Protein AF-A0A2E9KRE7-F1 (afdb_monomer_lite)

Radius of gyration: 33.85 Å; chains: 1; bounding box: 66×47×96 Å

Sequence (405 aa):
MRLHDLFENDLDTQKGRLEYYLKQSIDDGMILHLAGLGKFHDGKDTLAEIVPERNGKYALHPDKWESTFYSLTNKDFKKIGYYKPTLEKAPANAIVADMAFANLFYRTNDVNEQLLIAEEYKNSIVPYGSDISHMKMPEVIITNVTEDKEFVTLKKGDMIVKVPKDRVEFYLGQHYEIVKEINEKEAGEPIVYIDMDGVLANFFEEWAKLAGIKTGNYKDIPPADIDPTLDKMIGTDFFAQLPKFPTADKLIQMVINFFGSYKILSSPLRNDHANSKMHKIDWIGRKLKIKPTDIIIVGDKTSYAKQADGTPNILIDDLGKNIQRWQSSGGLGIKYQADEDSLSKVQQGLENFKRGELAQEDINEADDKERETLFYKLFGMSKKEYDDEIRRQAKEQRRRDETKH

Foldseek 3Di:
DPLVPPDPQPPVFQLSVLCVLVVHHDDPQKWKDQQQQDDPDPDDLVLCVLVVQQAAHKTADSRQRPQQVCVRPVDDPSCSVVSVIDMDGHDQQKKKWACVLVVVLVVDPDPVVNNVSSVVRNVRIDGPPDDCVVHDHIMIGNHPPPPPQDWDWDDDPPDTDTHGVVVVCVVVVCLVVVVVVCVVPPPAAAAEEEEPDLGFFPNQLVLCVLLVNPVSHNVPRPPVSLLVSLVVPAPHLSLLPTDTFPCNQVLQVLCCVLRVFHEYEYEAWAPRRVPSLVSNVNNQVPPHPDHHPYYHYHHQPQVRQADPSRHGHEYEEQAPVSQVSSVVSVHQYQHDRRVPDDCVSVNVSSVCVSVVNRDDDPDDPPVNVVVVSSVCSRRVHDPVRVVVVVVVVVVVVVVVVVVVD

Secondary structure (DSSP, 8-state):
--GGGS----TTSHHHHHHHHHTS---TTEEEEETTSPPS-SS--HHHHH-GGG-EEEEE-GGGHHHHHHHHH---GGGGGGG-EEEEEPPTTEEEEEHHHHHHHTT---HHHHHHHHHHHHHT-EETTS--TT-SSEEEEEES--S---EEEEEETTEEEEEEHHHHHHHHHHHHHHHHHTTS--TTPPPEEE-SBTTTB-HHHHHHHHTT-TT--GGGS-TTTHHHHHHTTTTSSHHHHPPBPTTHHHHHHHHHHHHS--EEEEPPPTT-HHHHHHHHHHHHHHH-SSPPS-EEE-S--GGGSB-TTSPBPEEEES-HHHHHHHHHTT-EEEE--TTTS-HHHHHHHHHHHHTT--------HHHHHHHHHHHHHHTT--HHHHHHHHHHHHHHHHHHHHTT-

pLDDT: mean 79.68, std 19.36, range [32.25, 98.69]

Structure (mmCIF, N/CA/C/O backbone):
data_AF-A0A2E9KRE7-F1
#
_entry.id   AF-A0A2E9KRE7-F1
#
loop_
_atom_site.group_PDB
_atom_site.id
_atom_site.type_symbol
_atom_site.label_atom_id
_atom_site.label_alt_id
_atom_site.label_comp_id
_atom_site.label_asym_id
_atom_site.label_entity_id
_atom_site.label_seq_id
_atom_site.pdbx_PDB_ins_code
_atom_site.Cartn_x
_atom_site.Cartn_y
_atom_site.Cartn_z
_atom_site.occupancy
_atom_site.B_iso_or_equiv
_atom_site.auth_seq_id
_atom_site.auth_comp_id
_atom_site.auth_asym_id
_atom_site.auth_atom_id
_atom_site.pdbx_PDB_model_num
ATOM 1 N N . MET A 1 1 ? -37.589 7.936 58.261 1.00 45.00 1 MET A N 1
ATOM 2 C CA . MET A 1 1 ? -37.056 6.898 57.361 1.00 45.00 1 MET A CA 1
ATOM 3 C C . MET A 1 1 ? -35.564 6.824 57.608 1.00 45.00 1 MET A C 1
ATOM 5 O O . MET A 1 1 ? -34.898 7.843 57.445 1.00 45.00 1 MET A O 1
ATOM 9 N N . ARG A 1 2 ? -35.053 5.719 58.159 1.00 40.50 2 ARG A N 1
ATOM 10 C CA . ARG A 1 2 ? -33.595 5.581 58.306 1.00 40.50 2 ARG A CA 1
ATOM 11 C C . ARG A 1 2 ? -33.057 5.280 56.907 1.00 40.50 2 ARG A C 1
ATOM 13 O O . ARG A 1 2 ? -33.727 4.616 56.132 1.00 40.50 2 ARG A O 1
ATOM 20 N N . LEU A 1 3 ? -31.847 5.730 56.579 1.00 43.50 3 LEU A N 1
ATOM 21 C CA . LEU A 1 3 ? -31.176 5.416 55.301 1.00 43.50 3 LEU A CA 1
ATOM 22 C C . LEU A 1 3 ? -31.061 3.900 55.007 1.00 43.50 3 LEU A C 1
ATOM 24 O O . LEU A 1 3 ? -30.719 3.526 53.895 1.00 43.50 3 LEU A O 1
ATOM 28 N N . HIS A 1 4 ? -31.355 3.051 55.996 1.00 47.41 4 HIS A N 1
ATOM 29 C CA . HIS A 1 4 ? -31.500 1.602 55.869 1.00 47.41 4 HIS A CA 1
ATOM 30 C C . HIS A 1 4 ? -32.719 1.144 55.052 1.00 47.41 4 HIS A C 1
ATOM 32 O O . HIS A 1 4 ? -32.718 0.007 54.604 1.00 47.41 4 HIS A O 1
ATOM 38 N N . ASP A 1 5 ? -33.727 1.997 54.853 1.00 48.28 5 ASP A N 1
ATOM 39 C CA . ASP A 1 5 ? -35.022 1.604 54.275 1.00 48.28 5 ASP A CA 1
ATOM 40 C C . ASP A 1 5 ? -35.103 1.833 52.746 1.00 48.28 5 ASP A C 1
ATOM 42 O O . ASP A 1 5 ? -36.187 1.763 52.176 1.00 48.28 5 ASP A O 1
ATOM 46 N N . LEU A 1 6 ? -33.995 2.189 52.078 1.00 49.78 6 LEU A N 1
ATOM 47 C CA . LEU A 1 6 ? -33.998 2.604 50.662 1.00 49.78 6 LEU A CA 1
ATOM 48 C C . LEU A 1 6 ? -33.554 1.524 49.667 1.00 49.78 6 LEU A C 1
ATOM 50 O O . LEU A 1 6 ? -33.693 1.738 48.467 1.00 49.78 6 LEU A O 1
ATOM 54 N N . PHE A 1 7 ? -33.057 0.380 50.138 1.00 53.88 7 PHE A N 1
ATOM 55 C CA . PHE A 1 7 ? -32.632 -0.712 49.269 1.00 53.88 7 PHE A CA 1
ATOM 56 C C . PHE A 1 7 ? -32.989 -2.051 49.925 1.00 53.88 7 PHE A C 1
ATOM 58 O O . PHE A 1 7 ? -32.466 -2.374 50.994 1.00 53.88 7 PHE A O 1
ATOM 65 N N . GLU A 1 8 ? -33.892 -2.821 49.313 1.00 59.81 8 GLU A N 1
ATOM 66 C CA . GLU A 1 8 ? -34.119 -4.234 49.648 1.00 59.81 8 GLU A CA 1
ATOM 67 C C . GLU A 1 8 ? -32.911 -5.051 49.166 1.00 59.81 8 GLU A C 1
ATOM 69 O O . GLU A 1 8 ? -32.967 -5.758 48.166 1.00 59.81 8 GLU A O 1
ATOM 74 N N . ASN A 1 9 ? -31.772 -4.897 49.842 1.00 70.38 9 ASN A N 1
ATOM 75 C CA . ASN A 1 9 ? -30.572 -5.654 49.512 1.00 70.38 9 ASN A CA 1
ATOM 76 C C . ASN A 1 9 ? -30.706 -7.075 50.062 1.00 70.38 9 ASN A C 1
ATOM 78 O O . ASN A 1 9 ? -30.886 -7.260 51.269 1.00 70.38 9 ASN A O 1
ATOM 82 N N . ASP A 1 10 ? -30.548 -8.075 49.198 1.00 84.12 10 ASP A N 1
ATOM 83 C CA . ASP A 1 10 ? -30.464 -9.475 49.607 1.00 84.12 10 ASP A CA 1
ATOM 84 C C . ASP A 1 10 ? -29.102 -9.756 50.267 1.00 84.12 10 ASP A C 1
ATOM 86 O O . ASP A 1 10 ? -28.107 -10.085 49.611 1.00 84.12 10 ASP A O 1
ATOM 90 N N . LEU A 1 11 ? -29.054 -9.605 51.593 1.00 88.38 11 LEU A N 1
ATOM 91 C CA . LEU A 1 11 ? -27.847 -9.812 52.394 1.00 88.38 11 LEU A CA 1
ATOM 92 C C . LEU A 1 11 ? -27.369 -11.272 52.425 1.00 88.38 11 LEU A C 1
ATOM 94 O O . LEU A 1 11 ? -26.261 -11.515 52.916 1.00 88.38 11 LEU A O 1
ATOM 98 N N . ASP A 1 12 ? -28.134 -12.228 51.891 1.00 89.94 12 ASP A N 1
ATOM 99 C CA . ASP A 1 12 ? -27.697 -13.620 51.774 1.00 89.94 12 ASP A CA 1
ATOM 100 C C . ASP A 1 12 ? -26.724 -13.806 50.592 1.00 89.94 12 ASP A C 1
ATOM 102 O O . ASP A 1 12 ? -25.855 -14.686 50.625 1.00 89.94 12 ASP A O 1
ATOM 106 N N . THR A 1 13 ? -26.729 -12.891 49.617 1.00 93.12 13 THR A N 1
ATOM 107 C CA . THR A 1 13 ? -25.787 -12.879 48.483 1.00 93.12 13 THR A CA 1
ATOM 108 C C . THR A 1 13 ? -24.587 -11.953 48.716 1.00 93.12 13 THR A C 1
ATOM 110 O O . THR A 1 13 ? -24.664 -10.959 49.440 1.00 93.12 13 THR A O 1
ATOM 113 N N . GLN A 1 14 ? -23.443 -12.240 48.078 1.00 95.00 14 GLN A N 1
ATOM 114 C CA . GLN A 1 14 ? -22.287 -11.332 48.154 1.00 95.00 14 GLN A CA 1
ATOM 115 C C . GLN A 1 14 ? -22.572 -9.983 47.482 1.00 95.00 14 GLN A C 1
ATOM 117 O O . GLN A 1 14 ? -22.128 -8.956 47.998 1.00 95.00 14 GLN A O 1
ATOM 122 N N . LYS A 1 15 ? -23.335 -9.973 46.378 1.00 94.56 15 LYS A N 1
ATOM 123 C CA . LYS A 1 15 ? -23.743 -8.751 45.672 1.00 94.56 15 LYS A CA 1
ATOM 124 C C . LYS A 1 15 ? -24.618 -7.862 46.553 1.00 94.56 15 LYS A C 1
ATOM 126 O O . LYS A 1 15 ? -24.266 -6.704 46.747 1.00 94.56 15 LYS A O 1
ATOM 131 N N . GLY A 1 16 ? -25.655 -8.401 47.197 1.00 94.12 16 GLY A N 1
ATOM 132 C CA . GLY A 1 16 ? -26.492 -7.609 48.106 1.00 94.12 16 GLY A CA 1
ATOM 133 C C . GLY A 1 16 ? -25.728 -7.097 49.333 1.00 94.12 16 GLY A C 1
ATOM 134 O O . GLY A 1 16 ? -25.920 -5.956 49.764 1.00 94.12 16 GLY A O 1
ATOM 135 N N . ARG A 1 17 ? -24.764 -7.867 49.863 1.00 94.31 17 ARG A N 1
ATOM 136 C CA . ARG A 1 17 ? -23.838 -7.353 50.894 1.00 94.31 17 ARG A CA 1
ATOM 137 C C . ARG A 1 17 ? -22.928 -6.242 50.366 1.00 94.31 17 ARG A C 1
ATOM 139 O O . ARG A 1 17 ? -22.647 -5.295 51.102 1.00 94.31 17 ARG A O 1
ATOM 146 N N . LEU A 1 18 ? -22.484 -6.316 49.113 1.00 94.50 18 LEU A N 1
ATOM 147 C CA . LEU A 1 18 ? -21.703 -5.253 48.483 1.00 94.50 18 LEU A CA 1
ATOM 148 C C . LEU A 1 18 ? -22.530 -3.976 48.315 1.00 94.50 18 LEU A C 1
ATOM 150 O O . LEU A 1 18 ? -22.093 -2.913 48.747 1.00 94.50 18 LEU A O 1
ATOM 154 N N . GLU A 1 19 ? -23.736 -4.087 47.757 1.00 94.19 19 GLU A N 1
ATOM 155 C CA . GLU A 1 19 ? -24.705 -2.993 47.609 1.00 94.19 19 GLU A CA 1
ATOM 156 C C . GLU A 1 19 ? -24.999 -2.327 48.952 1.00 94.19 19 GLU A C 1
ATOM 158 O O . GLU A 1 19 ? -25.004 -1.100 49.068 1.00 94.19 19 GLU A O 1
ATOM 163 N N . TYR A 1 20 ? -25.145 -3.133 50.008 1.00 92.31 20 TYR A N 1
ATOM 164 C CA . TYR A 1 20 ? -25.310 -2.647 51.371 1.00 92.31 20 TYR A CA 1
ATOM 165 C C . TYR A 1 20 ? -24.124 -1.799 51.847 1.00 92.31 20 TYR A C 1
ATOM 167 O O . TYR A 1 20 ? -24.322 -0.705 52.385 1.00 92.31 20 TYR A O 1
ATOM 175 N N . TYR A 1 21 ? -22.887 -2.258 51.635 1.00 91.75 21 TYR A N 1
ATOM 176 C CA . TYR A 1 21 ? -21.703 -1.495 52.037 1.00 91.75 21 TYR A CA 1
ATOM 177 C C . TYR A 1 21 ? -21.461 -0.254 51.172 1.00 91.75 21 TYR A C 1
ATOM 179 O O . TYR A 1 21 ? -21.000 0.764 51.694 1.00 91.75 21 TYR A O 1
ATOM 187 N N . LEU A 1 22 ? -21.781 -0.318 49.878 1.00 91.50 22 LEU A N 1
ATOM 188 C CA . LEU A 1 22 ? -21.631 0.798 48.943 1.00 91.50 22 LEU A CA 1
ATOM 189 C C . LEU A 1 22 ? -22.802 1.789 48.990 1.00 91.50 22 LEU A C 1
ATOM 191 O O . LEU A 1 22 ? -22.650 2.917 48.527 1.00 91.50 22 LEU A O 1
ATOM 195 N N . LYS A 1 23 ? -23.935 1.398 49.587 1.00 90.88 23 LYS A N 1
ATOM 196 C CA . LYS A 1 23 ? -25.188 2.168 49.659 1.00 90.88 23 LYS A CA 1
ATOM 197 C C . LYS A 1 23 ? -25.731 2.563 48.279 1.00 90.88 23 LYS A C 1
ATOM 199 O O . LYS A 1 23 ? -26.222 3.676 48.103 1.00 90.88 23 LYS A O 1
ATOM 204 N N . GLN A 1 24 ? -25.612 1.659 47.313 1.00 89.50 24 GLN A N 1
ATOM 205 C CA . GLN A 1 24 ? -26.113 1.809 45.945 1.00 89.50 24 GLN A CA 1
ATOM 206 C C . GLN A 1 24 ? -26.410 0.427 45.356 1.00 89.50 24 GLN A C 1
ATOM 208 O O . GLN A 1 24 ? -25.735 -0.534 45.725 1.00 89.50 24 GLN A O 1
ATOM 213 N N . SER A 1 25 ? -27.378 0.339 44.444 1.00 89.56 25 SER A N 1
ATOM 214 C CA . SER A 1 25 ? -27.632 -0.870 43.655 1.00 89.56 25 SER A CA 1
ATOM 215 C C . SER A 1 25 ? -26.527 -1.095 42.622 1.00 89.56 25 SER A C 1
ATOM 217 O O . SER A 1 25 ? -25.897 -0.141 42.156 1.00 89.56 25 SER A O 1
ATOM 219 N N . ILE A 1 26 ? -26.296 -2.351 42.253 1.00 93.00 26 ILE A N 1
ATOM 220 C CA . ILE A 1 26 ? -25.297 -2.746 41.264 1.00 93.00 26 ILE A CA 1
ATOM 221 C C . ILE A 1 26 ? -26.011 -3.453 40.114 1.00 93.00 26 ILE A C 1
ATOM 223 O O . ILE A 1 26 ? -26.557 -4.541 40.274 1.00 93.00 26 ILE A O 1
ATOM 227 N N . ASP A 1 27 ? -25.972 -2.855 38.929 1.00 91.88 27 ASP A N 1
ATOM 228 C CA . ASP A 1 27 ? -26.498 -3.500 37.728 1.00 91.88 27 ASP A CA 1
ATOM 229 C C . ASP A 1 27 ? -25.635 -4.705 37.323 1.00 91.88 27 ASP A C 1
ATOM 231 O O . ASP A 1 27 ? -24.446 -4.797 37.651 1.00 91.88 27 ASP A O 1
ATOM 235 N N . ASP A 1 28 ? -26.229 -5.642 36.589 1.00 89.31 28 ASP A N 1
ATOM 236 C CA . ASP A 1 28 ? -25.485 -6.759 36.011 1.00 89.31 28 ASP A CA 1
ATOM 237 C C . ASP A 1 28 ? -24.434 -6.256 35.013 1.00 89.31 28 ASP A C 1
ATOM 239 O O . ASP A 1 28 ? -24.627 -5.267 34.300 1.00 89.31 28 ASP A O 1
ATOM 243 N N . GLY A 1 29 ? -23.295 -6.945 34.963 1.00 91.88 29 GLY A N 1
ATOM 244 C CA . GLY A 1 29 ? -22.186 -6.564 34.089 1.00 91.88 29 GLY A CA 1
ATOM 245 C C . GLY A 1 29 ? -21.263 -5.479 34.653 1.00 91.88 29 GLY A C 1
ATOM 246 O O . GLY A 1 29 ? -20.403 -4.976 33.930 1.00 91.88 29 GLY A O 1
ATOM 247 N N . MET A 1 30 ? -21.440 -5.082 35.914 1.00 95.88 30 MET A N 1
ATOM 248 C CA . MET A 1 30 ? -20.598 -4.081 36.569 1.00 95.88 30 MET A CA 1
ATOM 249 C C . MET A 1 30 ? -19.363 -4.712 37.220 1.00 95.88 30 MET A C 1
ATOM 251 O O . MET A 1 30 ? -19.368 -5.857 37.662 1.00 95.88 30 MET A O 1
ATOM 255 N N . ILE A 1 31 ? -18.293 -3.938 37.334 1.00 96.81 31 ILE A N 1
ATOM 256 C CA . ILE A 1 31 ? -17.061 -4.300 38.039 1.00 96.81 31 ILE A CA 1
ATOM 257 C C . ILE A 1 31 ? -16.743 -3.241 39.085 1.00 96.81 31 ILE A C 1
ATOM 259 O O . ILE A 1 31 ? -17.160 -2.088 38.965 1.00 96.81 31 ILE A O 1
ATOM 263 N N . LEU A 1 32 ? -16.009 -3.631 40.128 1.00 96.06 32 LEU A N 1
ATOM 264 C CA . LEU A 1 32 ? -15.684 -2.738 41.234 1.00 96.06 32 LEU A CA 1
ATOM 265 C C . LEU A 1 32 ? -14.180 -2.475 41.333 1.00 96.06 32 LEU A C 1
ATOM 267 O O . LEU A 1 32 ? -13.405 -3.340 41.745 1.00 96.06 32 LEU A O 1
ATOM 271 N N . HIS A 1 33 ? -13.776 -1.242 41.049 1.00 93.88 33 HIS A N 1
ATOM 272 C CA . HIS A 1 33 ? -12.421 -0.767 41.296 1.00 93.88 33 HIS A CA 1
ATOM 273 C C . HIS A 1 33 ? -12.247 -0.246 42.714 1.00 93.88 33 HIS A C 1
ATOM 275 O O . HIS A 1 33 ? -13.115 0.428 43.259 1.00 93.88 33 HIS A O 1
ATOM 281 N N . LEU A 1 34 ? -11.067 -0.491 43.280 1.00 92.44 34 LEU A N 1
ATOM 282 C CA . LEU A 1 34 ? -10.664 0.000 44.592 1.00 92.44 34 LEU A CA 1
ATOM 283 C C . LEU A 1 34 ? -9.485 0.968 44.444 1.00 92.44 34 LEU A C 1
ATOM 285 O O . LEU A 1 34 ? -8.336 0.606 44.683 1.00 92.44 34 LEU A O 1
ATOM 289 N N . ALA A 1 35 ? -9.751 2.209 44.030 1.00 85.81 35 ALA A N 1
ATOM 290 C CA . ALA A 1 35 ? -8.705 3.184 43.691 1.00 85.81 35 ALA A CA 1
ATOM 291 C C . ALA A 1 35 ? -7.805 3.588 44.879 1.00 85.81 35 ALA A C 1
ATOM 293 O O . ALA A 1 35 ? -6.723 4.140 44.688 1.00 85.81 35 ALA A O 1
ATOM 294 N N . GLY A 1 36 ? -8.254 3.350 46.113 1.00 84.56 36 GLY A N 1
ATOM 295 C CA . GLY A 1 36 ? -7.465 3.553 47.329 1.00 84.56 36 GLY A CA 1
ATOM 296 C C . GLY A 1 36 ? -6.543 2.383 47.684 1.00 84.56 36 GLY A C 1
ATOM 297 O O . GLY A 1 36 ? -5.813 2.482 48.670 1.00 84.56 36 GLY A O 1
ATOM 298 N N . LEU A 1 37 ? -6.589 1.272 46.942 1.00 84.00 37 LEU A N 1
ATOM 299 C CA . LEU A 1 37 ? -5.702 0.131 47.150 1.00 84.00 37 LEU A CA 1
ATOM 300 C C . LEU A 1 37 ? -4.325 0.433 46.536 1.00 84.00 37 LEU A C 1
ATOM 302 O O . LEU A 1 37 ? -4.221 0.807 45.369 1.00 84.00 37 LEU A O 1
ATOM 306 N N . GLY A 1 38 ? -3.265 0.306 47.338 1.00 71.56 38 GLY A N 1
ATOM 307 C CA . GLY A 1 38 ? -1.888 0.463 46.863 1.00 71.56 38 GLY A CA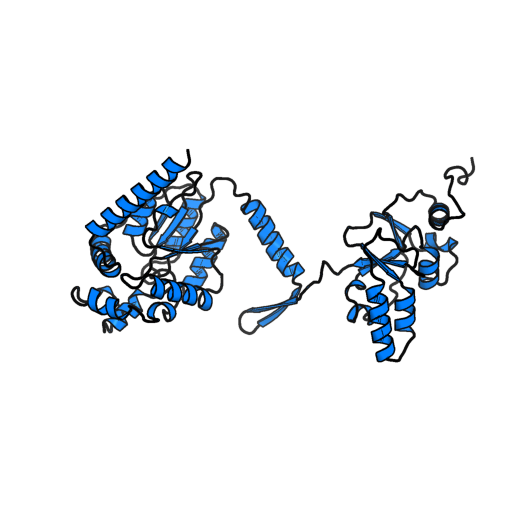 1
ATOM 308 C C . GLY A 1 38 ? -1.498 -0.623 45.857 1.00 71.56 38 GLY A C 1
ATOM 309 O O . GLY A 1 38 ? -2.165 -1.653 45.746 1.00 71.56 38 GLY A O 1
ATOM 310 N N . LYS A 1 39 ? -0.398 -0.409 45.127 1.00 65.56 39 LYS A N 1
ATOM 311 C CA . LYS A 1 39 ? 0.155 -1.452 44.256 1.00 65.56 39 LYS A CA 1
ATOM 312 C C . LYS A 1 39 ? 0.634 -2.623 45.111 1.00 65.56 39 LYS A C 1
ATOM 314 O O . LYS A 1 39 ? 1.298 -2.422 46.121 1.00 65.56 39 LYS A O 1
ATOM 319 N N . PHE A 1 40 ? 0.285 -3.835 44.695 1.00 59.19 40 PHE A N 1
ATOM 320 C CA . PHE A 1 40 ? 0.647 -5.061 45.407 1.00 59.19 40 PHE A CA 1
ATOM 321 C C . PHE A 1 40 ? 2.106 -5.477 45.194 1.00 59.19 40 PHE A C 1
ATOM 323 O O . PHE A 1 40 ? 2.700 -6.134 46.045 1.00 59.19 40 PHE A O 1
ATOM 330 N N . HIS A 1 41 ? 2.686 -5.053 44.073 1.00 57.06 41 HIS A N 1
ATOM 331 C CA . HIS A 1 41 ? 4.076 -5.286 43.727 1.00 57.06 41 HIS A CA 1
ATOM 332 C C . HIS A 1 41 ? 4.716 -3.962 43.309 1.00 57.06 41 HIS A C 1
ATOM 334 O O . HIS A 1 41 ? 4.244 -3.297 42.385 1.00 57.06 41 HIS A O 1
ATOM 340 N N . ASP A 1 42 ? 5.812 -3.605 43.979 1.00 50.50 42 ASP A N 1
ATOM 341 C CA . ASP A 1 42 ? 6.696 -2.506 43.568 1.00 50.50 42 ASP A CA 1
ATOM 342 C C . ASP A 1 42 ? 7.696 -2.956 42.478 1.00 50.50 42 ASP A C 1
ATOM 344 O O . ASP A 1 42 ? 8.465 -2.149 41.956 1.00 50.50 42 ASP A O 1
ATOM 348 N N . GLY A 1 43 ? 7.672 -4.248 42.120 1.00 61.09 43 GLY A N 1
ATOM 349 C CA . GLY A 1 43 ? 8.512 -4.890 41.107 1.00 61.09 43 GLY A CA 1
ATOM 350 C C . GLY A 1 43 ? 7.718 -5.520 39.956 1.00 61.09 43 GLY A C 1
ATOM 351 O O . GLY A 1 43 ? 6.516 -5.308 39.806 1.00 61.09 43 GLY A O 1
ATOM 352 N N . LYS A 1 44 ? 8.414 -6.297 39.123 1.00 69.56 44 LYS A N 1
ATOM 353 C CA . LYS A 1 44 ? 7.842 -7.000 37.967 1.00 69.56 44 LYS A CA 1
ATOM 354 C C . LYS A 1 44 ? 7.000 -8.191 38.450 1.00 69.56 44 LYS A C 1
ATOM 356 O O . LYS A 1 44 ? 7.481 -8.989 39.250 1.00 69.56 44 LYS A O 1
ATOM 361 N N . ASP A 1 45 ? 5.752 -8.284 37.997 1.00 83.75 45 ASP A N 1
ATOM 362 C CA . ASP A 1 45 ? 4.876 -9.426 38.274 1.00 83.75 45 ASP A CA 1
ATOM 363 C C . ASP A 1 45 ? 5.364 -10.634 37.460 1.00 83.75 45 ASP A C 1
ATOM 365 O O . ASP A 1 45 ? 5.156 -10.696 36.250 1.00 83.75 45 ASP A O 1
ATOM 369 N N . THR A 1 46 ? 6.037 -11.575 38.124 1.00 84.38 46 THR A N 1
ATOM 370 C CA . THR A 1 46 ? 6.632 -12.759 37.490 1.00 84.38 46 THR A CA 1
ATOM 371 C C . THR A 1 46 ? 5.595 -13.744 36.960 1.00 84.38 46 THR A C 1
ATOM 373 O O . THR A 1 46 ? 5.875 -14.434 35.984 1.00 84.38 46 THR A O 1
ATOM 376 N N . LEU A 1 47 ? 4.389 -13.789 37.535 1.00 88.19 47 LEU A N 1
ATOM 377 C CA . LEU A 1 47 ? 3.300 -14.592 36.979 1.00 88.19 47 LEU A CA 1
ATOM 378 C C . LEU A 1 47 ? 2.796 -13.962 35.685 1.00 88.19 47 LEU A C 1
ATOM 380 O O . LEU A 1 47 ? 2.588 -14.671 34.708 1.00 88.19 47 LEU A O 1
ATOM 384 N N . ALA A 1 48 ? 2.678 -12.633 35.642 1.00 86.75 48 ALA A N 1
ATOM 385 C CA . ALA A 1 48 ? 2.315 -11.915 34.423 1.00 86.75 48 ALA A CA 1
ATOM 386 C C . ALA A 1 48 ? 3.387 -12.000 33.314 1.00 86.75 48 ALA A C 1
ATOM 388 O O . ALA A 1 48 ? 3.096 -11.688 32.162 1.00 86.75 48 ALA A O 1
ATOM 389 N N . GLU A 1 49 ? 4.621 -12.425 33.618 1.00 82.62 49 GLU A N 1
ATOM 390 C CA . GLU A 1 49 ? 5.617 -12.771 32.589 1.00 82.62 49 GLU A CA 1
ATOM 391 C C . GLU A 1 49 ? 5.313 -14.104 31.898 1.00 82.62 49 GLU A C 1
ATOM 393 O O . GLU A 1 49 ? 5.653 -14.272 30.728 1.00 82.62 49 GLU A O 1
ATOM 398 N N . ILE A 1 50 ? 4.696 -15.041 32.624 1.00 81.81 50 ILE A N 1
ATOM 399 C CA . ILE A 1 50 ? 4.346 -16.382 32.139 1.00 81.81 50 ILE A CA 1
ATOM 400 C C . ILE A 1 50 ? 2.932 -16.387 31.543 1.00 81.81 50 ILE A C 1
ATOM 402 O O . ILE A 1 50 ? 2.692 -17.042 30.532 1.00 81.81 50 ILE A O 1
ATOM 406 N N . VAL A 1 51 ? 2.018 -15.624 32.147 1.00 85.44 51 VAL A N 1
ATOM 407 C CA . VAL A 1 51 ? 0.612 -15.471 31.754 1.00 85.44 51 VAL A CA 1
ATOM 408 C C . VAL A 1 51 ? 0.336 -13.988 31.474 1.00 85.44 51 VAL A C 1
ATOM 410 O O . VAL A 1 51 ? -0.133 -13.265 32.361 1.00 85.44 51 VAL A O 1
ATOM 413 N N . PRO A 1 52 ? 0.678 -13.489 30.270 1.00 85.69 52 PRO A N 1
ATOM 414 C CA . PRO A 1 52 ? 0.577 -12.072 29.923 1.00 85.69 52 PRO A CA 1
ATOM 415 C C . PRO A 1 52 ? -0.808 -11.467 30.143 1.00 85.69 52 PRO A C 1
ATOM 417 O O . PRO A 1 52 ? -0.902 -10.289 30.473 1.00 85.69 52 PRO A O 1
ATOM 420 N N . GLU A 1 53 ? -1.875 -12.253 30.013 1.00 86.06 53 GLU A N 1
ATOM 421 C CA . GLU A 1 53 ? -3.274 -11.864 30.209 1.00 86.06 53 GLU A CA 1
ATOM 422 C C . GLU A 1 53 ? -3.528 -11.294 31.615 1.00 86.06 53 GLU A C 1
ATOM 424 O O . GLU A 1 53 ? -4.371 -10.415 31.791 1.00 86.06 53 GLU A O 1
ATOM 429 N N . ARG A 1 54 ? -2.738 -11.714 32.616 1.00 89.56 54 ARG A N 1
ATOM 430 C CA . ARG A 1 54 ? -2.768 -11.163 33.980 1.00 89.56 54 ARG A CA 1
ATOM 431 C C . ARG A 1 54 ? -2.302 -9.704 34.043 1.00 89.56 54 ARG A C 1
ATOM 433 O O . ARG A 1 54 ? -2.649 -8.973 34.971 1.00 89.56 54 ARG A O 1
ATOM 440 N N . ASN A 1 55 ? -1.519 -9.251 33.067 1.00 86.12 55 ASN A N 1
ATOM 441 C CA . ASN A 1 55 ? -1.021 -7.885 33.019 1.00 86.12 55 ASN A CA 1
ATOM 442 C C . ASN A 1 55 ? -2.156 -6.907 32.681 1.00 86.12 55 ASN A C 1
ATOM 444 O O . ASN A 1 55 ? -2.427 -6.601 31.518 1.00 86.12 55 ASN A O 1
ATOM 448 N N . GLY A 1 56 ? -2.813 -6.386 33.711 1.00 86.38 56 GLY A N 1
ATOM 449 C CA . GLY A 1 56 ? -3.982 -5.533 33.566 1.00 86.38 56 GLY A CA 1
ATOM 450 C C . GLY A 1 56 ? -4.245 -4.646 34.773 1.00 86.38 56 GLY A C 1
ATOM 451 O O . GLY A 1 56 ? -3.460 -4.572 35.722 1.00 86.38 56 GLY A O 1
ATOM 452 N N . LYS A 1 57 ? -5.372 -3.938 34.721 1.00 89.00 57 LYS A N 1
ATOM 453 C CA . LYS A 1 57 ? -5.960 -3.309 35.903 1.00 89.00 57 LYS A CA 1
ATOM 454 C C . LYS A 1 57 ? -6.862 -4.324 36.589 1.00 89.00 57 LYS A C 1
ATOM 456 O O . LYS A 1 57 ? -7.664 -4.974 35.931 1.00 89.00 57 LYS A O 1
ATOM 461 N N . TYR A 1 58 ? -6.756 -4.413 37.905 1.00 91.00 58 TYR A N 1
ATOM 462 C CA . TYR A 1 58 ? -7.553 -5.344 38.693 1.00 91.00 58 TYR A CA 1
ATOM 463 C C . TYR A 1 58 ? -8.828 -4.681 39.218 1.00 91.00 58 TYR A C 1
ATOM 465 O O . TYR A 1 58 ? -8.842 -3.494 39.574 1.00 91.00 58 TYR A O 1
ATOM 473 N N . ALA A 1 59 ? -9.890 -5.472 39.291 1.00 94.81 59 ALA A N 1
ATOM 474 C CA . ALA A 1 59 ? -11.169 -5.126 39.887 1.00 94.81 59 ALA A CA 1
ATOM 475 C C . ALA A 1 59 ? -11.753 -6.339 40.629 1.00 94.81 59 ALA A C 1
ATOM 477 O O . ALA A 1 59 ? -11.311 -7.479 40.470 1.00 94.81 59 ALA A O 1
ATOM 478 N N . LEU A 1 60 ? -12.757 -6.085 41.461 1.00 96.12 60 LEU A N 1
ATOM 479 C CA . LEU A 1 60 ? -13.538 -7.126 42.114 1.00 96.12 60 LEU A CA 1
ATOM 480 C C . LEU A 1 60 ? -14.775 -7.464 41.280 1.00 96.12 60 LEU A C 1
ATOM 482 O O . LEU A 1 60 ? -15.415 -6.575 40.714 1.00 96.12 60 LEU A O 1
ATOM 486 N N . HIS A 1 61 ? -15.130 -8.748 41.263 1.00 97.00 61 HIS A N 1
ATOM 487 C CA . HIS A 1 61 ? -16.385 -9.229 40.696 1.00 97.00 61 HIS A CA 1
ATOM 488 C C . HIS A 1 61 ? -17.527 -9.013 41.704 1.00 97.00 61 HIS A C 1
ATOM 490 O O . HIS A 1 61 ? -17.458 -9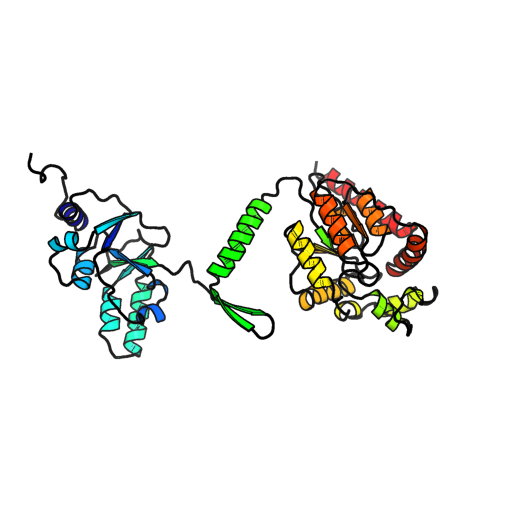.608 42.781 1.00 97.00 61 HIS A O 1
ATOM 496 N N . PRO A 1 62 ? -18.588 -8.235 41.411 1.00 95.69 62 PRO A N 1
ATOM 497 C CA . PRO A 1 62 ? -19.618 -7.913 42.407 1.00 95.69 62 PRO A CA 1
ATOM 498 C C . PRO A 1 62 ? -20.315 -9.125 43.032 1.00 95.69 62 PRO A C 1
ATOM 500 O O . PRO A 1 62 ? -20.597 -9.115 44.226 1.00 95.69 62 PRO A O 1
ATOM 503 N N . ASP A 1 63 ? -20.526 -10.194 42.262 1.00 93.88 63 ASP A N 1
ATOM 504 C CA . ASP A 1 63 ? -21.182 -11.413 42.765 1.00 93.88 63 ASP A CA 1
ATOM 505 C C . ASP A 1 63 ? -20.286 -12.324 43.614 1.00 93.88 63 ASP A C 1
ATOM 507 O O . ASP A 1 63 ? -20.784 -13.217 44.300 1.00 93.88 63 ASP A O 1
ATOM 511 N N . LYS A 1 64 ? -18.963 -12.123 43.578 1.00 94.94 64 LYS A N 1
ATOM 512 C CA . LYS A 1 64 ? -17.980 -12.971 44.271 1.00 94.94 64 LYS A CA 1
ATOM 513 C C . LYS A 1 64 ? -16.754 -12.181 44.758 1.00 94.94 64 LYS A C 1
ATOM 515 O O . LYS A 1 64 ? -15.610 -12.591 44.578 1.00 94.94 64 LYS A O 1
ATOM 520 N N . TRP A 1 65 ? -16.978 -11.020 45.362 1.00 95.06 65 TRP A N 1
ATOM 521 C CA . TRP A 1 65 ? -15.913 -10.087 45.740 1.00 95.06 65 TRP A CA 1
ATOM 522 C C . TRP A 1 65 ? -15.227 -10.414 47.073 1.00 95.06 65 TRP A C 1
ATOM 524 O O . TRP A 1 65 ? -14.091 -9.991 47.287 1.00 95.06 65 TRP A O 1
ATOM 534 N N . GLU A 1 66 ? -15.902 -11.113 47.991 1.00 95.38 66 GLU A N 1
ATOM 535 C CA . GLU A 1 66 ? -15.493 -11.200 49.399 1.00 95.38 66 GLU A CA 1
ATOM 536 C C . GLU A 1 66 ? -14.146 -11.908 49.567 1.00 95.38 66 GLU A C 1
ATOM 538 O O . GLU A 1 66 ? -13.237 -11.376 50.205 1.00 95.38 66 GLU A O 1
ATOM 543 N N . SER A 1 67 ? -13.981 -13.089 48.965 1.00 94.50 67 SER A N 1
ATOM 544 C CA . SER A 1 67 ? -12.748 -13.876 49.091 1.00 94.50 67 SER A CA 1
ATOM 545 C C . SER A 1 67 ? -11.545 -13.154 48.478 1.00 94.50 67 SER A C 1
ATOM 547 O O . SER A 1 67 ? -10.482 -13.091 49.102 1.00 94.50 67 SER A O 1
ATOM 549 N N . THR A 1 68 ? -11.731 -12.538 47.311 1.00 94.25 68 THR A N 1
ATOM 550 C CA . THR A 1 68 ? -10.708 -11.750 46.613 1.00 94.25 68 THR A CA 1
ATOM 551 C C . THR A 1 68 ? -10.344 -10.494 47.409 1.00 94.25 68 THR A C 1
ATOM 553 O O . THR A 1 68 ? -9.169 -10.253 47.683 1.00 94.25 68 THR A O 1
ATOM 556 N N . PHE A 1 69 ? -11.327 -9.728 47.895 1.00 94.25 69 PHE A N 1
ATOM 557 C CA . PHE A 1 69 ? -11.082 -8.548 48.733 1.00 94.25 69 PHE A CA 1
ATOM 558 C C . PHE A 1 69 ? -10.355 -8.896 50.032 1.00 94.25 69 PHE A C 1
ATOM 560 O O . PHE A 1 69 ? -9.417 -8.197 50.430 1.00 94.25 69 PHE A O 1
ATOM 567 N N . TYR A 1 70 ? -10.766 -9.982 50.691 1.00 91.75 70 TYR A N 1
ATOM 568 C CA . TYR A 1 70 ? -10.117 -10.432 51.914 1.00 91.75 70 TYR A CA 1
ATOM 569 C C . TYR A 1 70 ? -8.668 -10.838 51.640 1.00 91.75 70 TYR A C 1
ATOM 571 O O . TYR A 1 70 ? -7.775 -10.438 52.383 1.00 91.75 70 TYR A O 1
ATOM 579 N N . SER A 1 71 ? -8.412 -11.556 50.541 1.00 89.69 71 SER A N 1
ATOM 580 C CA . SER A 1 71 ? -7.053 -11.912 50.124 1.00 89.69 71 SER A CA 1
ATOM 581 C C . SER A 1 71 ? -6.185 -10.683 49.835 1.00 89.69 71 SER A C 1
ATOM 583 O O . SER A 1 71 ? -5.010 -10.671 50.195 1.00 89.69 71 SER A O 1
ATOM 585 N N . LEU A 1 72 ? -6.749 -9.647 49.209 1.00 86.94 72 LEU A N 1
ATOM 586 C CA . LEU A 1 72 ? -6.032 -8.424 48.831 1.00 86.94 72 LEU A CA 1
ATOM 587 C C . LEU A 1 72 ? -5.807 -7.455 49.998 1.00 86.94 72 LEU A C 1
ATOM 589 O O . LEU A 1 72 ? -4.968 -6.567 49.925 1.00 86.94 72 LEU A O 1
ATOM 593 N N . THR A 1 73 ? -6.581 -7.527 51.073 1.00 87.00 73 THR A N 1
ATOM 594 C CA . THR A 1 73 ? -6.525 -6.467 52.096 1.00 87.00 73 THR A CA 1
ATOM 595 C C . THR A 1 73 ? -6.309 -6.998 53.503 1.00 87.00 73 THR A C 1
ATOM 597 O O . THR A 1 73 ? -5.866 -6.248 54.381 1.00 87.00 73 THR A O 1
ATOM 600 N N . ASN A 1 74 ? -6.592 -8.284 53.727 1.00 86.75 74 ASN A N 1
ATOM 601 C CA . ASN A 1 74 ? -6.696 -8.895 55.047 1.00 86.75 74 ASN A CA 1
ATOM 602 C C . ASN A 1 74 ? -7.536 -8.013 55.999 1.00 86.75 74 ASN A C 1
ATOM 604 O O . ASN A 1 74 ? -7.134 -7.713 57.129 1.00 86.75 74 ASN A O 1
ATOM 608 N N . LYS A 1 75 ? -8.662 -7.482 55.494 1.00 84.19 75 LYS A N 1
ATOM 609 C CA . LYS A 1 75 ? -9.566 -6.563 56.204 1.00 84.19 75 LYS A CA 1
ATOM 610 C C . LYS A 1 75 ? -10.984 -7.120 56.294 1.00 84.19 75 LYS A C 1
ATOM 612 O O . LYS A 1 75 ? -11.431 -7.891 55.458 1.00 84.19 75 LYS A O 1
ATOM 617 N N . ASP A 1 76 ? -11.712 -6.608 57.284 1.00 87.75 76 ASP A N 1
ATOM 618 C CA . ASP A 1 76 ? -13.172 -6.695 57.379 1.00 87.75 76 ASP A CA 1
ATOM 619 C C . ASP A 1 76 ? -13.841 -6.101 56.122 1.00 87.75 76 ASP A C 1
ATOM 621 O O . ASP A 1 76 ? -13.475 -5.007 55.687 1.00 87.75 76 ASP A O 1
ATOM 625 N N . PHE A 1 77 ? -14.846 -6.792 55.581 1.00 87.81 77 PHE A N 1
ATOM 626 C CA . PHE A 1 77 ? -15.669 -6.387 54.436 1.00 87.81 77 PHE A CA 1
ATOM 627 C C . PHE A 1 77 ? -16.252 -4.976 54.561 1.00 87.81 77 PHE A C 1
ATOM 629 O O . PHE A 1 77 ? -16.317 -4.245 53.574 1.00 87.81 77 PHE A O 1
ATOM 636 N N . LYS A 1 78 ? -16.553 -4.520 55.784 1.00 87.19 78 LYS A N 1
ATOM 637 C CA . LYS A 1 78 ? -17.004 -3.140 56.055 1.00 87.19 78 LYS A CA 1
ATOM 638 C C . LYS A 1 78 ? -16.004 -2.077 55.604 1.00 87.19 78 LYS A C 1
ATOM 640 O O . LYS A 1 78 ? -16.364 -0.914 55.433 1.00 87.19 78 LYS A O 1
ATOM 645 N N . LYS A 1 79 ? -14.734 -2.454 55.435 1.00 90.25 79 LYS A N 1
ATOM 646 C CA . LYS A 1 79 ? -13.655 -1.548 55.044 1.00 90.25 79 LYS A CA 1
ATOM 647 C C . LYS A 1 79 ? -13.602 -1.258 53.552 1.00 90.25 79 LYS A C 1
ATOM 649 O O . LYS A 1 79 ? -12.797 -0.420 53.157 1.00 90.25 79 LYS A O 1
ATOM 654 N N . ILE A 1 80 ? -14.452 -1.882 52.740 1.00 90.50 80 ILE A N 1
ATOM 655 C CA . ILE A 1 80 ? -14.463 -1.662 51.292 1.00 90.50 80 ILE A CA 1
ATOM 656 C C . ILE A 1 80 ? -14.631 -0.182 50.921 1.00 90.50 80 ILE A C 1
ATOM 658 O O . ILE A 1 80 ? -13.915 0.322 50.059 1.00 90.50 80 ILE A O 1
ATOM 662 N N . GLY A 1 81 ? -15.459 0.558 51.667 1.00 89.38 81 GLY A N 1
ATOM 663 C CA . GLY A 1 81 ? -15.645 2.000 51.485 1.00 89.38 81 GLY A CA 1
ATOM 664 C C . GLY A 1 81 ? -14.376 2.843 51.687 1.00 89.38 81 GLY A C 1
ATOM 665 O O . GLY A 1 81 ? -14.251 3.906 51.083 1.00 89.38 81 GLY A O 1
ATOM 666 N N . TYR A 1 82 ? -13.397 2.377 52.477 1.00 90.81 82 TYR A N 1
ATOM 667 C CA . TYR A 1 82 ? -12.130 3.099 52.671 1.00 90.81 82 TYR A CA 1
ATOM 668 C C . TYR A 1 82 ? -11.237 3.074 51.429 1.00 90.81 82 TYR A C 1
ATOM 670 O O . TYR A 1 82 ? -10.378 3.942 51.277 1.00 90.81 82 TYR A O 1
ATOM 678 N N . TYR A 1 83 ? -11.444 2.113 50.527 1.00 92.62 83 TYR A N 1
ATOM 679 C CA . TYR A 1 83 ? -10.613 1.926 49.342 1.00 92.62 83 TYR A CA 1
ATOM 680 C C . TYR A 1 83 ? -11.144 2.654 48.106 1.00 92.62 83 TYR A C 1
ATOM 682 O O . TYR A 1 83 ? -10.768 2.304 46.991 1.00 92.62 83 TYR A O 1
ATOM 690 N N . LYS A 1 84 ? -11.965 3.695 48.300 1.00 92.75 84 LYS A N 1
ATOM 691 C CA . LYS A 1 84 ? -12.530 4.531 47.226 1.00 92.75 84 LYS A CA 1
ATOM 692 C C . LYS A 1 84 ? -13.156 3.667 46.114 1.00 92.75 84 LYS A C 1
ATOM 694 O O . LYS A 1 84 ? -12.626 3.644 45.001 1.00 92.75 84 LYS A O 1
ATOM 699 N N . PRO A 1 85 ? -14.218 2.910 46.446 1.00 94.00 85 PRO A N 1
ATOM 700 C CA . PRO A 1 85 ? -14.880 2.027 45.500 1.00 94.00 85 PRO A CA 1
ATOM 701 C C . PRO A 1 85 ? -15.498 2.817 44.343 1.00 94.00 85 PRO A C 1
ATOM 703 O O . PRO A 1 85 ? -16.238 3.772 44.582 1.00 94.00 85 PRO A O 1
ATOM 706 N N . THR A 1 86 ? -15.245 2.378 43.113 1.00 94.12 86 THR A N 1
ATOM 707 C CA . THR A 1 86 ? -15.864 2.919 41.897 1.00 94.12 86 THR A CA 1
ATOM 708 C C . THR A 1 86 ? -16.448 1.776 41.083 1.00 94.12 86 THR A C 1
ATOM 710 O O . THR A 1 86 ? -15.751 0.799 40.814 1.00 94.12 86 THR A O 1
ATOM 713 N N . LEU A 1 87 ? -17.717 1.905 40.702 1.00 94.25 87 LEU A N 1
ATOM 714 C CA . LEU A 1 87 ? -18.386 0.961 39.816 1.00 94.25 87 LEU A CA 1
ATOM 715 C C . LEU A 1 87 ? -18.312 1.446 38.371 1.00 94.25 87 LEU A C 1
ATOM 717 O O . LEU A 1 87 ? -18.556 2.622 38.096 1.00 94.25 87 LEU A O 1
ATOM 721 N N . GLU A 1 88 ? -18.039 0.528 37.456 1.00 93.38 88 GLU A N 1
ATOM 722 C CA . GLU A 1 88 ? -18.093 0.769 36.015 1.00 93.38 88 GLU A CA 1
ATOM 723 C C . GLU A 1 88 ? -18.582 -0.478 35.279 1.00 93.38 88 GLU A C 1
ATOM 725 O O . GLU A 1 88 ? -18.513 -1.585 35.814 1.00 93.38 88 GLU A O 1
ATOM 730 N N . LYS A 1 89 ? -19.088 -0.308 34.054 1.00 94.81 89 LYS A N 1
ATOM 731 C CA . LYS A 1 89 ? -19.434 -1.451 33.205 1.00 94.81 89 LYS A CA 1
ATOM 732 C C . LYS A 1 89 ? -18.159 -2.178 32.804 1.00 94.81 89 LYS A C 1
ATOM 734 O O . LYS A 1 89 ? -17.206 -1.530 32.375 1.00 94.81 89 LYS A O 1
ATOM 739 N N . ALA A 1 90 ? -18.172 -3.505 32.900 1.00 92.12 90 ALA A N 1
ATOM 740 C CA . ALA A 1 90 ? -17.071 -4.327 32.432 1.00 92.12 90 ALA A CA 1
ATOM 741 C C . ALA A 1 90 ? -16.797 -4.023 30.945 1.00 92.12 90 ALA A C 1
ATOM 743 O O . ALA A 1 90 ? -17.717 -4.118 30.125 1.00 92.12 90 ALA A O 1
ATOM 744 N N . PRO A 1 91 ? -15.567 -3.632 30.573 1.00 90.06 91 PRO A N 1
ATOM 745 C CA . PRO A 1 91 ? -15.214 -3.470 29.170 1.00 90.06 91 PRO A CA 1
ATOM 746 C C . PRO A 1 91 ? -15.160 -4.836 28.468 1.00 90.06 91 PRO A C 1
ATOM 748 O O . PRO A 1 91 ? -14.995 -5.872 29.109 1.00 90.06 91 PRO A O 1
ATOM 751 N N . ALA A 1 92 ? -15.258 -4.841 27.135 1.00 85.69 92 ALA A N 1
ATOM 752 C CA . ALA A 1 92 ? -15.298 -6.075 26.339 1.00 85.69 92 ALA A CA 1
ATOM 753 C C . ALA A 1 92 ? -14.054 -6.972 26.511 1.00 85.69 92 ALA A C 1
ATOM 755 O O . ALA A 1 92 ? -14.136 -8.178 26.310 1.00 85.69 92 ALA A O 1
ATOM 756 N N . ASN A 1 93 ? -12.916 -6.393 26.900 1.00 85.75 93 ASN A N 1
ATOM 757 C CA . ASN A 1 93 ? -11.663 -7.103 27.162 1.00 85.75 93 ASN A CA 1
ATOM 758 C C . ASN A 1 93 ? -11.475 -7.510 28.638 1.00 85.75 93 ASN A C 1
ATOM 760 O O . ASN A 1 93 ? -10.367 -7.867 29.036 1.00 85.75 93 ASN A O 1
ATOM 764 N N . ALA A 1 94 ? -12.507 -7.412 29.479 1.00 92.56 94 ALA A N 1
ATOM 765 C CA . ALA A 1 94 ? -12.428 -7.901 30.848 1.00 92.56 94 ALA A CA 1
ATOM 766 C C . ALA A 1 94 ? -12.451 -9.436 30.878 1.00 92.56 94 ALA A C 1
ATOM 768 O O . ALA A 1 94 ? -13.327 -10.080 30.296 1.00 92.56 94 ALA A O 1
ATOM 769 N N . ILE A 1 95 ? -11.510 -10.015 31.616 1.00 96.12 95 ILE A N 1
ATOM 770 C CA . ILE A 1 95 ? -11.459 -11.446 31.922 1.00 96.12 95 ILE A CA 1
ATOM 771 C C . ILE A 1 95 ? -11.600 -11.664 33.427 1.00 96.12 95 ILE A C 1
ATOM 773 O O . ILE A 1 95 ? -11.433 -10.738 34.228 1.00 96.12 95 ILE A O 1
ATOM 777 N N . VAL A 1 96 ? -11.887 -12.902 33.813 1.00 97.19 96 VAL A N 1
ATOM 778 C CA . VAL A 1 96 ? -11.884 -13.362 35.201 1.00 97.19 96 VAL A CA 1
ATOM 779 C C . VAL A 1 96 ? -10.920 -14.534 35.319 1.00 97.19 96 VAL A C 1
ATOM 781 O O . VAL A 1 96 ? -10.927 -15.421 34.470 1.00 97.19 96 VAL A O 1
ATOM 784 N N . ALA A 1 97 ? -10.097 -14.530 36.362 1.00 97.19 97 ALA A N 1
ATOM 785 C CA . ALA A 1 97 ? -9.178 -15.616 36.694 1.00 97.19 97 ALA A CA 1
ATOM 786 C C . ALA A 1 97 ? -9.306 -15.980 38.179 1.00 97.19 97 ALA A C 1
ATOM 788 O O . ALA A 1 97 ? -9.797 -15.174 38.975 1.00 97.19 97 ALA A O 1
ATOM 789 N N . ASP A 1 98 ? -8.857 -17.172 38.578 1.00 97.56 98 ASP A N 1
ATOM 790 C CA . ASP A 1 98 ? -8.852 -17.557 39.991 1.00 97.56 98 ASP A CA 1
ATOM 791 C C . ASP A 1 98 ? -7.538 -17.151 40.682 1.00 97.56 98 ASP A C 1
ATOM 793 O O . ASP A 1 98 ? -6.504 -17.825 40.597 1.00 97.56 98 ASP A O 1
ATOM 797 N N . MET A 1 99 ? -7.603 -16.063 41.454 1.00 95.31 99 MET A N 1
ATOM 798 C CA . MET A 1 99 ? -6.498 -15.515 42.247 1.00 95.31 99 MET A CA 1
ATOM 799 C C . MET A 1 99 ? -5.945 -16.521 43.266 1.00 95.31 99 MET A C 1
ATOM 801 O O . MET A 1 99 ? -4.840 -16.342 43.784 1.00 95.31 99 MET A O 1
ATOM 805 N N . ALA A 1 100 ? -6.665 -17.604 43.579 1.00 96.56 100 ALA A N 1
ATOM 806 C CA . ALA A 1 100 ? -6.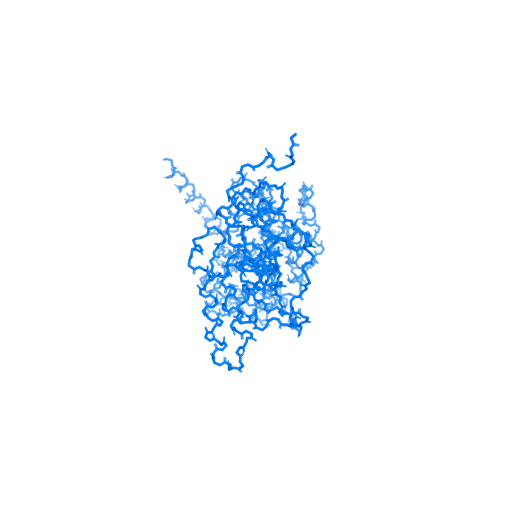140 -18.660 44.435 1.00 96.56 100 ALA A CA 1
ATOM 807 C C . ALA A 1 100 ? -4.860 -19.288 43.854 1.00 96.56 100 ALA A C 1
ATOM 809 O O . ALA A 1 100 ? -3.924 -19.539 44.619 1.00 96.56 100 ALA A O 1
ATOM 810 N N . PHE A 1 101 ? -4.785 -19.474 42.530 1.00 97.12 101 PHE A N 1
ATOM 811 C CA . PHE A 1 101 ? -3.577 -19.972 41.868 1.00 97.12 101 PHE A CA 1
ATOM 812 C C . PHE A 1 101 ? -2.472 -18.919 41.849 1.00 97.12 101 PHE A C 1
ATOM 814 O O . PHE A 1 101 ? -1.329 -19.247 42.152 1.00 97.12 101 PHE A O 1
ATOM 821 N N . ALA A 1 102 ? -2.798 -17.643 41.619 1.00 94.12 102 ALA A N 1
ATOM 822 C CA . ALA A 1 102 ? -1.810 -16.564 41.703 1.00 94.12 102 ALA A CA 1
ATOM 823 C C . ALA A 1 102 ? -1.182 -16.485 43.103 1.00 94.12 102 ALA A C 1
ATOM 825 O O . ALA A 1 102 ? 0.035 -16.461 43.272 1.00 94.12 102 ALA A O 1
ATOM 826 N N . ASN A 1 103 ? -2.018 -16.542 44.135 1.00 93.75 103 ASN A N 1
ATOM 827 C CA . ASN A 1 103 ? -1.574 -16.601 45.521 1.00 93.75 103 ASN A CA 1
ATOM 828 C C . ASN A 1 103 ? -0.684 -17.815 45.819 1.00 93.75 103 ASN A C 1
ATOM 830 O O . ASN A 1 103 ? 0.209 -17.712 46.659 1.00 93.75 103 ASN A O 1
ATOM 834 N N . LEU A 1 104 ? -0.958 -18.968 45.202 1.00 95.06 104 LEU A N 1
ATOM 835 C CA . LEU A 1 104 ? -0.138 -20.167 45.354 1.00 95.06 104 LEU A CA 1
ATOM 836 C C . LEU A 1 104 ? 1.211 -19.992 44.644 1.00 95.06 104 LEU A C 1
ATOM 838 O O . LEU A 1 104 ? 2.249 -20.217 45.260 1.00 95.06 104 LEU A O 1
ATOM 842 N N . PHE A 1 105 ? 1.194 -19.478 43.413 1.00 94.75 105 PHE A N 1
ATOM 843 C CA . PHE A 1 105 ? 2.378 -19.207 42.602 1.00 94.75 105 PHE A CA 1
ATOM 844 C C . PHE A 1 105 ? 3.416 -18.365 43.358 1.00 94.75 105 PHE A C 1
ATOM 846 O O . PHE A 1 105 ? 4.578 -18.754 43.442 1.00 94.75 105 PHE A O 1
ATOM 853 N N . TYR A 1 106 ? 3.003 -17.256 43.985 1.00 90.69 106 TYR A N 1
ATOM 854 C CA . TYR A 1 106 ? 3.935 -16.373 44.707 1.00 90.69 106 TYR A CA 1
ATOM 855 C C . TYR A 1 106 ? 4.401 -16.906 46.071 1.00 90.69 106 TYR A C 1
ATOM 857 O O . TYR A 1 106 ? 5.278 -16.304 46.690 1.00 90.69 106 TYR A O 1
ATOM 865 N N . ARG A 1 107 ? 3.808 -17.991 46.585 1.00 91.00 107 ARG A N 1
ATOM 866 C CA . ARG A 1 107 ? 4.218 -18.620 47.857 1.00 91.00 107 ARG A CA 1
ATOM 867 C C . ARG A 1 107 ? 5.172 -19.790 47.653 1.00 91.00 107 ARG A C 1
ATOM 869 O O . ARG A 1 107 ? 5.863 -20.174 48.597 1.00 91.00 107 ARG A O 1
ATOM 876 N N . THR A 1 108 ? 5.200 -20.345 46.450 1.00 88.81 108 THR A N 1
ATOM 877 C CA . THR A 1 108 ? 6.059 -21.463 46.080 1.00 88.81 108 THR A CA 1
ATOM 878 C C . THR A 1 108 ? 7.411 -20.951 45.587 1.00 88.81 108 THR A C 1
ATOM 880 O O . THR A 1 108 ? 7.474 -20.002 44.812 1.00 88.81 108 THR A O 1
ATOM 883 N N . ASN A 1 109 ? 8.500 -21.590 46.027 1.00 83.25 109 ASN A N 1
ATOM 884 C CA . ASN A 1 109 ? 9.871 -21.279 45.590 1.00 83.25 109 ASN A CA 1
ATOM 885 C C . ASN A 1 109 ? 10.427 -22.297 44.573 1.00 83.25 109 ASN A C 1
ATOM 887 O O . ASN A 1 109 ? 11.536 -22.115 44.075 1.00 83.25 109 ASN A O 1
ATOM 891 N N . ASP A 1 110 ? 9.694 -23.381 44.296 1.00 84.38 110 ASP A N 1
ATOM 892 C CA . ASP A 1 110 ? 10.049 -24.370 43.277 1.00 84.38 110 ASP A CA 1
ATOM 893 C C . ASP A 1 110 ? 9.619 -23.879 41.889 1.00 84.38 110 ASP A C 1
ATOM 895 O O . ASP A 1 110 ? 8.450 -23.577 41.653 1.00 84.38 110 ASP A O 1
ATOM 899 N N . VAL A 1 111 ? 10.576 -23.799 40.966 1.00 70.44 111 VAL A N 1
ATOM 900 C CA . VAL A 1 111 ? 10.355 -23.251 39.620 1.00 70.44 111 VAL A CA 1
ATOM 901 C C . VAL A 1 111 ? 9.456 -24.152 38.764 1.00 70.44 111 VAL A C 1
ATOM 903 O O . VAL A 1 111 ? 8.660 -23.642 37.979 1.00 70.44 111 VAL A O 1
ATOM 906 N N . ASN A 1 112 ? 9.541 -25.478 38.901 1.00 65.12 112 ASN A N 1
ATOM 907 C CA . ASN A 1 112 ? 8.695 -26.395 38.129 1.00 65.12 112 ASN A CA 1
ATOM 908 C C . ASN A 1 112 ? 7.251 -26.342 38.628 1.00 65.12 112 ASN A C 1
ATOM 910 O O . ASN A 1 112 ? 6.316 -26.323 37.830 1.00 65.12 112 ASN A O 1
ATOM 914 N N . GLU A 1 113 ? 7.072 -26.277 39.945 1.00 78.06 113 GLU A N 1
ATOM 915 C CA . GLU A 1 113 ? 5.757 -26.111 40.553 1.00 78.06 113 GLU A CA 1
ATOM 916 C C . GLU A 1 113 ? 5.156 -24.742 40.198 1.00 78.06 113 GLU A C 1
ATOM 918 O O . GLU A 1 113 ? 3.987 -24.672 39.830 1.00 78.06 113 GLU A O 1
ATOM 923 N N . GLN A 1 114 ? 5.956 -23.669 40.185 1.00 82.94 114 GLN A N 1
ATOM 924 C CA . GLN A 1 114 ? 5.533 -22.355 39.687 1.00 82.94 114 GLN A CA 1
ATOM 925 C C . GLN A 1 114 ? 5.022 -22.415 38.240 1.00 82.94 114 GLN A C 1
ATOM 927 O O . GLN A 1 114 ? 3.971 -21.850 37.952 1.00 82.94 114 GLN A O 1
ATOM 932 N N . LEU A 1 115 ? 5.717 -23.111 37.333 1.00 70.56 115 LEU A N 1
ATOM 933 C CA . LEU A 1 115 ? 5.269 -23.255 35.942 1.00 70.56 115 LEU A CA 1
ATOM 934 C C . LEU A 1 115 ? 3.944 -24.021 35.831 1.00 70.56 115 LEU A C 1
ATOM 936 O O . LEU A 1 115 ? 3.070 -23.609 35.073 1.00 70.56 115 LEU A O 1
ATOM 940 N N . LEU A 1 116 ? 3.767 -25.090 36.614 1.00 81.12 116 LEU A N 1
ATOM 941 C CA . LEU A 1 116 ? 2.503 -25.831 36.663 1.00 81.12 116 LEU A CA 1
ATOM 942 C C . LEU A 1 116 ? 1.363 -24.961 37.204 1.00 81.12 116 LEU A C 1
ATOM 944 O O . LEU A 1 116 ? 0.289 -24.918 36.617 1.00 81.12 116 LEU A O 1
ATOM 948 N N . ILE A 1 117 ? 1.600 -24.220 38.288 1.00 87.38 117 ILE A N 1
ATOM 949 C CA . ILE A 1 117 ? 0.592 -23.326 38.870 1.00 87.38 117 ILE A CA 1
ATOM 950 C C . ILE A 1 117 ? 0.256 -22.177 37.912 1.00 87.38 117 ILE A C 1
ATOM 952 O O . ILE A 1 117 ? -0.898 -21.759 37.849 1.00 87.38 117 ILE A O 1
ATOM 956 N N . ALA A 1 118 ? 1.234 -21.657 37.167 1.00 85.94 118 ALA A N 1
ATOM 957 C CA . ALA A 1 118 ? 0.989 -20.635 36.156 1.00 85.94 118 ALA A CA 1
ATOM 958 C C . ALA A 1 118 ? 0.087 -21.159 35.028 1.00 85.94 118 ALA A C 1
ATOM 960 O O . ALA A 1 118 ? -0.811 -20.442 34.593 1.00 85.94 118 ALA A O 1
ATOM 961 N N . GLU A 1 119 ? 0.272 -22.413 34.608 1.00 81.31 119 GLU A N 1
ATOM 962 C CA . GLU A 1 119 ? -0.602 -23.073 33.635 1.00 81.31 119 GLU A CA 1
ATOM 963 C C . GLU A 1 119 ? -2.020 -23.279 34.196 1.00 81.31 119 GLU A C 1
ATOM 965 O O . GLU A 1 119 ? -2.995 -22.968 33.520 1.00 81.31 119 GLU A O 1
ATOM 970 N N . GLU A 1 120 ? -2.163 -23.707 35.454 1.00 94.44 120 GLU A N 1
ATOM 971 C CA . GLU A 1 120 ? -3.472 -23.810 36.127 1.00 94.44 120 GLU A CA 1
ATOM 972 C C . GLU A 1 120 ? -4.166 -22.446 36.249 1.00 94.44 120 GLU A C 1
ATOM 974 O O . GLU A 1 120 ? -5.355 -22.308 35.957 1.00 94.44 120 GLU A O 1
ATOM 979 N N . TYR A 1 121 ? -3.415 -21.403 36.614 1.00 96.56 121 TYR A N 1
ATOM 980 C CA . TYR A 1 121 ? -3.918 -20.034 36.626 1.00 96.56 121 TYR A CA 1
ATOM 981 C C . TYR A 1 121 ? -4.397 -19.618 35.230 1.00 96.56 121 TYR A C 1
ATOM 983 O O . TYR A 1 121 ? -5.506 -19.100 35.099 1.00 96.56 121 TYR A O 1
ATOM 991 N N . LYS A 1 122 ? -3.605 -19.881 34.184 1.00 92.06 122 LYS A N 1
ATOM 992 C CA . LYS A 1 122 ? -3.965 -19.583 32.794 1.00 92.06 122 LYS A CA 1
ATOM 993 C C . LYS A 1 122 ? -5.227 -20.328 32.360 1.00 92.06 122 LYS A C 1
ATOM 995 O O . LYS A 1 122 ? -6.119 -19.721 31.779 1.00 92.06 122 LYS A O 1
ATOM 1000 N N . ASN A 1 123 ? -5.338 -21.607 32.700 1.00 92.69 123 ASN A N 1
ATOM 1001 C CA . ASN A 1 123 ? -6.505 -22.433 32.391 1.00 92.69 123 ASN A CA 1
ATOM 1002 C C . ASN A 1 123 ? -7.765 -22.001 33.154 1.00 92.69 123 ASN A C 1
ATOM 1004 O O . ASN A 1 123 ? -8.873 -22.305 32.719 1.00 92.69 123 ASN A O 1
ATOM 1008 N N . SER A 1 124 ? -7.614 -21.267 34.261 1.00 96.94 124 SER A N 1
ATOM 1009 C CA . SER A 1 124 ? -8.741 -20.656 34.970 1.00 96.94 124 SER A CA 1
ATOM 1010 C C . SER A 1 124 ? -9.288 -19.397 34.290 1.00 96.94 124 SER A C 1
ATOM 1012 O O . SER A 1 124 ? -10.341 -18.913 34.690 1.00 96.94 124 SER A O 1
ATOM 1014 N N . ILE A 1 125 ? -8.599 -18.836 33.290 1.00 96.69 125 ILE A N 1
ATOM 1015 C CA . ILE A 1 125 ? -9.016 -17.585 32.651 1.00 96.69 125 ILE A CA 1
ATOM 1016 C C . ILE A 1 125 ? -10.262 -17.812 31.794 1.00 96.69 125 ILE A C 1
ATOM 1018 O O . ILE A 1 125 ? -10.266 -18.623 30.869 1.00 96.69 125 ILE A O 1
ATOM 1022 N N . VAL A 1 126 ? -11.302 -17.019 32.051 1.00 95.75 126 VAL A N 1
ATOM 1023 C CA . VAL A 1 126 ? -12.530 -16.981 31.248 1.00 95.75 126 VAL A CA 1
ATOM 1024 C C . VAL A 1 126 ? -12.941 -15.536 30.940 1.00 95.75 126 VAL A C 1
ATOM 1026 O O . VAL A 1 126 ? -12.624 -14.630 31.716 1.00 95.75 126 VAL A O 1
ATOM 1029 N N . PRO A 1 127 ? -13.671 -15.274 29.839 1.00 96.00 127 PRO A N 1
ATOM 1030 C CA . PRO A 1 127 ? -14.259 -13.959 29.589 1.00 96.00 127 PRO A CA 1
ATOM 1031 C C . PRO A 1 127 ? -15.199 -13.529 30.719 1.00 96.00 127 PRO A C 1
ATOM 1033 O O . PRO A 1 127 ? -15.924 -14.359 31.281 1.00 96.00 127 PRO A O 1
ATOM 1036 N N . TYR A 1 128 ? -15.238 -12.233 31.029 1.00 95.69 128 TYR A N 1
ATOM 1037 C CA . TYR A 1 128 ? -16.189 -11.702 32.002 1.00 95.69 128 TYR A CA 1
ATOM 1038 C C . TYR A 1 128 ? -17.641 -11.977 31.563 1.00 95.69 128 TYR A C 1
ATOM 1040 O O . TYR A 1 128 ? -18.000 -11.783 30.404 1.00 95.69 128 TYR A O 1
ATOM 1048 N N . GLY A 1 129 ? -18.473 -12.450 32.497 1.00 92.62 129 GLY A N 1
ATOM 1049 C CA . GLY A 1 129 ? -19.837 -12.930 32.230 1.00 92.62 129 GLY A CA 1
ATOM 1050 C C . GLY A 1 129 ? -19.953 -14.445 32.014 1.00 92.62 129 GLY A C 1
ATOM 1051 O O . GLY A 1 129 ? -21.066 -14.958 31.915 1.00 92.62 129 GLY A O 1
ATOM 1052 N N . SER A 1 130 ? -18.832 -15.173 31.974 1.00 94.94 130 SER A N 1
ATOM 1053 C CA . SER A 1 130 ? -18.825 -16.644 31.977 1.00 94.94 130 SER A CA 1
ATOM 1054 C C . SER A 1 130 ? -19.209 -17.219 33.348 1.00 94.94 130 SER A C 1
ATOM 1056 O O . SER A 1 130 ? -19.204 -16.511 34.356 1.00 94.94 130 SER A O 1
ATOM 1058 N N . ASP A 1 131 ? -19.500 -18.524 33.413 1.00 94.50 131 ASP A N 1
ATOM 1059 C CA . ASP A 1 131 ? -19.725 -19.199 34.696 1.00 94.50 131 ASP A CA 1
ATOM 1060 C C . ASP A 1 131 ? -18.432 -19.274 35.522 1.00 94.50 131 ASP A C 1
ATOM 1062 O O . ASP A 1 131 ? -17.469 -19.952 35.163 1.00 94.50 131 ASP A O 1
ATOM 1066 N N . ILE A 1 132 ? -18.447 -18.606 36.673 1.00 95.88 132 ILE A N 1
ATOM 1067 C CA . ILE A 1 132 ? -17.345 -18.564 37.639 1.00 95.88 132 ILE A CA 1
ATOM 1068 C C . ILE A 1 132 ? -17.700 -19.283 38.946 1.00 95.88 132 ILE A C 1
ATOM 1070 O O . ILE A 1 132 ? -17.047 -19.083 39.973 1.00 95.88 132 ILE A O 1
ATOM 1074 N N . SER A 1 133 ? -18.758 -20.101 38.964 1.00 93.38 133 SER A N 1
ATOM 1075 C CA . SER A 1 133 ? -19.232 -20.827 40.150 1.00 93.38 133 SER A CA 1
ATOM 1076 C C . SER A 1 133 ? -18.133 -21.675 40.807 1.00 93.38 133 SER A C 1
ATOM 1078 O O . SER A 1 133 ? -18.034 -21.690 42.037 1.00 93.38 133 SER A O 1
ATOM 1080 N N . HIS A 1 134 ? -17.255 -22.265 39.996 1.00 92.75 134 HIS A N 1
ATOM 1081 C CA . HIS A 1 134 ? -16.125 -23.096 40.406 1.00 92.75 134 HIS A CA 1
ATOM 1082 C C . HIS A 1 134 ? -14.927 -22.309 40.974 1.00 92.75 134 HIS A C 1
ATOM 1084 O O . HIS A 1 134 ? -14.123 -22.886 41.703 1.00 92.75 134 HIS A O 1
ATOM 1090 N N . MET A 1 135 ? -14.809 -21.008 40.685 1.00 97.06 135 MET A N 1
ATOM 1091 C CA . MET A 1 135 ? -13.669 -20.195 41.122 1.00 97.06 135 MET A CA 1
ATOM 1092 C C . MET A 1 135 ? -13.746 -19.850 42.609 1.00 97.06 135 MET A C 1
ATOM 1094 O O . MET A 1 135 ? -14.793 -19.420 43.120 1.00 97.06 135 MET A O 1
ATOM 1098 N N . LYS A 1 136 ? -12.609 -19.990 43.293 1.00 96.19 136 LYS A N 1
ATOM 1099 C CA . LYS A 1 136 ? -12.450 -19.737 44.727 1.00 96.19 136 LYS A CA 1
ATOM 1100 C C . LYS A 1 136 ? -12.244 -18.254 45.033 1.00 96.19 136 LYS A C 1
ATOM 1102 O O . LYS A 1 136 ? -12.836 -17.736 45.985 1.00 96.19 136 LYS A O 1
ATOM 1107 N N . MET A 1 137 ? -11.394 -17.578 44.264 1.00 96.12 137 MET A N 1
ATOM 1108 C CA . MET A 1 137 ? -11.071 -16.156 44.421 1.00 96.12 137 MET A CA 1
ATOM 1109 C C . MET A 1 137 ? -11.099 -15.464 43.055 1.00 96.12 137 MET A C 1
ATOM 1111 O O . MET A 1 137 ? -10.041 -15.130 42.526 1.00 96.12 137 MET A O 1
ATOM 1115 N N . PRO A 1 138 ? -12.284 -15.266 42.452 1.00 96.75 138 PRO A N 1
ATOM 1116 C CA . PRO A 1 138 ? -12.367 -14.630 41.147 1.00 96.75 138 PRO A CA 1
ATOM 1117 C C . PRO A 1 138 ? -11.858 -13.189 41.235 1.00 96.75 138 PRO A C 1
ATOM 1119 O O . PRO A 1 138 ? -12.391 -12.356 41.978 1.00 96.75 138 PRO A O 1
ATOM 1122 N N . GLU A 1 139 ? -10.813 -12.897 40.476 1.00 94.38 139 GLU A N 1
ATOM 1123 C CA . GLU A 1 139 ? -10.320 -11.546 40.247 1.00 94.38 139 GLU A CA 1
ATOM 1124 C C . GLU A 1 139 ? -10.679 -11.122 38.829 1.00 94.38 139 GLU A C 1
ATOM 1126 O O . GLU A 1 139 ? -10.524 -11.890 37.879 1.00 94.38 139 GLU A O 1
ATOM 1131 N N . VAL A 1 140 ? -11.184 -9.899 38.688 1.00 96.19 140 VAL A N 1
ATOM 1132 C CA . VAL A 1 140 ? -11.453 -9.327 37.372 1.00 96.19 140 VAL A CA 1
ATOM 1133 C C . VAL A 1 140 ? -10.202 -8.604 36.914 1.00 96.19 140 VAL A C 1
ATOM 1135 O O . VAL A 1 140 ? -9.636 -7.797 37.657 1.00 96.19 140 VAL A O 1
ATOM 1138 N N . ILE A 1 141 ? -9.794 -8.868 35.680 1.00 93.88 141 ILE A N 1
ATOM 1139 C CA . ILE A 1 141 ? -8.613 -8.271 35.072 1.00 93.88 141 ILE A CA 1
ATOM 1140 C C . ILE A 1 141 ? -9.061 -7.582 33.792 1.00 93.88 141 ILE A C 1
ATOM 1142 O O . ILE A 1 141 ? -9.509 -8.217 32.842 1.00 93.88 141 ILE A O 1
ATOM 1146 N N . ILE A 1 142 ? -8.940 -6.259 33.770 1.00 91.44 142 ILE A N 1
ATOM 1147 C CA . ILE A 1 142 ? -9.043 -5.471 32.549 1.00 91.44 142 ILE A CA 1
ATOM 1148 C C . ILE A 1 142 ? -7.659 -5.524 31.925 1.00 91.44 142 ILE A C 1
ATOM 1150 O O . ILE A 1 142 ? -6.741 -4.819 32.361 1.00 91.44 142 ILE A O 1
ATOM 1154 N N . THR A 1 143 ? -7.489 -6.427 30.969 1.00 78.75 143 THR A N 1
ATOM 1155 C CA . THR A 1 143 ? -6.186 -6.727 30.391 1.00 78.75 143 THR A CA 1
ATOM 1156 C C . THR A 1 143 ? -5.611 -5.478 29.716 1.00 78.75 143 THR A C 1
ATOM 1158 O O . THR A 1 143 ? -6.275 -4.792 28.940 1.00 78.75 143 THR A O 1
ATOM 1161 N N . ASN A 1 144 ? -4.344 -5.162 30.000 1.00 65.81 144 ASN A N 1
ATOM 1162 C CA . ASN A 1 144 ? -3.566 -4.261 29.140 1.00 65.81 144 ASN A CA 1
ATOM 1163 C C . ASN A 1 144 ? -3.061 -5.009 27.895 1.00 65.81 144 ASN A C 1
ATOM 1165 O O . ASN A 1 144 ? -2.543 -4.390 26.960 1.00 65.81 144 ASN A O 1
ATOM 1169 N N . VAL A 1 145 ? -3.209 -6.339 27.894 1.00 50.81 145 VAL A N 1
ATOM 1170 C CA . VAL A 1 145 ? -3.227 -7.158 26.688 1.00 50.81 145 VAL A CA 1
ATOM 1171 C C . VAL A 1 145 ? -4.469 -6.754 25.902 1.00 50.81 145 VAL A C 1
ATOM 1173 O O . VAL A 1 145 ? -5.544 -7.319 26.070 1.00 50.81 145 VAL A O 1
ATOM 1176 N N . THR A 1 146 ? -4.334 -5.741 25.048 1.00 44.66 146 THR A N 1
ATOM 1177 C CA . THR A 1 146 ? -5.061 -5.796 23.776 1.00 44.66 146 THR A CA 1
ATOM 1178 C C . THR A 1 146 ? -4.709 -7.157 23.181 1.00 44.66 146 THR A C 1
ATOM 1180 O O . THR A 1 146 ? -3.515 -7.474 23.215 1.00 44.66 146 THR A O 1
ATOM 1183 N N . GLU A 1 147 ? -5.708 -7.945 22.770 1.00 39.75 147 GLU A N 1
ATOM 1184 C CA . GLU A 1 147 ? -5.577 -9.232 22.059 1.00 39.75 147 GLU A CA 1
ATOM 1185 C C . GLU A 1 147 ? -4.144 -9.473 21.587 1.00 39.75 147 GLU A C 1
ATOM 1187 O O . GLU A 1 147 ? -3.686 -8.694 20.756 1.00 39.75 147 GLU A O 1
ATOM 1192 N N . ASP A 1 148 ? -3.426 -10.418 22.215 1.00 39.41 148 ASP A N 1
ATOM 1193 C CA . ASP A 1 148 ? -2.006 -10.720 21.989 1.00 39.41 148 ASP A CA 1
ATOM 1194 C C . ASP A 1 148 ? -1.256 -9.632 21.215 1.00 39.41 148 ASP A C 1
ATOM 1196 O O . ASP A 1 148 ? -1.221 -9.634 19.981 1.00 39.41 148 ASP A O 1
ATOM 1200 N N . LYS A 1 149 ? -0.600 -8.704 21.923 1.00 47.84 149 LYS A N 1
ATOM 1201 C CA . LYS A 1 149 ? 0.386 -7.837 21.272 1.00 47.84 149 LYS A CA 1
ATOM 1202 C C . LYS A 1 149 ? 1.562 -8.710 20.827 1.00 47.84 149 LYS A C 1
ATOM 1204 O O . LYS A 1 149 ? 2.613 -8.717 21.467 1.00 47.84 149 LYS A O 1
ATOM 1209 N N . GLU A 1 150 ? 1.406 -9.441 19.725 1.00 45.91 150 GLU A N 1
ATOM 1210 C CA . GLU A 1 150 ? 2.501 -9.960 18.916 1.00 45.91 150 GLU A CA 1
ATOM 1211 C C . GLU A 1 150 ? 3.498 -8.812 18.756 1.00 45.91 150 GLU A C 1
ATOM 1213 O O . GLU A 1 150 ? 3.111 -7.660 18.668 1.00 45.91 150 GLU A O 1
ATOM 1218 N N . PHE A 1 151 ? 4.799 -9.052 18.786 1.00 45.31 151 PHE A N 1
ATOM 1219 C CA . PHE A 1 151 ? 5.748 -7.971 18.530 1.00 45.31 151 PHE A CA 1
ATOM 1220 C C . PHE A 1 151 ? 6.328 -8.173 17.150 1.00 45.31 151 PHE A C 1
ATOM 1222 O O . PHE A 1 151 ? 6.884 -9.227 16.849 1.00 45.31 151 PHE A O 1
ATOM 1229 N N . VAL A 1 152 ? 6.258 -7.132 16.334 1.00 51.00 152 VAL A N 1
ATOM 1230 C CA . VAL A 1 152 ? 6.906 -7.107 15.030 1.00 51.00 152 VAL A CA 1
ATOM 1231 C C . VAL A 1 152 ? 8.238 -6.387 15.162 1.00 51.00 152 VAL A C 1
ATOM 1233 O O . VAL A 1 152 ? 8.346 -5.282 15.701 1.00 51.00 152 VAL A O 1
ATOM 1236 N N . THR A 1 153 ? 9.286 -7.050 14.688 1.00 53.06 153 THR A N 1
ATOM 1237 C CA . THR A 1 153 ? 10.627 -6.477 14.624 1.00 53.06 153 THR A CA 1
ATOM 1238 C C . THR A 1 153 ? 10.750 -5.719 13.313 1.00 53.06 153 THR A C 1
ATOM 1240 O O . THR A 1 153 ? 10.783 -6.317 12.240 1.00 53.06 153 THR A O 1
ATOM 1243 N N . LEU A 1 154 ? 10.812 -4.393 13.391 1.00 50.66 154 LEU A N 1
ATOM 1244 C CA . LEU A 1 154 ? 10.951 -3.522 12.232 1.00 50.66 154 LEU A CA 1
ATOM 1245 C C . LEU A 1 154 ? 12.423 -3.148 12.059 1.00 50.66 154 LEU A C 1
ATOM 1247 O O . LEU A 1 154 ? 13.077 -2.702 13.005 1.00 50.66 154 LEU A O 1
ATOM 1251 N N . LYS A 1 155 ? 12.951 -3.318 10.844 1.00 45.38 155 LYS A N 1
ATOM 1252 C CA . LYS A 1 155 ? 14.327 -2.953 10.495 1.00 45.38 155 LYS A CA 1
ATOM 1253 C C . LYS A 1 155 ? 14.327 -1.779 9.520 1.00 45.38 155 LYS A C 1
ATOM 1255 O O . LYS A 1 155 ? 13.715 -1.855 8.457 1.00 45.38 155 LYS A O 1
ATOM 1260 N N . LYS A 1 156 ? 15.052 -0.709 9.852 1.00 43.91 156 LYS A N 1
ATOM 1261 C CA . LYS A 1 156 ? 15.296 0.435 8.961 1.00 43.91 156 LYS A CA 1
ATOM 1262 C C . LYS A 1 156 ? 16.796 0.714 8.911 1.00 43.91 156 LYS A C 1
ATOM 1264 O O . LYS A 1 156 ? 17.344 1.337 9.814 1.00 43.91 156 LYS A O 1
ATOM 1269 N N . GLY A 1 157 ? 17.459 0.243 7.854 1.00 61.06 157 GLY A N 1
ATOM 1270 C CA . GLY A 1 157 ? 18.925 0.239 7.806 1.00 61.06 157 GLY A CA 1
ATOM 1271 C C . GLY A 1 157 ? 19.485 -0.673 8.899 1.00 61.06 157 GLY A C 1
ATOM 1272 O O . GLY A 1 157 ? 19.036 -1.812 9.019 1.00 61.06 157 GLY A O 1
ATOM 1273 N N . ASP A 1 158 ? 20.401 -0.164 9.720 1.00 56.28 158 ASP A N 1
ATOM 1274 C CA . ASP A 1 158 ? 21.000 -0.916 10.835 1.00 56.28 158 ASP A CA 1
ATOM 1275 C C . ASP A 1 158 ? 20.197 -0.822 12.141 1.00 56.28 158 ASP A C 1
ATOM 1277 O O . ASP A 1 158 ? 20.475 -1.537 13.102 1.00 56.28 158 ASP A O 1
ATOM 1281 N N . MET A 1 159 ? 19.164 0.025 12.185 1.00 32.91 159 MET A N 1
ATOM 1282 C CA . MET A 1 159 ? 18.292 0.132 13.349 1.00 32.91 159 MET A CA 1
ATOM 1283 C C . MET A 1 159 ? 17.230 -0.962 13.342 1.00 32.91 159 MET A C 1
ATOM 1285 O O . MET A 1 159 ? 16.476 -1.120 12.378 1.00 32.91 159 MET A O 1
ATOM 1289 N N . ILE A 1 160 ? 17.148 -1.669 14.466 1.00 47.53 160 ILE A N 1
ATOM 1290 C CA . ILE A 1 160 ? 16.144 -2.687 14.753 1.00 47.53 160 ILE A CA 1
ATOM 1291 C C . ILE A 1 160 ? 15.296 -2.181 15.913 1.00 47.53 160 ILE A C 1
ATOM 1293 O O . ILE A 1 160 ? 15.820 -1.877 16.984 1.00 47.53 160 ILE A O 1
ATOM 1297 N N . VAL A 1 161 ? 13.987 -2.087 15.697 1.00 40.53 161 VAL A N 1
ATOM 1298 C CA . VAL A 1 161 ? 13.039 -1.651 16.722 1.00 40.53 161 VAL A CA 1
ATOM 1299 C C . VAL A 1 161 ? 11.947 -2.700 16.857 1.00 40.53 161 VAL A C 1
ATOM 1301 O O . VAL A 1 161 ? 11.303 -3.077 15.880 1.00 40.53 161 VAL A O 1
ATOM 1304 N N . LYS A 1 162 ? 11.744 -3.177 18.084 1.00 48.91 162 LYS A N 1
ATOM 1305 C CA . LYS A 1 162 ? 10.677 -4.114 18.428 1.00 48.91 162 LYS A CA 1
ATOM 1306 C C . LYS A 1 162 ? 9.440 -3.305 18.810 1.00 48.91 162 LYS A C 1
ATOM 1308 O O . LYS A 1 162 ? 9.483 -2.549 19.779 1.00 48.91 162 LYS A O 1
ATOM 1313 N N . VAL A 1 163 ? 8.372 -3.417 18.026 1.00 46.66 163 VAL A N 1
ATOM 1314 C CA . VAL A 1 163 ? 7.148 -2.623 18.202 1.00 46.66 163 VAL A CA 1
ATOM 1315 C C . VAL A 1 163 ? 5.970 -3.564 18.467 1.00 46.66 163 VAL A C 1
ATOM 1317 O O . VAL A 1 163 ? 5.891 -4.607 17.817 1.00 46.66 163 VAL A O 1
ATOM 1320 N N . PRO A 1 164 ? 5.070 -3.231 19.409 1.00 51.41 164 PRO A N 1
ATOM 1321 C CA . PRO A 1 164 ? 3.838 -3.988 19.598 1.00 51.41 164 PRO A CA 1
ATOM 1322 C C . PRO A 1 164 ? 3.008 -4.055 18.306 1.00 51.41 164 PRO A C 1
ATOM 1324 O O . PRO A 1 164 ? 2.860 -3.039 17.625 1.00 51.41 164 PRO A O 1
ATOM 1327 N N . LYS A 1 165 ? 2.483 -5.230 17.958 1.00 54.97 165 LYS A N 1
ATOM 1328 C CA . LYS A 1 165 ? 1.693 -5.484 16.749 1.00 54.97 165 LYS A CA 1
ATOM 1329 C C . LYS A 1 165 ? 0.392 -4.738 16.826 1.00 54.97 165 LYS A C 1
ATOM 1331 O O . LYS A 1 165 ? 0.095 -4.127 15.830 1.00 54.97 165 LYS A O 1
ATOM 1336 N N . ASP A 1 166 ? -0.262 -4.623 17.976 1.00 49.09 166 ASP A N 1
ATOM 1337 C CA . ASP A 1 166 ? -1.425 -3.743 18.143 1.00 49.09 166 ASP A CA 1
ATOM 1338 C C . ASP A 1 166 ? -1.089 -2.270 17.872 1.00 49.09 166 ASP A C 1
ATOM 1340 O O . ASP A 1 166 ? -1.947 -1.519 17.466 1.00 49.09 166 ASP A O 1
ATOM 1344 N N . ARG A 1 167 ? 0.151 -1.813 18.096 1.00 50.06 167 ARG A N 1
ATOM 1345 C CA . ARG A 1 167 ? 0.577 -0.449 17.756 1.00 50.06 167 ARG A CA 1
ATOM 1346 C C . ARG A 1 167 ? 0.817 -0.356 16.260 1.00 50.06 167 ARG A C 1
ATOM 1348 O O . ARG A 1 167 ? 0.485 0.652 15.655 1.00 50.06 167 ARG A O 1
ATOM 1355 N N . VAL A 1 168 ? 1.370 -1.408 15.663 1.00 49.94 168 VAL A N 1
ATOM 1356 C CA . VAL A 1 168 ? 1.473 -1.541 14.210 1.00 49.94 168 VAL A CA 1
ATOM 1357 C C . VAL A 1 168 ? 0.094 -1.707 13.576 1.00 49.94 168 VAL A C 1
ATOM 1359 O O . VAL A 1 168 ? -0.091 -1.123 12.537 1.00 49.94 168 VAL A O 1
ATOM 1362 N N . GLU A 1 169 ? -0.878 -2.370 14.194 1.00 49.56 169 GLU A N 1
ATOM 1363 C CA . GLU A 1 169 ? -2.274 -2.590 13.794 1.00 49.56 169 GLU A CA 1
ATOM 1364 C C . GLU A 1 169 ? -3.170 -1.431 14.199 1.00 49.56 169 GLU A C 1
ATOM 1366 O O . GLU A 1 169 ? -4.197 -1.251 13.589 1.00 49.56 169 GLU A O 1
ATOM 1371 N N . PHE A 1 170 ? -2.796 -0.602 15.165 1.00 44.06 170 PHE A N 1
ATOM 1372 C CA . PHE A 1 170 ? -3.442 0.667 15.480 1.00 44.06 170 PHE A CA 1
ATOM 1373 C C . PHE A 1 170 ? -2.931 1.725 14.519 1.00 44.06 170 PHE A C 1
ATOM 1375 O O . PHE A 1 170 ? -3.715 2.520 14.049 1.00 44.06 170 PHE A O 1
ATOM 1382 N N . TYR A 1 171 ? -1.645 1.736 14.155 1.00 45.09 171 TYR A N 1
ATOM 1383 C CA . TYR A 1 171 ? -1.174 2.596 13.071 1.00 45.09 171 TYR A CA 1
ATOM 1384 C C . TYR A 1 171 ? -1.600 2.065 11.714 1.00 45.09 171 TYR A C 1
ATOM 1386 O O . TYR A 1 171 ? -1.976 2.877 10.897 1.00 45.09 171 TYR A O 1
ATOM 1394 N N . LEU A 1 172 ? -1.595 0.756 11.464 1.00 46.22 172 LEU A N 1
ATOM 1395 C CA . LEU A 1 172 ? -2.110 0.145 10.240 1.00 46.22 172 LEU A CA 1
ATOM 1396 C C . LEU A 1 172 ? -3.621 0.187 10.225 1.00 46.22 172 LEU A C 1
ATOM 1398 O O . LEU A 1 172 ? -4.136 0.304 9.146 1.00 46.22 172 LEU A O 1
ATOM 1402 N N . GLY A 1 173 ? -4.306 0.093 11.360 1.00 37.66 173 GLY A N 1
ATOM 1403 C CA . GLY A 1 173 ? -5.759 0.096 11.543 1.00 37.66 173 GLY A CA 1
ATOM 1404 C C . GLY A 1 173 ? -6.332 1.490 11.640 1.00 37.66 173 GLY A C 1
ATOM 1405 O O . GLY A 1 173 ? -7.395 1.700 11.115 1.00 37.66 173 GLY A O 1
ATOM 1406 N N . GLN A 1 174 ? -5.610 2.483 12.151 1.00 40.59 174 GLN A N 1
ATOM 1407 C CA . GLN A 1 174 ? -5.861 3.883 11.824 1.00 40.59 174 GLN A CA 1
ATOM 1408 C C . GLN A 1 174 ? -5.496 4.111 10.371 1.00 40.59 174 GLN A C 1
ATOM 1410 O O . GLN A 1 174 ? -6.251 4.765 9.700 1.00 40.59 174 GLN A O 1
ATOM 1415 N N . HIS A 1 175 ? -4.430 3.528 9.818 1.00 37.00 175 HIS A N 1
ATOM 1416 C CA . HIS A 1 175 ? -4.152 3.632 8.384 1.00 37.00 175 HIS A CA 1
ATOM 1417 C C . HIS A 1 175 ? -5.155 2.840 7.539 1.00 37.00 175 HIS A C 1
ATOM 1419 O O . HIS A 1 175 ? -5.284 3.224 6.399 1.00 37.00 175 HIS A O 1
ATOM 1425 N N . TYR A 1 176 ? -5.874 1.836 8.069 1.00 35.97 176 TYR A N 1
ATOM 1426 C CA . TYR A 1 176 ? -6.852 0.934 7.433 1.00 35.97 176 TYR A CA 1
ATOM 1427 C C . TYR A 1 176 ? -8.281 1.332 7.740 1.00 35.97 176 TYR A C 1
ATOM 1429 O O . TYR A 1 176 ? -9.102 0.983 6.931 1.00 35.97 176 TYR A O 1
ATOM 1437 N N . GLU A 1 177 ? -8.595 2.038 8.822 1.00 37.75 177 GLU A N 1
ATOM 1438 C CA . GLU A 1 177 ? -9.839 2.775 9.064 1.00 37.75 177 GLU A CA 1
ATOM 1439 C C . GLU A 1 177 ? -9.743 4.122 8.379 1.00 37.75 177 GLU A C 1
ATOM 1441 O O . GLU A 1 177 ? -10.682 4.466 7.708 1.00 37.75 177 GLU A O 1
ATOM 1446 N N . ILE A 1 178 ? -8.592 4.798 8.356 1.00 39.25 178 ILE A N 1
ATOM 1447 C CA . ILE A 1 178 ? -8.323 5.843 7.362 1.00 39.25 178 ILE A CA 1
ATOM 1448 C C . ILE A 1 178 ? -8.383 5.193 5.980 1.00 39.25 178 ILE A C 1
ATOM 1450 O O . ILE A 1 178 ? -9.115 5.688 5.158 1.00 39.25 178 ILE A O 1
ATOM 1454 N N . VAL A 1 179 ? -7.768 4.032 5.702 1.00 33.88 179 VAL A N 1
ATOM 1455 C CA . VAL A 1 179 ? -7.897 3.346 4.392 1.00 33.88 179 VAL A CA 1
ATOM 1456 C C . VAL A 1 179 ? -9.278 2.705 4.163 1.00 33.88 179 VAL A C 1
ATOM 1458 O O . VAL A 1 179 ? -9.550 2.352 3.034 1.00 33.88 179 VAL A O 1
ATOM 1461 N N . LYS A 1 180 ? -10.190 2.591 5.141 1.00 32.25 180 LYS A N 1
ATOM 1462 C CA . LYS A 1 180 ? -11.549 1.992 5.030 1.00 32.25 180 LYS A CA 1
ATOM 1463 C C . LYS A 1 180 ? -12.653 3.040 5.140 1.00 32.25 180 LYS A C 1
ATOM 1465 O O . LYS A 1 180 ? -13.692 2.821 4.553 1.00 32.25 180 LYS A O 1
ATOM 1470 N N . GLU A 1 181 ? -12.388 4.197 5.726 1.00 37.38 181 GLU A N 1
ATOM 1471 C CA . GLU A 1 181 ? -13.048 5.483 5.477 1.00 37.38 181 GLU A CA 1
ATOM 1472 C C . GLU A 1 181 ? -12.541 6.097 4.152 1.00 37.38 181 GLU A C 1
ATOM 1474 O O . GLU A 1 181 ? -13.266 6.853 3.529 1.00 37.38 181 GLU A O 1
ATOM 1479 N N . ILE A 1 182 ? -11.347 5.724 3.651 1.00 42.09 182 ILE A N 1
ATOM 1480 C CA . ILE A 1 182 ? -10.881 5.969 2.263 1.00 42.09 182 ILE A CA 1
ATOM 1481 C C . ILE A 1 182 ? -11.341 4.837 1.306 1.00 42.09 182 ILE A C 1
ATOM 1483 O O . ILE A 1 182 ? -11.432 5.074 0.105 1.00 42.09 182 ILE A O 1
ATOM 1487 N N . ASN A 1 183 ? -11.630 3.608 1.782 1.00 36.12 183 ASN A N 1
ATOM 1488 C CA . ASN A 1 183 ? -12.112 2.468 0.955 1.00 36.12 183 ASN A CA 1
ATOM 1489 C C . ASN A 1 183 ? -13.619 2.193 1.055 1.00 36.12 183 ASN A C 1
ATOM 1491 O O . ASN A 1 183 ? -14.138 1.472 0.203 1.00 36.12 183 ASN A O 1
ATOM 1495 N N . GLU A 1 184 ? -14.367 2.844 1.941 1.00 37.69 184 GLU A N 1
ATOM 1496 C CA . GLU A 1 184 ? -15.587 3.511 1.496 1.00 37.69 184 GLU A CA 1
ATOM 1497 C C . GLU A 1 184 ? -15.112 4.652 0.602 1.00 37.69 184 GLU A C 1
ATOM 1499 O O . GLU A 1 184 ? -15.104 5.815 0.982 1.00 37.69 184 GLU A O 1
ATOM 1504 N N . LYS A 1 185 ? -14.597 4.284 -0.581 1.00 40.38 185 LYS A N 1
ATOM 1505 C CA . LYS A 1 185 ? -14.258 5.237 -1.619 1.00 40.38 185 LYS A CA 1
ATOM 1506 C C . LYS A 1 185 ? -15.520 6.050 -1.810 1.00 40.38 185 LYS A C 1
ATOM 1508 O O . LYS A 1 185 ? -16.509 5.522 -2.327 1.00 40.38 185 LYS A O 1
ATOM 1513 N N . GLU A 1 186 ? -15.475 7.320 -1.424 1.00 40.91 186 GLU A N 1
ATOM 1514 C CA . GLU A 1 186 ? -16.286 8.303 -2.111 1.00 40.91 186 GLU A CA 1
ATOM 1515 C C . GLU A 1 186 ? -16.095 8.011 -3.601 1.00 40.91 186 GLU A C 1
ATOM 1517 O O . GLU A 1 186 ? -14.968 7.979 -4.111 1.00 40.91 186 GLU A O 1
ATOM 1522 N N . ALA A 1 187 ? -17.186 7.655 -4.274 1.00 44.31 187 ALA A N 1
ATOM 1523 C CA . ALA A 1 187 ? -17.186 7.520 -5.716 1.00 44.31 187 ALA A CA 1
ATOM 1524 C C . ALA A 1 187 ? -16.553 8.801 -6.287 1.00 44.31 187 ALA A C 1
ATOM 1526 O O . ALA A 1 187 ? -17.081 9.888 -6.055 1.00 44.31 187 ALA A O 1
ATOM 1527 N N . GLY A 1 188 ? -15.395 8.694 -6.951 1.00 67.06 188 GLY A N 1
ATOM 1528 C CA . GLY A 1 188 ? -14.717 9.864 -7.519 1.00 67.06 188 GLY A CA 1
ATOM 1529 C C . GLY A 1 188 ? -13.192 9.964 -7.391 1.00 67.06 188 GLY A C 1
ATOM 1530 O O . GLY A 1 188 ? -12.611 10.724 -8.163 1.00 67.06 188 GLY A O 1
ATOM 1531 N N . GLU A 1 189 ? -12.500 9.232 -6.501 1.00 82.06 189 GLU A N 1
ATOM 1532 C CA . GLU A 1 189 ? -11.023 9.342 -6.421 1.00 82.06 189 GLU A CA 1
ATOM 1533 C C . GLU A 1 189 ? -10.268 8.424 -7.420 1.00 82.06 189 GLU A C 1
ATOM 1535 O O . GLU A 1 189 ? -10.524 7.209 -7.465 1.00 82.06 189 GLU A O 1
ATOM 1540 N N . PRO A 1 190 ? -9.295 8.956 -8.197 1.00 91.81 190 PRO A N 1
ATOM 1541 C CA . PRO A 1 190 ? -8.477 8.181 -9.135 1.00 91.81 190 PRO A CA 1
ATOM 1542 C C . PRO A 1 190 ? -7.645 7.065 -8.487 1.00 91.81 190 PRO A C 1
ATOM 1544 O O . PRO A 1 190 ? -7.008 7.258 -7.454 1.00 91.81 190 PRO A O 1
ATOM 1547 N N . ILE A 1 191 ? -7.537 5.913 -9.156 1.00 95.62 191 ILE A N 1
ATOM 1548 C CA . ILE A 1 191 ? -6.466 4.937 -8.895 1.00 95.62 191 ILE A CA 1
ATOM 1549 C C . ILE A 1 191 ? -5.203 5.403 -9.619 1.00 95.62 191 ILE A C 1
ATOM 1551 O O . ILE A 1 191 ? -5.268 5.724 -10.805 1.00 95.62 191 ILE A O 1
ATOM 1555 N N . VAL A 1 192 ? -4.052 5.389 -8.941 1.00 97.94 192 VAL A N 1
ATOM 1556 C CA . VAL A 1 192 ? -2.761 5.699 -9.571 1.00 97.94 192 VAL A CA 1
ATOM 1557 C C . VAL A 1 192 ? -2.045 4.422 -9.998 1.00 97.94 192 VAL A C 1
ATOM 1559 O O . VAL A 1 192 ? -1.707 3.571 -9.172 1.00 97.94 192 VAL A O 1
ATOM 1562 N N . TYR A 1 193 ? -1.785 4.316 -11.296 1.00 98.69 193 TYR A N 1
ATOM 1563 C CA . TYR A 1 193 ? -0.974 3.284 -11.920 1.00 98.69 193 TYR A CA 1
ATOM 1564 C C . TYR A 1 193 ? 0.409 3.833 -12.263 1.00 98.69 193 TYR A C 1
ATOM 1566 O O . TYR A 1 193 ? 0.539 4.920 -12.827 1.00 98.69 193 TYR A O 1
ATOM 1574 N N . ILE A 1 194 ? 1.443 3.062 -11.940 1.00 98.69 194 ILE A N 1
ATOM 1575 C CA . ILE A 1 194 ? 2.836 3.386 -12.253 1.00 98.69 194 ILE A CA 1
ATOM 1576 C C . ILE A 1 194 ? 3.382 2.282 -13.160 1.00 98.69 194 ILE A C 1
ATOM 1578 O O . ILE A 1 194 ? 3.261 1.096 -12.827 1.00 98.69 194 ILE A O 1
ATOM 1582 N N . ASP A 1 195 ? 3.963 2.653 -14.302 1.00 98.31 195 ASP A N 1
ATOM 1583 C CA . ASP A 1 195 ? 4.707 1.702 -15.127 1.00 98.31 195 ASP A CA 1
ATOM 1584 C C . ASP A 1 195 ? 6.012 1.255 -14.438 1.00 98.31 195 ASP A C 1
ATOM 1586 O O . ASP A 1 195 ? 6.471 1.843 -13.457 1.00 98.31 195 ASP A O 1
ATOM 1590 N N . MET A 1 196 ? 6.592 0.151 -14.904 1.00 97.62 196 MET A N 1
ATOM 1591 C CA . MET A 1 196 ? 7.844 -0.373 -14.374 1.00 97.62 196 MET A CA 1
ATOM 1592 C C . MET A 1 196 ? 9.057 0.055 -15.202 1.00 97.62 196 MET A C 1
ATOM 1594 O O . MET A 1 196 ? 10.031 0.534 -14.619 1.00 97.62 196 MET A O 1
ATOM 1598 N N . ASP A 1 197 ? 9.042 -0.156 -16.515 1.00 96.25 197 ASP A N 1
ATOM 1599 C CA . ASP A 1 197 ? 10.235 -0.030 -17.352 1.00 96.25 197 ASP A CA 1
ATOM 1600 C C . ASP A 1 197 ? 10.436 1.448 -17.707 1.00 96.25 197 ASP A C 1
ATOM 1602 O O . ASP A 1 197 ? 9.501 2.140 -18.069 1.00 96.25 197 ASP A O 1
ATOM 1606 N N . GLY A 1 198 ? 11.635 2.000 -17.522 1.00 95.25 198 GLY A N 1
ATOM 1607 C CA . GLY A 1 198 ? 11.869 3.433 -17.761 1.00 95.25 198 GLY A CA 1
ATOM 1608 C C . GLY A 1 198 ? 11.308 4.364 -16.673 1.00 95.25 198 GLY A C 1
ATOM 1609 O O . GLY A 1 198 ? 11.761 5.501 -16.564 1.00 95.25 198 GLY A O 1
ATOM 1610 N N . VAL A 1 199 ? 10.413 3.879 -15.804 1.00 98.25 199 VAL A N 1
ATOM 1611 C CA . VAL A 1 199 ? 9.859 4.631 -14.661 1.00 98.25 199 VAL A CA 1
ATOM 1612 C C . VAL A 1 199 ? 10.498 4.220 -13.330 1.00 98.25 199 VAL A C 1
ATOM 1614 O O . VAL A 1 199 ? 11.000 5.057 -12.579 1.00 98.25 199 VAL A O 1
ATOM 1617 N N . LEU A 1 200 ? 10.495 2.921 -13.016 1.00 98.44 200 LEU A N 1
ATOM 1618 C CA . LEU A 1 200 ? 11.029 2.373 -11.759 1.00 98.44 200 LEU A CA 1
ATOM 1619 C C . LEU A 1 200 ? 12.318 1.578 -11.981 1.00 98.44 200 LEU A C 1
ATOM 1621 O O . LEU A 1 200 ? 13.229 1.616 -11.147 1.00 98.44 200 LEU A O 1
ATOM 1625 N N . ALA A 1 201 ? 12.387 0.857 -13.096 1.00 98.12 201 ALA A N 1
ATOM 1626 C CA . ALA A 1 201 ? 13.483 -0.008 -13.494 1.00 98.12 201 ALA A CA 1
ATOM 1627 C C . ALA A 1 201 ? 14.216 0.585 -14.704 1.00 98.12 201 ALA A C 1
ATOM 1629 O O . ALA A 1 201 ? 13.591 1.032 -15.665 1.00 98.12 201 ALA A O 1
ATOM 1630 N N . ASN A 1 202 ? 15.546 0.563 -14.667 1.00 96.88 202 ASN A N 1
ATOM 1631 C CA . ASN A 1 202 ? 16.409 1.135 -15.696 1.00 96.88 202 ASN A CA 1
ATOM 1632 C C . ASN A 1 202 ? 16.529 0.207 -16.912 1.00 96.88 202 ASN A C 1
ATOM 1634 O O . ASN A 1 202 ? 17.564 -0.406 -17.158 1.00 96.88 202 ASN A O 1
ATOM 1638 N N . PHE A 1 203 ? 15.420 0.055 -17.632 1.00 96.00 203 PHE A N 1
ATOM 1639 C CA . PHE A 1 203 ? 15.318 -0.814 -18.799 1.00 96.00 203 PHE A CA 1
ATOM 1640 C C . PHE A 1 203 ? 16.199 -0.330 -19.956 1.00 96.00 203 PHE A C 1
ATOM 1642 O O . PHE A 1 203 ? 16.953 -1.119 -20.523 1.00 96.00 203 PHE A O 1
ATOM 1649 N N . PHE A 1 204 ? 16.125 0.960 -20.294 1.00 93.12 204 PHE A N 1
ATOM 1650 C CA . PHE A 1 204 ? 16.752 1.505 -21.498 1.00 93.12 204 PHE A CA 1
ATOM 1651 C C . PHE A 1 204 ? 18.279 1.411 -21.480 1.00 93.12 204 PHE A C 1
ATOM 1653 O O . PHE A 1 204 ? 18.874 1.008 -22.480 1.00 93.12 204 PHE A O 1
ATOM 1660 N N . GLU A 1 205 ? 18.919 1.700 -20.346 1.00 93.50 205 GLU A N 1
ATOM 1661 C CA . GLU A 1 205 ? 20.376 1.598 -20.235 1.00 93.50 205 GLU A CA 1
ATOM 1662 C C . GLU A 1 205 ? 20.856 0.140 -20.337 1.00 93.50 205 GLU A C 1
ATOM 1664 O O . GLU A 1 205 ? 21.828 -0.156 -21.034 1.00 93.50 205 GLU A O 1
ATOM 1669 N N . GLU A 1 206 ? 20.162 -0.799 -19.687 1.00 95.56 206 GLU A N 1
ATOM 1670 C CA . GLU A 1 206 ? 20.511 -2.225 -19.749 1.00 95.56 206 GLU A CA 1
ATOM 1671 C C . GLU A 1 206 ? 20.248 -2.828 -21.126 1.00 95.56 206 GLU A C 1
ATOM 1673 O O . GLU A 1 206 ? 21.019 -3.661 -21.610 1.00 95.56 206 GLU A O 1
ATOM 1678 N N . TRP A 1 207 ? 19.201 -2.367 -21.803 1.00 93.94 207 TRP A N 1
ATOM 1679 C CA . TRP A 1 207 ? 18.949 -2.749 -23.179 1.00 93.94 207 TRP A CA 1
ATOM 1680 C C . TRP A 1 207 ? 20.044 -2.235 -24.123 1.00 93.94 207 TRP A C 1
ATOM 1682 O O . TRP A 1 207 ? 20.555 -3.001 -24.944 1.00 93.94 207 TRP A O 1
ATOM 1692 N N . ALA A 1 208 ? 20.482 -0.983 -23.962 1.00 93.25 208 ALA A N 1
ATOM 1693 C CA . ALA A 1 208 ? 21.602 -0.426 -24.716 1.00 93.25 208 ALA A CA 1
ATOM 1694 C C . ALA A 1 208 ? 22.891 -1.238 -24.495 1.00 93.25 208 ALA A C 1
ATOM 1696 O O . ALA A 1 208 ? 23.575 -1.599 -25.456 1.00 93.25 208 ALA A O 1
ATOM 1697 N N . LYS A 1 209 ? 23.188 -1.621 -23.247 1.00 94.88 209 LYS A N 1
ATOM 1698 C CA . LYS A 1 209 ? 24.325 -2.501 -22.926 1.00 94.88 209 LYS A CA 1
ATOM 1699 C C . LYS A 1 209 ? 24.207 -3.862 -23.610 1.00 94.88 209 LYS A C 1
ATOM 1701 O O . LYS A 1 209 ? 25.191 -4.339 -24.175 1.00 94.88 209 LYS A O 1
ATOM 1706 N N . LEU A 1 210 ? 23.015 -4.463 -23.619 1.00 93.94 210 LEU A N 1
ATOM 1707 C CA . LEU A 1 210 ? 22.757 -5.737 -24.298 1.00 93.94 210 LEU A CA 1
ATOM 1708 C C . LEU A 1 210 ? 22.936 -5.639 -25.826 1.00 93.94 210 LEU A C 1
ATOM 1710 O O . LEU A 1 210 ? 23.368 -6.604 -26.465 1.00 93.94 210 LEU A O 1
ATOM 1714 N N . ALA A 1 211 ? 22.655 -4.467 -26.406 1.00 91.56 211 ALA A N 1
ATOM 1715 C CA . ALA A 1 211 ? 22.926 -4.142 -27.810 1.00 91.56 211 ALA A CA 1
ATOM 1716 C C . ALA A 1 211 ? 24.413 -3.846 -28.094 1.00 91.56 211 ALA A C 1
ATOM 1718 O O . ALA A 1 211 ? 24.796 -3.677 -29.248 1.00 91.56 211 ALA A O 1
ATOM 1719 N N . GLY A 1 212 ? 25.272 -3.784 -27.070 1.00 93.94 212 GLY A N 1
ATOM 1720 C CA . GLY A 1 212 ? 26.688 -3.433 -27.212 1.00 93.94 212 GLY A CA 1
ATOM 1721 C C . GLY A 1 212 ? 26.959 -1.926 -27.299 1.00 93.94 212 GLY A C 1
ATOM 1722 O O . GLY A 1 212 ? 28.072 -1.520 -27.647 1.00 93.94 212 GLY A O 1
ATOM 1723 N N . ILE A 1 213 ? 25.976 -1.087 -26.967 1.00 94.25 213 ILE A N 1
ATOM 1724 C CA . ILE A 1 213 ? 26.103 0.370 -26.969 1.00 94.25 213 ILE A CA 1
ATOM 1725 C C . ILE A 1 213 ? 26.837 0.833 -25.708 1.00 94.25 213 ILE A C 1
ATOM 1727 O O . ILE A 1 213 ? 26.331 0.764 -24.590 1.00 94.25 213 ILE A O 1
ATOM 1731 N N . LYS A 1 214 ? 28.056 1.348 -25.896 1.00 88.69 214 LYS A N 1
ATOM 1732 C CA . LYS A 1 214 ? 28.950 1.749 -24.795 1.00 88.69 214 LYS A CA 1
ATOM 1733 C C . LYS A 1 214 ? 28.520 3.022 -24.069 1.00 88.69 214 LYS A C 1
ATOM 1735 O O . LYS A 1 214 ? 28.936 3.228 -22.935 1.00 88.69 214 LYS A O 1
ATOM 1740 N N . THR A 1 215 ? 27.737 3.877 -24.722 1.00 87.25 215 THR A N 1
ATOM 1741 C CA . THR A 1 215 ? 27.211 5.119 -24.134 1.00 87.25 215 THR A CA 1
ATOM 1742 C C . THR A 1 215 ? 26.092 4.848 -23.129 1.00 87.25 215 THR A C 1
ATOM 1744 O O . THR A 1 215 ? 25.774 5.734 -22.345 1.00 87.25 215 THR A O 1
ATOM 1747 N N . GLY A 1 216 ? 25.488 3.650 -23.150 1.00 83.50 216 GLY A N 1
ATOM 1748 C CA . GLY A 1 216 ? 24.280 3.338 -22.382 1.00 83.50 216 GLY A CA 1
ATOM 1749 C C . GLY A 1 216 ? 23.018 4.020 -22.921 1.00 83.50 216 GLY A C 1
ATOM 1750 O O . GLY A 1 216 ? 21.940 3.824 -22.373 1.00 83.50 216 GLY A O 1
ATOM 1751 N N . ASN A 1 217 ? 23.123 4.796 -24.003 1.00 86.50 217 ASN A N 1
ATOM 1752 C CA . ASN A 1 217 ? 21.989 5.482 -24.603 1.00 86.50 217 ASN A CA 1
ATOM 1753 C C . ASN A 1 217 ? 21.293 4.566 -25.616 1.00 86.50 217 ASN A C 1
ATOM 1755 O O . ASN A 1 217 ? 21.824 4.286 -26.689 1.00 86.50 217 ASN A O 1
ATOM 1759 N N . TYR A 1 218 ? 20.079 4.124 -25.298 1.00 85.00 218 TYR A N 1
ATOM 1760 C CA . TYR A 1 218 ? 19.298 3.235 -26.163 1.00 85.00 218 TYR A CA 1
ATOM 1761 C C . TYR A 1 218 ? 18.984 3.833 -27.544 1.00 85.00 218 TYR A C 1
ATOM 1763 O O . TYR A 1 218 ? 18.746 3.088 -28.492 1.00 85.00 218 TYR A O 1
ATOM 1771 N N . LYS A 1 219 ? 19.016 5.165 -27.688 1.00 87.19 219 LYS A N 1
ATOM 1772 C CA . LYS A 1 219 ? 18.800 5.844 -28.976 1.00 87.19 219 LYS A CA 1
ATOM 1773 C C . LYS A 1 219 ? 19.937 5.601 -29.971 1.00 87.19 219 LYS A C 1
ATOM 1775 O O . LYS A 1 219 ? 19.739 5.769 -31.169 1.00 87.19 219 LYS A O 1
ATOM 1780 N N . ASP A 1 220 ? 21.098 5.156 -29.491 1.00 88.69 220 ASP A N 1
ATOM 1781 C CA . ASP A 1 220 ? 22.235 4.802 -30.342 1.00 88.69 220 ASP A CA 1
ATOM 1782 C C . ASP A 1 220 ? 22.126 3.362 -30.888 1.00 88.69 220 ASP A C 1
ATOM 1784 O O . ASP A 1 220 ? 22.979 2.941 -31.672 1.00 88.69 220 ASP A O 1
ATOM 1788 N N . ILE A 1 221 ? 21.102 2.589 -30.491 1.00 86.00 221 ILE A N 1
ATOM 1789 C CA . ILE A 1 221 ? 20.864 1.238 -31.015 1.00 86.00 221 ILE A CA 1
ATOM 1790 C C . ILE A 1 221 ? 20.443 1.348 -32.488 1.00 86.00 221 ILE A C 1
ATOM 1792 O O . ILE A 1 221 ? 19.404 1.948 -32.787 1.00 86.00 221 ILE A O 1
ATOM 1796 N N . PRO A 1 222 ? 21.185 0.738 -33.431 1.00 88.00 222 PRO A N 1
ATOM 1797 C CA . PRO A 1 222 ? 20.805 0.767 -34.833 1.00 88.00 222 PRO A CA 1
ATOM 1798 C C . PRO A 1 222 ? 19.412 0.160 -35.048 1.00 88.00 222 PRO A C 1
ATOM 1800 O O . PRO A 1 222 ? 19.097 -0.879 -34.462 1.00 88.00 222 PRO A O 1
ATOM 1803 N N . PRO A 1 223 ? 18.576 0.713 -35.948 1.00 85.56 223 PRO A N 1
ATOM 1804 C CA . PRO A 1 223 ? 17.222 0.207 -36.165 1.00 85.56 223 PRO A CA 1
ATOM 1805 C C . PRO A 1 223 ? 17.113 -1.277 -36.545 1.00 85.56 223 PRO A C 1
ATOM 1807 O O . PRO A 1 223 ? 16.049 -1.874 -36.352 1.00 85.56 223 PRO A O 1
ATOM 1810 N N . ALA A 1 224 ? 18.182 -1.843 -37.113 1.00 86.00 224 ALA A N 1
ATOM 1811 C CA . ALA A 1 224 ? 18.301 -3.257 -37.463 1.00 86.00 224 ALA A CA 1
ATOM 1812 C C . ALA A 1 224 ? 18.607 -4.158 -36.252 1.00 86.00 224 ALA A C 1
ATOM 1814 O O . ALA A 1 224 ? 18.274 -5.338 -36.289 1.00 86.00 224 ALA A O 1
ATOM 1815 N N . ASP A 1 225 ? 19.183 -3.605 -35.182 1.00 85.31 225 ASP A N 1
ATOM 1816 C CA . ASP A 1 225 ? 19.615 -4.337 -33.985 1.00 85.31 225 ASP A CA 1
ATOM 1817 C C . ASP A 1 225 ? 18.606 -4.264 -32.832 1.00 85.31 225 ASP A C 1
ATOM 1819 O O . ASP A 1 225 ? 18.745 -5.000 -31.853 1.00 85.31 225 ASP A O 1
ATOM 1823 N N . ILE A 1 226 ? 17.569 -3.425 -32.957 1.00 84.94 226 ILE A N 1
ATOM 1824 C CA . ILE A 1 226 ? 16.447 -3.335 -32.009 1.00 84.94 226 ILE A CA 1
ATOM 1825 C C . ILE A 1 226 ? 15.856 -4.724 -31.778 1.00 84.94 226 ILE A C 1
ATOM 1827 O O . ILE A 1 226 ? 15.919 -5.244 -30.666 1.00 84.94 226 ILE A O 1
ATOM 1831 N N . ASP A 1 227 ? 15.309 -5.342 -32.829 1.00 83.75 227 ASP A N 1
ATOM 1832 C CA . ASP A 1 227 ? 14.591 -6.602 -32.672 1.00 83.75 227 ASP A CA 1
ATOM 1833 C C . ASP A 1 227 ? 15.507 -7.755 -32.251 1.00 83.75 227 ASP A C 1
ATOM 1835 O O . ASP A 1 227 ? 15.206 -8.387 -31.238 1.00 83.75 227 ASP A O 1
ATOM 1839 N N . PRO A 1 228 ? 16.663 -7.969 -32.908 1.00 90.12 228 PRO A N 1
ATOM 1840 C CA . PRO A 1 228 ? 17.609 -8.994 -32.488 1.00 90.12 228 PRO A CA 1
ATOM 1841 C C . PRO A 1 228 ? 18.074 -8.853 -31.039 1.00 90.12 228 PRO A C 1
ATOM 1843 O O . PRO A 1 228 ? 18.304 -9.858 -30.375 1.00 90.12 228 PRO A O 1
ATOM 1846 N N . THR A 1 229 ? 18.242 -7.631 -30.525 1.00 88.00 229 THR A N 1
ATOM 1847 C CA . THR A 1 229 ? 18.676 -7.440 -29.134 1.00 88.00 229 THR A CA 1
ATOM 1848 C C . THR A 1 229 ? 17.560 -7.756 -28.148 1.00 88.00 229 THR A C 1
ATOM 1850 O O . THR A 1 229 ? 17.819 -8.321 -27.091 1.00 88.00 229 THR A O 1
ATOM 1853 N N . LEU A 1 230 ? 16.321 -7.429 -28.487 1.00 86.88 230 LEU A N 1
ATOM 1854 C CA . LEU A 1 230 ? 15.170 -7.707 -27.635 1.00 86.88 230 LEU A CA 1
ATOM 1855 C C . LEU A 1 230 ? 14.818 -9.188 -27.610 1.00 86.88 230 LEU A C 1
ATOM 1857 O O . LEU A 1 230 ? 14.478 -9.720 -26.557 1.00 86.88 230 LEU A O 1
ATOM 1861 N N . ASP A 1 231 ? 15.010 -9.884 -28.728 1.00 90.62 231 ASP A N 1
ATOM 1862 C CA . ASP A 1 231 ? 14.840 -11.333 -28.783 1.00 90.62 231 ASP A CA 1
ATOM 1863 C C . ASP A 1 231 ? 15.848 -12.064 -27.880 1.00 90.62 231 ASP A C 1
ATOM 1865 O O . ASP A 1 231 ? 15.538 -13.134 -27.361 1.00 90.62 231 ASP A O 1
ATOM 1869 N N . LYS A 1 232 ? 17.016 -11.467 -27.587 1.00 93.50 232 LYS A N 1
ATOM 1870 C CA . LYS A 1 232 ? 17.962 -12.014 -26.593 1.00 93.50 232 LYS A CA 1
ATOM 1871 C C . LYS A 1 232 ? 17.410 -12.008 -25.166 1.00 93.50 232 LYS A C 1
ATOM 1873 O O . LYS A 1 232 ? 17.973 -12.696 -24.322 1.00 93.50 232 LYS A O 1
ATOM 1878 N N . MET A 1 233 ? 16.367 -11.229 -24.873 1.00 93.69 233 MET A N 1
ATOM 1879 C CA . MET A 1 233 ? 15.740 -11.189 -23.548 1.00 93.69 233 MET A CA 1
ATOM 1880 C C . MET A 1 233 ? 14.706 -12.310 -23.359 1.00 93.69 233 MET A C 1
ATOM 1882 O O . MET A 1 233 ? 14.372 -12.633 -22.218 1.00 93.69 233 MET A O 1
ATOM 1886 N N . ILE A 1 234 ? 14.211 -12.910 -24.448 1.00 91.19 234 ILE A N 1
ATOM 1887 C CA . ILE A 1 234 ? 13.177 -13.953 -24.418 1.00 91.19 234 ILE A CA 1
ATOM 1888 C C . ILE A 1 234 ? 13.682 -15.171 -23.639 1.00 91.19 234 ILE A C 1
ATOM 1890 O O . ILE A 1 234 ? 14.782 -15.666 -23.882 1.00 91.19 234 ILE A O 1
ATOM 1894 N N . GLY A 1 235 ? 12.870 -15.664 -22.700 1.00 88.31 235 GLY A N 1
ATOM 1895 C CA . GLY A 1 235 ? 13.211 -16.817 -21.864 1.00 88.31 235 GLY A CA 1
ATOM 1896 C C . GLY A 1 235 ? 14.358 -16.576 -20.876 1.00 88.31 235 GLY A C 1
ATOM 1897 O O . GLY A 1 235 ? 14.855 -17.535 -20.287 1.00 88.31 235 GLY A O 1
ATOM 1898 N N . THR A 1 236 ? 14.795 -15.326 -20.695 1.00 95.50 236 THR A N 1
ATOM 1899 C CA . THR A 1 236 ? 15.850 -14.955 -19.738 1.00 95.50 236 THR A CA 1
ATOM 1900 C C . THR A 1 236 ? 15.274 -14.292 -18.489 1.00 95.50 236 THR A C 1
ATOM 1902 O O . THR A 1 236 ? 14.096 -13.929 -18.441 1.00 95.50 236 THR A O 1
ATOM 1905 N N . ASP A 1 237 ? 16.129 -14.065 -17.493 1.00 95.94 237 ASP A N 1
ATOM 1906 C CA . ASP A 1 237 ? 15.807 -13.330 -16.272 1.00 95.94 237 ASP A CA 1
ATOM 1907 C C . ASP A 1 237 ? 16.096 -11.820 -16.371 1.00 95.94 237 ASP A C 1
ATOM 1909 O O . ASP A 1 237 ? 16.123 -11.138 -15.346 1.00 95.94 237 ASP A O 1
ATOM 1913 N N . PHE A 1 238 ? 16.273 -11.275 -17.584 1.00 97.44 238 PHE A N 1
ATOM 1914 C CA . PHE A 1 238 ? 16.653 -9.875 -17.826 1.00 97.44 238 PHE A CA 1
ATOM 1915 C C . PHE A 1 238 ? 15.864 -8.877 -16.958 1.00 97.44 238 PHE A C 1
ATOM 1917 O O . PHE A 1 238 ? 16.448 -8.077 -16.225 1.00 97.44 238 PHE A O 1
ATOM 1924 N N . PHE A 1 239 ? 14.529 -8.988 -16.942 1.00 95.94 239 PHE A N 1
ATOM 1925 C CA . PHE A 1 239 ? 13.659 -8.106 -16.151 1.00 95.94 239 PHE A CA 1
ATOM 1926 C C . PHE A 1 239 ? 13.851 -8.246 -14.636 1.00 95.94 239 PHE A C 1
ATOM 1928 O O . PHE A 1 239 ? 13.698 -7.268 -13.908 1.00 95.94 239 PHE A O 1
ATOM 1935 N N . ALA A 1 240 ? 14.220 -9.431 -14.145 1.00 96.00 240 ALA A N 1
ATOM 1936 C CA . ALA A 1 240 ? 14.496 -9.667 -12.730 1.00 96.00 240 ALA A CA 1
ATOM 1937 C C . ALA A 1 240 ? 15.826 -9.035 -12.279 1.00 96.00 240 ALA A C 1
ATOM 1939 O O . ALA A 1 240 ? 15.995 -8.752 -11.084 1.00 96.00 240 ALA A O 1
ATOM 1940 N N . GLN A 1 241 ? 16.744 -8.763 -13.209 1.00 97.00 241 GLN A N 1
ATOM 1941 C CA . GLN A 1 241 ? 18.061 -8.197 -12.913 1.00 97.00 241 GLN A CA 1
ATOM 1942 C C . GLN A 1 241 ? 18.145 -6.679 -13.079 1.00 97.00 241 GLN A C 1
ATOM 1944 O O . GLN A 1 241 ? 19.124 -6.089 -12.620 1.00 97.00 241 GLN A O 1
ATOM 1949 N N . LEU A 1 242 ? 17.119 -6.036 -13.648 1.00 97.94 242 LEU A N 1
ATOM 1950 C CA . LEU A 1 242 ? 17.144 -4.600 -13.926 1.00 97.94 242 LEU A CA 1
ATOM 1951 C C . LEU A 1 242 ? 17.578 -3.768 -12.698 1.00 97.94 242 LEU A C 1
ATOM 1953 O O . LEU A 1 242 ? 17.085 -3.979 -11.577 1.00 97.94 242 LEU A O 1
ATOM 1957 N N . PRO A 1 243 ? 18.482 -2.791 -12.863 1.00 97.94 243 PRO A N 1
ATOM 1958 C CA . PRO A 1 243 ? 18.757 -1.808 -11.831 1.00 97.94 243 PRO A CA 1
ATOM 1959 C C . PRO A 1 243 ? 17.501 -0.989 -11.525 1.00 97.94 243 PRO A C 1
ATOM 1961 O O . PRO A 1 243 ? 16.726 -0.646 -12.413 1.00 97.94 243 PRO A O 1
ATOM 1964 N N . LYS A 1 244 ? 17.294 -0.655 -10.251 1.00 98.06 244 LYS A N 1
ATOM 1965 C CA . LYS A 1 244 ? 16.230 0.267 -9.841 1.00 98.06 244 LYS A CA 1
ATOM 1966 C C . LYS A 1 244 ? 16.729 1.702 -9.968 1.00 98.06 244 LYS A C 1
ATOM 1968 O O . LYS A 1 244 ? 17.840 1.987 -9.519 1.00 98.06 244 LYS A O 1
ATOM 1973 N N . PHE A 1 245 ? 15.900 2.608 -10.482 1.00 96.94 245 PHE A N 1
ATOM 1974 C CA . PHE A 1 245 ? 16.236 4.027 -10.483 1.00 96.94 245 PHE A CA 1
ATOM 1975 C C . PHE A 1 245 ? 16.357 4.578 -9.051 1.00 96.94 245 PHE A C 1
ATOM 1977 O O . PHE A 1 245 ? 15.528 4.256 -8.190 1.00 96.94 245 PHE A O 1
ATOM 1984 N N . PRO A 1 246 ? 17.333 5.462 -8.765 1.00 94.00 246 PRO A N 1
ATOM 1985 C CA . PRO A 1 246 ? 17.447 6.112 -7.456 1.00 94.00 246 PRO A CA 1
ATOM 1986 C C . PRO A 1 246 ? 16.204 6.927 -7.060 1.00 94.00 246 PRO A C 1
ATOM 1988 O O . PRO A 1 246 ? 15.927 7.109 -5.873 1.00 94.00 246 PRO A O 1
ATOM 1991 N N . THR A 1 247 ? 15.446 7.413 -8.045 1.00 90.75 247 THR A N 1
ATOM 1992 C CA . THR A 1 247 ? 14.212 8.190 -7.869 1.00 90.75 247 THR A CA 1
ATOM 1993 C C . THR A 1 247 ? 12.985 7.332 -7.562 1.00 90.75 247 THR A C 1
ATOM 1995 O O . THR A 1 247 ? 12.026 7.867 -7.011 1.00 90.75 247 THR A O 1
ATOM 1998 N N . ALA A 1 248 ? 13.013 6.019 -7.824 1.00 95.00 248 ALA A N 1
ATOM 1999 C CA . ALA A 1 248 ? 11.845 5.138 -7.728 1.00 95.00 248 ALA A CA 1
ATOM 2000 C C . ALA A 1 248 ? 11.167 5.171 -6.345 1.00 95.00 248 ALA A C 1
ATOM 2002 O O . ALA A 1 248 ? 9.954 5.339 -6.248 1.00 95.00 248 ALA A O 1
ATOM 2003 N N . ASP A 1 249 ? 11.946 5.083 -5.257 1.00 90.25 249 ASP A N 1
ATOM 2004 C CA . ASP A 1 249 ? 11.394 5.121 -3.890 1.00 90.25 249 ASP A CA 1
ATOM 2005 C C . ASP A 1 249 ? 10.742 6.490 -3.586 1.00 90.25 249 ASP A C 1
ATOM 2007 O O . ASP A 1 249 ? 9.728 6.552 -2.892 1.00 90.25 249 ASP A O 1
ATOM 2011 N N . LYS A 1 250 ? 11.296 7.590 -4.122 1.00 85.75 250 LYS A N 1
ATOM 2012 C CA . LYS A 1 250 ? 10.746 8.945 -3.942 1.00 85.75 250 LYS A CA 1
ATOM 2013 C C . LYS A 1 250 ? 9.474 9.156 -4.761 1.00 85.75 250 LYS A C 1
ATOM 2015 O O . LYS A 1 250 ? 8.541 9.762 -4.248 1.00 85.75 250 LYS A O 1
ATOM 2020 N N . LEU A 1 251 ? 9.433 8.643 -5.992 1.00 94.69 251 LEU A N 1
ATOM 2021 C CA . LEU A 1 251 ? 8.242 8.654 -6.841 1.00 94.69 251 LEU A CA 1
ATOM 2022 C C . LEU A 1 251 ? 7.079 7.930 -6.155 1.00 94.69 251 LEU A C 1
ATOM 2024 O O . LEU A 1 251 ? 6.003 8.497 -5.998 1.00 94.69 251 LEU A O 1
ATOM 2028 N N . ILE A 1 252 ? 7.319 6.703 -5.686 1.00 95.25 252 ILE A N 1
ATOM 2029 C CA . ILE A 1 252 ? 6.303 5.896 -5.001 1.00 95.25 252 ILE A CA 1
ATOM 2030 C C . ILE A 1 252 ? 5.806 6.608 -3.739 1.00 95.25 252 ILE A C 1
ATOM 2032 O O . ILE A 1 252 ? 4.600 6.716 -3.528 1.00 95.25 252 ILE A O 1
ATOM 2036 N N . GLN A 1 253 ? 6.719 7.136 -2.916 1.00 82.81 253 GLN A N 1
ATOM 2037 C CA . GLN A 1 253 ? 6.332 7.869 -1.710 1.00 82.81 253 GLN A CA 1
ATOM 2038 C C . GLN A 1 253 ? 5.504 9.116 -2.040 1.00 82.81 253 GLN A C 1
ATOM 2040 O O . GLN A 1 253 ? 4.544 9.409 -1.336 1.00 82.81 253 GLN A O 1
ATOM 2045 N N . MET A 1 254 ? 5.855 9.839 -3.106 1.00 89.69 254 MET A N 1
ATOM 2046 C CA . MET A 1 254 ? 5.092 10.995 -3.568 1.00 89.69 254 MET A CA 1
ATOM 2047 C C . MET A 1 254 ? 3.667 10.590 -3.950 1.00 89.69 254 MET A C 1
ATOM 2049 O O . MET A 1 254 ? 2.723 11.171 -3.430 1.00 89.69 254 MET A O 1
ATOM 2053 N N . VAL A 1 255 ? 3.496 9.554 -4.775 1.00 93.19 255 VAL A N 1
ATOM 2054 C CA . VAL A 1 255 ? 2.167 9.057 -5.167 1.00 93.19 255 VAL A CA 1
ATOM 2055 C C . VAL A 1 255 ? 1.331 8.663 -3.949 1.00 93.19 255 VAL A C 1
ATOM 2057 O O . VAL A 1 255 ? 0.174 9.063 -3.850 1.00 93.19 255 VAL A O 1
ATOM 2060 N N . ILE A 1 256 ? 1.923 7.949 -2.989 1.00 87.06 256 ILE A N 1
ATOM 2061 C CA . ILE A 1 256 ? 1.246 7.560 -1.744 1.00 87.06 256 ILE A CA 1
ATOM 2062 C C . ILE A 1 256 ? 0.830 8.786 -0.927 1.00 87.06 256 ILE A C 1
ATOM 2064 O O . ILE A 1 256 ? -0.268 8.807 -0.384 1.00 87.06 256 ILE A O 1
ATOM 2068 N N . ASN A 1 257 ? 1.662 9.826 -0.865 1.00 79.19 257 ASN A N 1
ATOM 2069 C CA . ASN A 1 257 ? 1.314 11.045 -0.137 1.00 79.19 257 ASN A CA 1
ATOM 2070 C C . ASN A 1 257 ? 0.118 11.783 -0.762 1.00 79.19 257 ASN A C 1
ATOM 2072 O O . ASN A 1 257 ? -0.644 12.408 -0.031 1.00 79.19 257 ASN A O 1
ATOM 2076 N N . PHE A 1 258 ? -0.050 11.724 -2.088 1.00 84.00 258 PHE A N 1
ATOM 2077 C CA . PHE A 1 258 ? -1.173 12.371 -2.775 1.00 84.00 258 PHE A CA 1
ATOM 2078 C C . PHE A 1 258 ? -2.444 11.511 -2.793 1.00 84.00 258 PHE A C 1
ATOM 2080 O O . PHE A 1 258 ? -3.532 12.037 -2.586 1.00 84.00 258 PHE A O 1
ATOM 2087 N N . PHE A 1 259 ? -2.326 10.210 -3.060 1.00 84.94 259 PHE A N 1
ATOM 2088 C CA . PHE A 1 259 ? -3.462 9.337 -3.396 1.00 84.94 259 PHE A CA 1
ATOM 2089 C C . PHE A 1 259 ? -3.548 8.070 -2.525 1.00 84.94 259 PHE A C 1
ATOM 2091 O O . PHE A 1 259 ? -4.304 7.149 -2.823 1.00 84.94 259 PHE A O 1
ATOM 2098 N N . GLY A 1 260 ? -2.755 7.986 -1.453 1.00 83.25 260 GLY A N 1
ATOM 2099 C CA . GLY A 1 260 ? -2.804 6.931 -0.434 1.00 83.25 260 GLY A CA 1
ATOM 2100 C C . GLY A 1 260 ? -2.214 5.582 -0.856 1.00 83.25 260 GLY A C 1
ATOM 2101 O O . GLY A 1 260 ? -1.618 4.884 -0.038 1.00 83.25 260 GLY A O 1
ATOM 2102 N N . SER A 1 261 ? -2.331 5.201 -2.128 1.00 91.25 261 SER A N 1
ATOM 2103 C CA . SER A 1 261 ? -1.807 3.938 -2.649 1.00 91.25 261 SER A CA 1
ATOM 2104 C C . SER A 1 261 ? -1.466 4.019 -4.135 1.00 91.25 261 SER A C 1
ATOM 2106 O O . SER A 1 261 ? -1.763 5.003 -4.811 1.00 91.25 261 SER A O 1
ATOM 2108 N N . TYR A 1 262 ? -0.827 2.969 -4.647 1.00 97.62 262 TYR A N 1
ATOM 2109 C CA . TYR A 1 262 ? -0.535 2.828 -6.068 1.00 97.62 262 TYR A CA 1
ATOM 2110 C C . TYR A 1 262 ? -0.636 1.367 -6.503 1.00 97.62 262 TYR A C 1
ATOM 2112 O O . TYR A 1 262 ? -0.468 0.443 -5.698 1.00 97.62 262 TYR A O 1
ATOM 2120 N N . LYS A 1 263 ? -0.860 1.175 -7.799 1.00 98.25 263 LYS A N 1
ATOM 2121 C CA . LYS A 1 263 ? -0.787 -0.116 -8.483 1.00 98.25 263 LYS A CA 1
ATOM 2122 C C . LYS A 1 263 ? 0.331 -0.091 -9.518 1.00 98.25 263 LYS A C 1
ATOM 2124 O O . LYS A 1 263 ? 0.645 0.961 -10.073 1.00 98.25 263 LYS A O 1
ATOM 2129 N N . ILE A 1 264 ? 0.910 -1.252 -9.808 1.00 98.62 264 ILE A N 1
ATOM 2130 C CA . ILE A 1 264 ? 1.776 -1.403 -10.981 1.00 98.62 264 ILE A CA 1
ATOM 2131 C C . ILE A 1 264 ? 0.912 -1.737 -12.192 1.00 98.62 264 ILE A C 1
ATOM 2133 O O . ILE A 1 264 ? 0.061 -2.625 -12.113 1.00 98.62 264 ILE A O 1
ATOM 2137 N N . LEU A 1 265 ? 1.169 -1.057 -13.310 1.00 97.94 265 LEU A N 1
ATOM 2138 C CA . LEU A 1 265 ? 0.588 -1.381 -14.610 1.00 97.94 265 LEU A CA 1
ATOM 2139 C C . LEU A 1 265 ? 1.682 -1.388 -15.673 1.00 97.94 265 LEU A C 1
ATOM 2141 O O . LEU A 1 265 ? 2.052 -0.337 -16.193 1.00 97.94 265 LEU A O 1
ATOM 2145 N N . SER A 1 266 ? 2.188 -2.576 -15.995 1.00 96.12 266 SER A N 1
ATOM 2146 C CA . SER A 1 266 ? 3.289 -2.747 -16.946 1.00 96.12 266 SER A CA 1
ATOM 2147 C C . SER A 1 266 ? 2.944 -3.742 -18.047 1.00 96.12 266 SER A C 1
ATOM 2149 O O . SER A 1 266 ? 2.080 -4.602 -17.878 1.00 96.12 266 SER A O 1
ATOM 2151 N N . SER A 1 267 ? 3.616 -3.623 -19.186 1.00 91.38 267 SER A N 1
ATOM 2152 C CA . SER A 1 267 ? 3.421 -4.523 -20.319 1.00 91.38 267 SER A CA 1
ATOM 2153 C C . SER A 1 267 ? 4.403 -5.699 -20.261 1.00 91.38 267 SER A C 1
ATOM 2155 O O . SER A 1 267 ? 5.562 -5.520 -19.878 1.00 91.38 267 SER A O 1
ATOM 2157 N N . PRO A 1 268 ? 3.976 -6.924 -20.613 1.00 87.56 268 PRO A N 1
ATOM 2158 C CA . PRO A 1 268 ? 4.891 -8.052 -20.753 1.00 87.56 268 PRO A CA 1
ATOM 2159 C C . PRO A 1 268 ? 5.736 -7.935 -22.033 1.00 87.56 268 PRO A C 1
ATOM 2161 O O . PRO A 1 268 ? 5.269 -7.375 -23.022 1.00 87.56 268 PRO A O 1
ATOM 2164 N N . LEU A 1 269 ? 6.942 -8.513 -22.052 1.00 88.12 269 LEU A N 1
ATOM 2165 C CA . LEU A 1 269 ? 7.782 -8.564 -23.257 1.00 88.12 269 LEU A CA 1
ATOM 2166 C C . LEU A 1 269 ? 7.115 -9.416 -24.339 1.00 88.12 269 LEU A C 1
ATOM 2168 O O . LEU A 1 269 ? 6.648 -10.524 -24.054 1.00 88.12 269 LEU A O 1
ATOM 2172 N N . ARG A 1 270 ? 7.145 -8.938 -25.587 1.00 78.88 270 ARG A N 1
ATOM 2173 C CA . ARG A 1 270 ? 6.678 -9.696 -26.756 1.00 78.88 270 ARG A CA 1
ATOM 2174 C C . ARG A 1 270 ? 7.233 -11.101 -26.806 1.00 78.88 270 ARG A C 1
ATOM 2176 O O . ARG A 1 270 ? 8.381 -11.330 -26.441 1.00 78.88 270 ARG A O 1
ATOM 2183 N N . ASN A 1 271 ? 6.438 -12.023 -27.338 1.00 81.50 271 ASN A N 1
ATOM 2184 C CA . ASN A 1 271 ? 6.849 -13.413 -27.548 1.00 81.50 271 ASN A CA 1
ATOM 2185 C C . ASN A 1 271 ? 7.357 -14.120 -26.268 1.00 81.50 271 ASN A C 1
ATOM 2187 O O . ASN A 1 271 ? 7.851 -15.237 -26.350 1.00 81.50 271 ASN A O 1
ATOM 2191 N N . ASP A 1 272 ? 7.194 -13.498 -25.093 1.00 85.38 272 ASP A N 1
ATOM 2192 C CA . ASP A 1 272 ? 7.723 -13.955 -23.809 1.00 85.38 272 ASP A CA 1
ATOM 2193 C C . ASP A 1 272 ? 6.795 -13.550 -22.653 1.00 85.38 272 ASP A C 1
ATOM 2195 O O . ASP A 1 272 ? 7.227 -13.235 -21.541 1.00 85.38 272 ASP A O 1
ATOM 2199 N N . HIS A 1 273 ? 5.481 -13.505 -22.913 1.00 81.25 273 HIS A N 1
ATOM 2200 C CA . HIS A 1 273 ? 4.543 -12.873 -21.988 1.00 81.25 273 HIS A CA 1
ATOM 2201 C C . HIS A 1 273 ? 4.545 -13.501 -20.593 1.00 81.25 273 HIS A C 1
ATOM 2203 O O . HIS A 1 273 ? 4.527 -12.785 -19.596 1.00 81.25 273 HIS A O 1
ATOM 2209 N N . ALA A 1 274 ? 4.557 -14.834 -20.513 1.00 79.62 274 ALA A N 1
ATOM 2210 C CA . ALA A 1 274 ? 4.524 -15.544 -19.239 1.00 79.62 274 ALA A CA 1
ATOM 2211 C C . ALA A 1 274 ? 5.829 -15.365 -18.447 1.00 79.62 274 ALA A C 1
ATOM 2213 O O . ALA A 1 274 ? 5.785 -15.033 -17.265 1.00 79.62 274 ALA A O 1
ATOM 2214 N N . ASN A 1 275 ? 6.978 -15.538 -19.100 1.00 84.00 275 ASN A N 1
ATOM 2215 C CA . ASN A 1 275 ? 8.290 -15.458 -18.463 1.00 84.00 275 ASN A CA 1
ATOM 2216 C C . ASN A 1 275 ? 8.616 -14.027 -18.007 1.00 84.00 275 ASN A C 1
ATOM 2218 O O . ASN A 1 275 ? 8.870 -13.795 -16.824 1.00 84.00 275 ASN A O 1
ATOM 2222 N N . SER A 1 276 ? 8.499 -13.044 -18.903 1.00 84.44 276 SER A N 1
ATOM 2223 C CA . SER A 1 276 ? 8.728 -11.635 -18.563 1.00 84.44 276 SER A CA 1
ATOM 2224 C C . SER A 1 276 ? 7.791 -11.141 -17.457 1.00 84.44 276 SER A C 1
ATOM 2226 O O . SER A 1 276 ? 8.234 -10.444 -16.544 1.00 84.44 276 SER A O 1
ATOM 2228 N N . LYS A 1 277 ? 6.517 -11.563 -17.461 1.00 87.25 277 LYS A N 1
ATOM 2229 C CA . LYS A 1 277 ? 5.570 -11.291 -16.369 1.00 87.25 277 LYS A CA 1
ATOM 2230 C C . LYS A 1 277 ? 6.067 -11.836 -15.032 1.00 87.25 277 LYS A C 1
ATOM 2232 O O . LYS A 1 277 ? 6.052 -11.099 -14.048 1.00 87.25 277 LYS A O 1
ATOM 2237 N N . MET A 1 278 ? 6.512 -13.092 -14.986 1.00 90.69 278 MET A N 1
ATOM 2238 C CA . MET A 1 278 ? 7.026 -13.705 -13.757 1.00 90.69 278 MET A CA 1
ATOM 2239 C C . MET A 1 278 ? 8.257 -12.963 -13.227 1.00 90.69 278 MET A C 1
ATOM 2241 O O . MET A 1 278 ? 8.310 -12.636 -12.042 1.00 90.69 278 MET A O 1
ATOM 2245 N N . HIS A 1 279 ? 9.204 -12.617 -14.101 1.00 92.69 279 HIS A N 1
ATOM 2246 C CA . HIS A 1 279 ? 10.412 -11.890 -13.709 1.00 92.69 279 HIS A CA 1
ATOM 2247 C C . HIS A 1 279 ? 10.142 -10.446 -13.272 1.00 92.69 279 HIS A C 1
ATOM 2249 O O . HIS A 1 279 ? 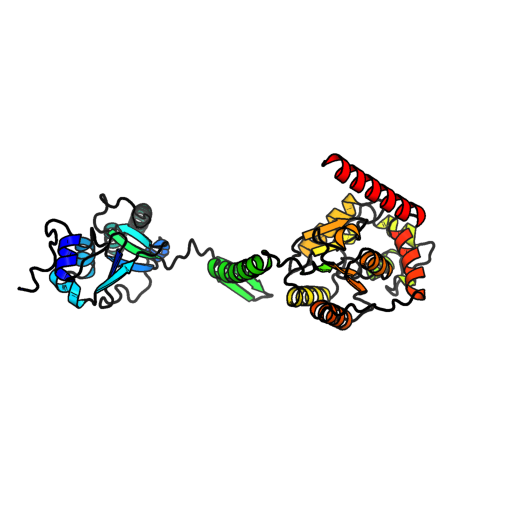10.785 -9.964 -12.341 1.00 92.69 279 HIS A O 1
ATOM 2255 N N . LYS A 1 280 ? 9.158 -9.766 -13.872 1.00 95.38 280 LYS A N 1
ATOM 2256 C CA . LYS A 1 280 ? 8.697 -8.444 -13.416 1.00 95.38 280 LYS A CA 1
ATOM 2257 C C . LYS A 1 280 ? 8.063 -8.516 -12.026 1.00 95.38 280 LYS A C 1
ATOM 2259 O O . LYS A 1 280 ? 8.403 -7.713 -11.160 1.00 95.38 280 LYS A O 1
ATOM 2264 N N . ILE A 1 281 ? 7.191 -9.497 -11.781 1.00 88.12 281 ILE A N 1
ATOM 2265 C CA . ILE A 1 281 ? 6.574 -9.710 -10.459 1.00 88.12 281 ILE A CA 1
ATOM 2266 C C . ILE A 1 281 ? 7.651 -9.988 -9.401 1.00 88.12 281 ILE A C 1
ATOM 2268 O O . ILE A 1 281 ? 7.639 -9.369 -8.336 1.00 88.12 281 ILE A O 1
ATOM 2272 N N . ASP A 1 282 ? 8.615 -10.857 -9.708 1.00 88.25 282 ASP A N 1
ATOM 2273 C CA . ASP A 1 282 ? 9.754 -11.139 -8.829 1.00 88.25 282 ASP A CA 1
ATOM 2274 C C . ASP A 1 282 ? 10.610 -9.883 -8.564 1.00 88.25 282 ASP A C 1
ATOM 2276 O O . ASP A 1 282 ? 10.929 -9.569 -7.413 1.00 88.25 282 ASP A O 1
ATOM 2280 N N . TRP A 1 283 ? 10.917 -9.095 -9.601 1.00 97.94 283 TRP A N 1
ATOM 2281 C CA . TRP A 1 283 ? 11.638 -7.829 -9.457 1.00 97.94 283 TRP A CA 1
ATOM 2282 C C . TRP A 1 283 ? 10.920 -6.868 -8.504 1.00 97.94 283 TRP A C 1
ATOM 2284 O O . TRP A 1 283 ? 11.532 -6.355 -7.565 1.00 97.94 283 TRP A O 1
ATOM 2294 N N . ILE A 1 284 ? 9.611 -6.669 -8.687 1.00 95.44 284 ILE A N 1
ATOM 2295 C CA . ILE A 1 284 ? 8.772 -5.817 -7.827 1.00 95.44 284 ILE A CA 1
ATOM 2296 C C . ILE A 1 284 ? 8.785 -6.343 -6.381 1.00 95.44 284 ILE A C 1
ATOM 2298 O O . ILE A 1 284 ? 8.935 -5.580 -5.414 1.00 95.44 284 ILE A O 1
ATOM 2302 N N . GLY A 1 285 ? 8.701 -7.666 -6.224 1.00 86.81 285 GLY A N 1
ATOM 2303 C CA . GLY A 1 285 ? 8.789 -8.374 -4.950 1.00 86.81 285 GLY A CA 1
ATOM 2304 C C . GLY A 1 285 ? 10.115 -8.151 -4.216 1.00 86.81 285 GLY A C 1
ATOM 2305 O O . GLY A 1 285 ? 10.113 -7.974 -2.997 1.00 86.81 285 GLY A O 1
ATOM 2306 N N . ARG A 1 286 ? 11.240 -8.056 -4.925 1.00 94.50 286 ARG A N 1
ATOM 2307 C CA . ARG A 1 286 ? 12.567 -7.896 -4.304 1.00 94.50 286 ARG A CA 1
ATOM 2308 C C . ARG A 1 286 ? 13.040 -6.448 -4.181 1.00 94.50 286 ARG A C 1
ATOM 2310 O O . ARG A 1 286 ? 13.721 -6.112 -3.215 1.00 94.50 286 ARG A O 1
ATOM 2317 N N . LYS A 1 287 ? 12.729 -5.586 -5.151 1.00 93.38 287 LYS A N 1
ATOM 2318 C CA . LYS A 1 287 ? 13.391 -4.275 -5.323 1.00 93.38 287 LYS A CA 1
ATOM 2319 C C . LYS A 1 287 ? 12.606 -3.102 -4.737 1.00 93.38 287 LYS A C 1
ATOM 2321 O O . LYS A 1 287 ? 13.220 -2.102 -4.337 1.00 93.38 287 LYS A O 1
ATOM 2326 N N . LEU A 1 288 ? 11.276 -3.200 -4.667 1.00 91.06 288 LEU A N 1
ATOM 2327 C CA . LEU A 1 288 ? 10.434 -2.142 -4.101 1.00 91.06 288 LEU A CA 1
ATOM 2328 C C . LEU A 1 288 ? 10.294 -2.311 -2.588 1.00 91.06 288 LEU A C 1
ATOM 2330 O O . LEU A 1 288 ? 9.941 -3.388 -2.110 1.00 91.06 288 LEU A O 1
ATOM 2334 N N . LYS A 1 289 ? 10.560 -1.242 -1.831 1.00 85.62 289 LYS A N 1
ATOM 2335 C CA . LYS A 1 289 ? 10.407 -1.247 -0.366 1.00 85.62 289 LYS A CA 1
ATOM 2336 C C . LYS A 1 289 ? 8.944 -1.130 0.043 1.00 85.62 289 LYS A C 1
ATOM 2338 O O . LYS A 1 289 ? 8.487 -1.887 0.888 1.00 85.62 289 LYS A O 1
ATOM 2343 N N . ILE A 1 290 ? 8.229 -0.193 -0.575 1.00 81.56 290 ILE A N 1
ATOM 2344 C CA . ILE A 1 290 ? 6.796 -0.002 -0.370 1.00 81.56 290 ILE A CA 1
ATOM 2345 C C . ILE A 1 290 ? 6.076 -0.786 -1.459 1.00 81.56 290 ILE A C 1
ATOM 2347 O O . ILE A 1 290 ? 6.339 -0.562 -2.641 1.00 81.56 290 ILE A O 1
ATOM 2351 N N . LYS A 1 291 ? 5.230 -1.743 -1.076 1.00 91.06 291 LYS A N 1
ATOM 2352 C CA . LYS A 1 291 ? 4.570 -2.640 -2.029 1.00 91.06 291 LYS A CA 1
ATOM 2353 C C . LYS A 1 291 ? 3.358 -1.970 -2.682 1.00 91.06 291 LYS A C 1
ATOM 2355 O O . LYS A 1 291 ? 2.667 -1.220 -1.995 1.00 91.06 291 LYS A O 1
ATOM 2360 N N . PRO A 1 292 ? 3.112 -2.217 -3.981 1.00 92.31 292 PRO A N 1
ATOM 2361 C CA . PRO A 1 292 ? 1.869 -1.795 -4.610 1.00 92.31 292 PRO A CA 1
ATOM 2362 C C . PRO A 1 292 ? 0.699 -2.582 -4.017 1.00 92.31 292 PRO A C 1
ATOM 2364 O O . PRO A 1 292 ? 0.882 -3.702 -3.536 1.00 92.31 292 PRO A O 1
ATOM 2367 N N . THR A 1 293 ? -0.508 -2.027 -4.094 1.00 92.25 293 THR A N 1
ATOM 2368 C CA . THR A 1 293 ? -1.726 -2.752 -3.693 1.00 92.25 293 THR A CA 1
ATOM 2369 C C . THR A 1 293 ? -2.107 -3.838 -4.694 1.00 92.25 293 THR A C 1
ATOM 2371 O O . THR A 1 293 ? -2.847 -4.754 -4.351 1.00 92.25 293 THR A O 1
ATOM 2374 N N . ASP A 1 294 ? -1.600 -3.748 -5.926 1.00 91.62 294 ASP A N 1
ATOM 2375 C CA . ASP A 1 294 ? -1.857 -4.702 -7.000 1.00 91.62 294 ASP A CA 1
ATOM 2376 C C . ASP A 1 294 ? -0.767 -4.623 -8.083 1.00 91.62 294 ASP A C 1
ATOM 2378 O O . ASP A 1 294 ? -0.153 -3.568 -8.287 1.00 91.62 294 ASP A O 1
ATOM 2382 N N . ILE A 1 295 ? -0.540 -5.726 -8.797 1.00 93.69 295 ILE A N 1
ATOM 2383 C CA . ILE A 1 295 ? 0.431 -5.815 -9.896 1.00 93.69 295 ILE A CA 1
ATOM 2384 C C . ILE A 1 295 ? -0.275 -6.356 -11.132 1.00 93.69 295 ILE A C 1
ATOM 2386 O O . ILE A 1 295 ? -0.588 -7.545 -11.223 1.00 93.69 295 ILE A O 1
ATOM 2390 N N . ILE A 1 296 ? -0.467 -5.489 -12.121 1.00 91.06 296 ILE A N 1
ATOM 2391 C CA . ILE A 1 296 ? -1.147 -5.829 -13.365 1.00 91.06 296 ILE A CA 1
ATOM 2392 C C . ILE A 1 296 ? -0.122 -5.812 -14.494 1.00 91.06 296 ILE A C 1
ATOM 2394 O O . ILE A 1 296 ? 0.434 -4.771 -14.840 1.00 91.06 296 ILE A O 1
ATOM 2398 N N . ILE A 1 297 ? 0.120 -6.992 -15.068 1.00 87.81 297 ILE A N 1
ATOM 2399 C CA . ILE A 1 297 ? 0.963 -7.153 -16.254 1.00 87.81 297 ILE A CA 1
ATOM 2400 C C . ILE A 1 297 ? 0.069 -7.509 -17.443 1.00 87.81 297 ILE A C 1
ATOM 2402 O O . ILE A 1 297 ? -0.456 -8.628 -17.496 1.00 87.81 297 ILE A O 1
ATOM 2406 N N . VAL A 1 298 ? -0.131 -6.554 -18.355 1.00 83.44 298 VAL A N 1
ATOM 2407 C CA . VAL A 1 298 ? -1.114 -6.618 -19.451 1.00 83.44 298 VAL A CA 1
ATOM 2408 C C . VAL A 1 298 ? -0.628 -5.841 -20.678 1.00 83.44 298 VAL A C 1
ATOM 2410 O O . VAL A 1 298 ? 0.058 -4.838 -20.539 1.00 83.44 298 VAL A O 1
ATOM 2413 N N . GLY A 1 299 ? -0.969 -6.303 -21.885 1.00 79.44 299 GLY A N 1
ATOM 2414 C CA . GLY A 1 299 ? -0.569 -5.628 -23.129 1.00 79.44 299 GLY A CA 1
ATOM 2415 C C . GLY A 1 299 ? -1.365 -4.353 -23.435 1.00 79.44 299 GLY A C 1
ATOM 2416 O O . GLY A 1 299 ? -0.807 -3.386 -23.949 1.00 79.44 299 GLY A O 1
ATOM 2417 N N . ASP A 1 300 ? -2.659 -4.333 -23.104 1.00 81.75 300 ASP A N 1
ATOM 2418 C CA . ASP A 1 300 ? -3.506 -3.146 -23.219 1.00 81.75 300 ASP A CA 1
ATOM 2419 C C . ASP A 1 300 ? -3.767 -2.531 -21.843 1.00 81.75 300 ASP A C 1
ATOM 2421 O O . ASP A 1 300 ? -4.474 -3.096 -21.009 1.00 81.75 300 ASP A O 1
ATOM 2425 N N . LYS A 1 301 ? -3.191 -1.351 -21.612 1.00 89.06 301 LYS A N 1
ATOM 2426 C CA . LYS A 1 301 ? -3.393 -0.588 -20.379 1.00 89.06 301 LYS A CA 1
ATOM 2427 C C . LYS A 1 301 ? -4.734 0.151 -20.381 1.00 89.06 301 LYS A C 1
ATOM 2429 O O . LYS A 1 301 ? -5.275 0.421 -19.315 1.00 89.06 301 LYS A O 1
ATOM 2434 N N . THR A 1 302 ? -5.300 0.471 -21.545 1.00 89.75 302 THR A N 1
ATOM 2435 C CA . THR A 1 302 ? -6.429 1.411 -21.665 1.00 89.75 302 THR A CA 1
ATOM 2436 C C . THR A 1 302 ? -7.707 0.946 -20.971 1.00 89.75 302 THR A C 1
ATOM 2438 O O . THR A 1 302 ? -8.479 1.782 -20.501 1.00 89.75 302 THR A O 1
ATOM 2441 N N . SER A 1 303 ? -7.894 -0.365 -20.787 1.00 90.12 303 SER A N 1
ATOM 2442 C CA . SER A 1 303 ? -9.008 -0.926 -20.010 1.00 90.12 303 SER A CA 1
ATOM 2443 C C . SER A 1 303 ? -9.029 -0.481 -18.542 1.00 90.12 303 SER A C 1
ATOM 2445 O O . SER A 1 303 ? -10.051 -0.624 -17.878 1.00 90.12 303 SER A O 1
ATOM 2447 N N . TYR A 1 304 ? -7.918 0.057 -18.031 1.00 95.25 304 TYR A N 1
ATOM 2448 C CA . TYR A 1 304 ? -7.784 0.563 -16.665 1.00 95.25 304 TYR A CA 1
ATOM 2449 C C . TYR A 1 304 ? -7.879 2.090 -16.576 1.00 95.25 304 TYR A C 1
ATOM 2451 O O . TYR A 1 304 ? -7.784 2.629 -15.474 1.00 95.25 304 TYR A O 1
ATOM 2459 N N . ALA A 1 305 ? -8.096 2.794 -17.694 1.00 95.38 305 ALA A N 1
ATOM 2460 C CA . ALA A 1 305 ? -8.122 4.257 -17.736 1.00 95.38 305 ALA A CA 1
ATOM 2461 C C . ALA A 1 305 ? -9.248 4.873 -16.896 1.00 95.38 305 ALA A C 1
ATOM 2463 O O . ALA A 1 305 ? -9.106 5.991 -16.405 1.00 95.38 305 ALA A O 1
ATOM 2464 N N . LYS A 1 306 ? -10.342 4.134 -16.688 1.00 94.56 306 LYS A N 1
ATOM 2465 C CA . LYS A 1 306 ? -11.468 4.538 -15.843 1.00 94.56 306 LYS A CA 1
ATOM 2466 C C . LYS A 1 306 ? -11.914 3.405 -14.932 1.00 94.56 306 LYS A C 1
ATOM 2468 O O . LYS A 1 306 ? -11.727 2.229 -15.236 1.00 94.56 306 LYS A O 1
ATOM 2473 N N . GLN A 1 307 ? -12.518 3.777 -13.816 1.00 90.56 307 GLN A N 1
ATOM 2474 C CA . GLN A 1 307 ? -13.250 2.868 -12.943 1.00 90.56 307 GLN A CA 1
ATOM 2475 C C . GLN A 1 307 ? -14.657 2.603 -13.505 1.00 90.56 307 GLN A C 1
ATOM 2477 O O . GLN A 1 307 ? -15.100 3.251 -14.456 1.00 90.56 307 GLN A O 1
ATOM 2482 N N . AL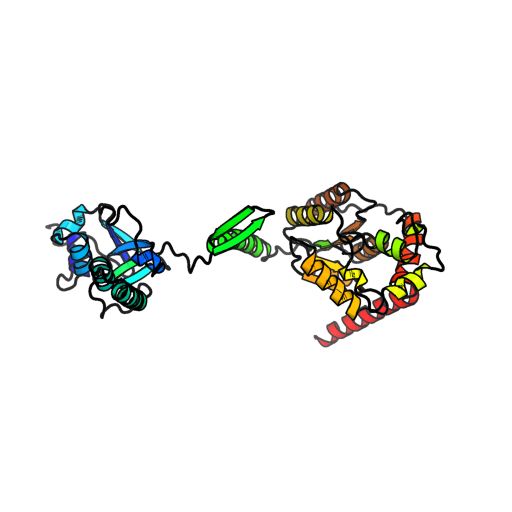A A 1 308 ? -15.359 1.623 -12.929 1.00 85.31 308 ALA A N 1
ATOM 2483 C CA . ALA A 1 308 ? -16.696 1.229 -13.379 1.00 85.31 308 ALA A CA 1
ATOM 2484 C C . ALA A 1 308 ? -17.737 2.360 -13.249 1.00 85.31 308 ALA A C 1
ATOM 2486 O O . ALA A 1 308 ? -18.685 2.409 -14.028 1.00 85.31 308 ALA A O 1
ATOM 2487 N N . ASP A 1 309 ? -17.534 3.280 -12.304 1.00 83.75 309 ASP A N 1
ATOM 2488 C CA . ASP A 1 309 ? -18.343 4.487 -12.083 1.00 83.75 309 ASP A CA 1
ATOM 2489 C C . ASP A 1 309 ? -18.005 5.640 -13.054 1.00 83.75 309 ASP A C 1
ATOM 2491 O O . ASP A 1 309 ? -18.650 6.685 -13.027 1.00 83.75 309 ASP A O 1
ATOM 2495 N N . GLY A 1 310 ? -17.010 5.459 -13.930 1.00 87.56 310 GLY A N 1
ATOM 2496 C CA . GLY A 1 310 ? -16.534 6.475 -14.866 1.00 87.56 310 GLY A CA 1
ATOM 2497 C C . GLY A 1 310 ? -15.415 7.369 -14.326 1.00 87.56 310 GLY A C 1
ATOM 2498 O O . GLY A 1 310 ? -14.883 8.163 -15.103 1.00 87.56 310 GLY A O 1
ATOM 2499 N N . THR A 1 311 ? -15.012 7.217 -13.061 1.00 90.94 311 THR A N 1
ATOM 2500 C CA . THR A 1 311 ? -13.917 7.985 -12.456 1.00 90.94 311 THR A CA 1
ATOM 2501 C C . THR A 1 311 ? -12.609 7.748 -13.219 1.00 90.94 311 THR A C 1
ATOM 2503 O O . THR A 1 311 ? -12.220 6.587 -13.404 1.00 90.94 311 THR A O 1
ATOM 2506 N N . PRO A 1 312 ? -11.903 8.805 -13.661 1.00 95.38 312 PRO A N 1
ATOM 2507 C CA . PRO A 1 312 ? -10.658 8.658 -14.398 1.00 95.38 312 PRO A CA 1
ATOM 2508 C C . PRO A 1 312 ? -9.521 8.212 -13.470 1.00 95.38 312 PRO A C 1
ATOM 2510 O O . PRO A 1 312 ? -9.401 8.678 -12.341 1.00 95.38 312 PRO A O 1
ATOM 2513 N N . ASN A 1 313 ? -8.664 7.313 -13.947 1.00 97.44 313 ASN A N 1
ATOM 2514 C CA . ASN A 1 313 ? -7.479 6.844 -13.230 1.00 97.44 313 ASN A CA 1
ATOM 2515 C C . ASN A 1 313 ? -6.219 7.545 -13.739 1.00 97.44 313 ASN A C 1
ATOM 2517 O O . ASN A 1 313 ? -6.172 7.992 -14.883 1.00 97.44 313 ASN A O 1
ATOM 2521 N N . ILE A 1 314 ? -5.180 7.609 -12.910 1.00 98.31 314 ILE A N 1
ATOM 2522 C CA . ILE A 1 314 ? -3.898 8.226 -13.258 1.00 98.31 314 ILE A CA 1
ATOM 2523 C C . ILE A 1 314 ? -2.935 7.154 -13.773 1.00 98.31 314 ILE A C 1
ATOM 2525 O O . ILE A 1 314 ? -2.812 6.102 -13.153 1.00 98.31 314 ILE A O 1
ATOM 2529 N N . LEU A 1 315 ? -2.224 7.430 -14.865 1.00 98.56 315 LEU A N 1
ATOM 2530 C CA . LEU A 1 315 ? -1.102 6.628 -15.352 1.00 98.56 315 LEU A CA 1
ATOM 2531 C C . LEU A 1 315 ? 0.174 7.475 -15.400 1.00 98.56 315 LEU A C 1
ATOM 2533 O O . LEU A 1 315 ? 0.196 8.531 -16.029 1.00 98.56 315 LEU A O 1
ATOM 2537 N N . ILE A 1 316 ? 1.234 6.985 -14.758 1.00 98.50 316 ILE A N 1
ATOM 2538 C CA . ILE A 1 316 ? 2.601 7.505 -14.870 1.00 98.50 316 ILE A CA 1
ATOM 2539 C C . ILE A 1 316 ? 3.400 6.506 -15.708 1.00 98.50 316 ILE A C 1
ATOM 2541 O O . ILE A 1 316 ? 3.629 5.380 -15.265 1.00 98.50 316 ILE A O 1
ATOM 2545 N N . ASP A 1 317 ? 3.786 6.909 -16.914 1.00 97.88 317 ASP A N 1
ATOM 2546 C CA . ASP A 1 317 ? 4.369 6.033 -17.940 1.00 97.88 317 ASP A CA 1
ATOM 2547 C C . ASP A 1 317 ? 5.443 6.797 -18.718 1.00 97.88 317 ASP A C 1
ATOM 2549 O O . ASP A 1 317 ? 5.320 8.007 -18.932 1.00 97.88 317 ASP A O 1
ATOM 2553 N N . ASP A 1 318 ? 6.500 6.114 -19.140 1.00 94.69 318 ASP A N 1
ATOM 2554 C CA . ASP A 1 318 ? 7.599 6.713 -19.897 1.00 94.69 318 ASP A CA 1
ATOM 2555 C C . ASP A 1 318 ? 7.192 7.059 -21.337 1.00 94.69 318 ASP A C 1
ATOM 2557 O O . ASP A 1 318 ? 7.721 8.009 -21.933 1.00 94.69 318 ASP A O 1
ATOM 2561 N N . LEU A 1 319 ? 6.210 6.338 -21.889 1.00 87.19 319 LEU A N 1
ATOM 2562 C CA . LEU A 1 319 ? 5.842 6.438 -23.291 1.00 87.19 319 LEU A CA 1
ATOM 2563 C C . LEU A 1 319 ? 4.683 7.415 -23.526 1.00 87.19 319 LEU A C 1
ATOM 2565 O O . LEU A 1 319 ? 3.535 7.176 -23.142 1.00 87.19 319 LEU A O 1
ATOM 2569 N N . GLY A 1 320 ? 4.963 8.485 -24.277 1.00 88.19 320 GLY A N 1
ATOM 2570 C CA . GLY A 1 320 ? 3.988 9.525 -24.632 1.00 88.19 320 GLY A CA 1
ATOM 2571 C C . GLY A 1 320 ? 2.727 8.960 -25.284 1.00 88.19 320 GLY A C 1
ATOM 2572 O O . GLY A 1 320 ? 1.611 9.308 -24.902 1.00 88.19 320 GLY A O 1
ATOM 2573 N N . LYS A 1 321 ? 2.878 7.995 -26.189 1.00 83.62 321 LYS A N 1
ATOM 2574 C CA . LYS A 1 321 ? 1.746 7.296 -26.801 1.00 83.62 321 LYS A CA 1
ATOM 2575 C C . LYS A 1 321 ? 0.851 6.530 -25.813 1.00 83.62 321 LYS A C 1
ATOM 2577 O O . LYS A 1 321 ? -0.371 6.518 -25.996 1.00 83.62 321 LYS A O 1
ATOM 2582 N N . ASN A 1 322 ? 1.414 5.876 -24.791 1.00 86.06 322 ASN A N 1
ATOM 2583 C CA . ASN A 1 322 ? 0.603 5.209 -23.763 1.00 86.06 322 ASN A CA 1
ATOM 2584 C C . ASN A 1 322 ? -0.232 6.242 -23.014 1.00 86.06 322 ASN A C 1
ATOM 2586 O O . ASN A 1 322 ? -1.431 6.040 -22.832 1.00 86.06 322 ASN A O 1
ATOM 2590 N N . ILE A 1 323 ? 0.378 7.381 -22.683 1.00 93.69 323 ILE A N 1
ATOM 2591 C CA . ILE A 1 323 ? -0.301 8.522 -22.072 1.00 93.69 323 ILE A CA 1
ATOM 2592 C C . ILE A 1 323 ? -1.417 9.066 -22.975 1.00 93.69 323 ILE A C 1
ATOM 2594 O O . ILE A 1 323 ? -2.546 9.202 -22.511 1.00 93.69 323 ILE A O 1
ATOM 2598 N N . GLN A 1 324 ? -1.169 9.273 -24.272 1.00 86.69 324 GLN A N 1
ATOM 2599 C CA . GLN A 1 324 ? -2.196 9.723 -25.225 1.00 86.69 324 GLN A CA 1
ATOM 2600 C C . GLN A 1 324 ? -3.374 8.746 -25.313 1.00 86.69 324 GLN A C 1
ATOM 2602 O O . GLN A 1 324 ? -4.535 9.157 -25.288 1.00 86.69 324 GLN A O 1
ATOM 2607 N N . ARG A 1 325 ? -3.098 7.439 -25.421 1.00 87.12 325 ARG A N 1
ATOM 2608 C CA . ARG A 1 325 ? -4.135 6.395 -25.485 1.00 87.12 325 ARG A CA 1
ATOM 2609 C C . ARG A 1 325 ? -4.928 6.307 -24.185 1.00 87.12 325 ARG A C 1
ATOM 2611 O O . ARG A 1 325 ? -6.150 6.161 -24.222 1.00 87.12 325 ARG A O 1
ATOM 2618 N N . TRP A 1 326 ? -4.246 6.428 -23.052 1.00 94.69 326 TRP A N 1
ATOM 2619 C CA . TRP A 1 326 ? -4.854 6.464 -21.729 1.00 94.69 326 TRP A CA 1
ATOM 2620 C C . TRP A 1 326 ? -5.792 7.663 -21.573 1.00 94.69 326 TRP A C 1
ATOM 2622 O O . TRP A 1 326 ? -6.962 7.491 -21.228 1.00 94.69 326 TRP A O 1
ATOM 2632 N N . GLN A 1 327 ? -5.323 8.858 -21.933 1.00 92.69 327 GLN A N 1
ATOM 2633 C CA . GLN A 1 327 ? -6.117 10.087 -21.920 1.00 92.69 327 GLN A CA 1
ATOM 2634 C C . GLN A 1 327 ? -7.306 10.015 -22.886 1.00 92.69 327 GLN A C 1
ATOM 2636 O O . GLN A 1 327 ? -8.430 10.345 -22.513 1.00 92.69 327 GLN A O 1
ATOM 2641 N N . SER A 1 328 ? -7.103 9.478 -24.093 1.00 90.69 328 SER A N 1
ATOM 2642 C CA . SER A 1 328 ? -8.178 9.251 -25.075 1.00 90.69 328 SER A CA 1
ATOM 2643 C C . SER A 1 328 ? -9.241 8.265 -24.578 1.00 90.69 328 SER A C 1
ATOM 2645 O O . SER A 1 328 ? -10.393 8.321 -25.003 1.00 90.69 328 SER A O 1
ATOM 2647 N N . SER A 1 329 ? -8.867 7.373 -23.658 1.00 90.69 329 SER A N 1
ATOM 2648 C CA . SER A 1 329 ? -9.776 6.423 -23.003 1.00 90.69 329 SER A CA 1
ATOM 2649 C C . SER A 1 329 ? -10.461 7.020 -21.764 1.00 90.69 329 SER A C 1
ATOM 2651 O O . SER A 1 329 ? -11.229 6.338 -21.082 1.00 90.69 329 SER A O 1
ATOM 2653 N N . GLY A 1 330 ? -10.232 8.309 -21.500 1.00 91.44 330 GLY A N 1
ATOM 2654 C CA . GLY A 1 330 ? -10.816 9.066 -20.401 1.00 91.44 330 GLY A CA 1
ATOM 2655 C C . GLY A 1 330 ? -10.032 8.982 -19.096 1.00 91.44 330 GLY A C 1
ATOM 2656 O O . GLY A 1 330 ? -10.613 9.260 -18.058 1.00 91.44 330 GLY A O 1
ATOM 2657 N N . GLY A 1 331 ? -8.762 8.572 -19.127 1.00 95.56 331 GLY A N 1
ATOM 2658 C CA . GLY A 1 331 ? -7.873 8.600 -17.966 1.00 95.56 331 GLY A CA 1
ATOM 2659 C C . GLY A 1 331 ? -7.060 9.895 -17.855 1.00 95.56 331 GLY A C 1
ATOM 2660 O O . GLY A 1 331 ? -7.044 10.734 -18.751 1.00 95.56 331 GLY A O 1
ATOM 2661 N N . LEU A 1 332 ? -6.340 10.045 -16.750 1.00 96.50 332 LEU A N 1
ATOM 2662 C CA . LEU A 1 332 ? -5.374 11.115 -16.494 1.00 96.50 332 LEU A CA 1
ATOM 2663 C C . LEU A 1 332 ? -3.962 10.560 -16.691 1.00 96.50 332 LEU A C 1
ATOM 2665 O O . LEU A 1 332 ? -3.656 9.484 -16.193 1.00 96.50 332 LEU A O 1
ATOM 2669 N N . GLY A 1 333 ? -3.091 11.246 -17.422 1.00 96.38 333 GLY A N 1
ATOM 2670 C CA . GLY A 1 333 ? -1.774 10.701 -17.760 1.00 96.38 333 GLY A CA 1
ATOM 2671 C C . GLY A 1 333 ? -0.643 11.691 -17.523 1.00 96.38 333 GLY A C 1
ATOM 2672 O O . GLY A 1 333 ? -0.816 12.876 -17.790 1.00 96.38 333 GLY A O 1
ATOM 2673 N N . ILE A 1 334 ? 0.492 11.190 -17.029 1.00 97.12 334 ILE A N 1
ATOM 2674 C CA . ILE A 1 334 ? 1.738 11.930 -16.800 1.00 97.12 334 ILE A CA 1
ATOM 2675 C C . ILE A 1 334 ? 2.855 11.192 -17.535 1.00 97.12 334 ILE A C 1
ATOM 2677 O O . ILE A 1 334 ? 3.210 10.076 -17.148 1.00 97.12 334 ILE A O 1
ATOM 2681 N N . LYS A 1 335 ? 3.441 11.814 -18.565 1.00 96.12 335 LYS A N 1
ATOM 2682 C CA . LYS A 1 335 ? 4.623 11.241 -19.220 1.00 96.12 335 LYS A CA 1
ATOM 2683 C C . LYS A 1 335 ? 5.845 11.449 -18.328 1.00 96.12 335 LYS A C 1
ATOM 2685 O O . LYS A 1 335 ? 6.224 12.595 -18.080 1.00 96.12 335 LYS A O 1
ATOM 2690 N N . TYR A 1 336 ? 6.489 10.378 -17.886 1.00 96.44 336 TYR A N 1
ATOM 2691 C CA . TYR A 1 336 ? 7.668 10.446 -17.028 1.00 96.44 336 TYR A CA 1
ATOM 2692 C C . TYR A 1 336 ? 8.643 9.313 -17.331 1.00 96.44 336 TYR A C 1
ATOM 2694 O O . TYR A 1 336 ? 8.324 8.155 -17.097 1.00 96.44 336 TYR A O 1
ATOM 2702 N N . GLN A 1 337 ? 9.849 9.652 -17.776 1.00 95.56 337 GLN A N 1
ATOM 2703 C CA . GLN A 1 337 ? 10.959 8.711 -17.906 1.00 95.56 337 GLN A CA 1
ATOM 2704 C C . GLN A 1 337 ? 12.069 9.106 -16.924 1.00 95.56 337 GLN A C 1
ATOM 2706 O O . GLN A 1 337 ? 12.521 10.246 -16.917 1.00 95.56 337 GLN A O 1
ATOM 2711 N N . ALA A 1 338 ? 12.503 8.197 -16.055 1.00 94.25 338 ALA A N 1
ATOM 2712 C CA . ALA A 1 338 ? 13.266 8.555 -14.857 1.00 94.25 338 ALA A CA 1
ATOM 2713 C C . ALA A 1 338 ? 14.694 9.070 -15.105 1.00 94.25 338 ALA A C 1
ATOM 2715 O O . ALA A 1 338 ? 15.244 9.763 -14.246 1.00 94.25 338 ALA A O 1
ATOM 2716 N N . ASP A 1 339 ? 15.294 8.730 -16.242 1.00 89.81 339 ASP A N 1
ATOM 2717 C CA . ASP A 1 339 ? 16.602 9.212 -16.697 1.00 89.81 339 ASP A CA 1
ATOM 2718 C C . ASP A 1 339 ? 16.523 10.482 -17.565 1.00 89.81 339 ASP A C 1
ATOM 2720 O O . ASP A 1 339 ? 17.555 11.106 -17.809 1.00 89.81 339 ASP A O 1
ATOM 2724 N N . GLU A 1 340 ? 15.326 10.911 -17.980 1.00 89.38 340 GLU A N 1
ATOM 2725 C CA . GLU A 1 340 ? 15.119 12.118 -18.801 1.00 89.38 340 GLU A CA 1
ATOM 2726 C C . GLU A 1 340 ? 14.352 13.232 -18.068 1.00 89.38 340 GLU A C 1
ATOM 2728 O O . GLU A 1 340 ? 14.653 14.414 -18.234 1.00 89.38 340 GLU A O 1
ATOM 2733 N N . ASP A 1 341 ? 13.356 12.874 -17.257 1.00 91.44 341 ASP A N 1
ATOM 2734 C CA . ASP A 1 341 ? 12.422 13.790 -16.610 1.00 91.44 341 ASP A CA 1
ATOM 2735 C C . ASP A 1 341 ? 12.721 13.945 -15.104 1.00 91.44 341 ASP A C 1
ATOM 2737 O O . ASP A 1 341 ? 13.106 13.010 -14.392 1.00 91.44 341 ASP A O 1
ATOM 2741 N N . SER A 1 342 ? 12.468 15.138 -14.559 1.00 91.88 342 SER A N 1
ATOM 2742 C CA . SER A 1 342 ? 12.543 15.372 -13.114 1.00 91.88 342 SER A CA 1
ATOM 2743 C C . SER A 1 342 ? 11.263 14.922 -12.397 1.00 91.88 342 SER A C 1
ATOM 2745 O O . SER A 1 342 ? 10.153 15.008 -12.924 1.00 91.88 342 SER A O 1
ATOM 2747 N N . LEU A 1 343 ? 11.386 14.535 -11.121 1.00 90.88 343 LEU A N 1
ATOM 2748 C CA . LEU A 1 343 ? 10.219 14.221 -10.281 1.00 90.88 343 LEU A CA 1
ATOM 2749 C C . LEU A 1 343 ? 9.275 15.415 -10.072 1.00 90.88 343 LEU A C 1
ATOM 2751 O O . LEU A 1 343 ? 8.110 15.206 -9.746 1.00 90.88 343 LEU A O 1
ATOM 2755 N N . SER A 1 344 ? 9.742 16.653 -10.270 1.00 85.88 344 SER A N 1
ATOM 2756 C CA . SER A 1 344 ? 8.871 17.828 -10.159 1.00 85.88 344 SER A CA 1
ATOM 2757 C C . SER A 1 344 ? 7.780 17.835 -11.228 1.00 85.88 344 SER A C 1
ATOM 2759 O O . SER A 1 344 ? 6.704 18.355 -10.965 1.00 85.88 344 SER A O 1
ATOM 2761 N N . LYS A 1 345 ? 8.021 17.226 -12.398 1.00 92.38 345 LYS A N 1
ATOM 2762 C CA . LYS A 1 345 ? 6.993 17.049 -13.431 1.00 92.38 345 LYS A CA 1
ATOM 2763 C C . LYS A 1 345 ? 5.846 16.179 -12.925 1.00 92.38 345 LYS A C 1
ATOM 2765 O O . LYS A 1 345 ? 4.684 16.558 -13.026 1.00 92.38 345 LYS A O 1
ATOM 2770 N N . VAL A 1 346 ? 6.181 15.047 -12.301 1.00 92.56 346 VAL A N 1
ATOM 2771 C CA . VAL A 1 346 ? 5.179 14.162 -11.698 1.00 92.56 346 VAL A CA 1
ATOM 2772 C C . VAL A 1 346 ? 4.441 14.875 -10.577 1.00 92.56 346 VAL A C 1
ATOM 2774 O O . VAL A 1 346 ? 3.217 14.838 -10.543 1.00 92.56 346 VAL A O 1
ATOM 2777 N N . GLN A 1 347 ? 5.168 15.567 -9.699 1.00 86.38 347 GLN A N 1
ATOM 2778 C CA . GLN A 1 347 ? 4.563 16.325 -8.611 1.00 86.38 347 GLN A CA 1
ATOM 2779 C C . GLN A 1 347 ? 3.527 17.333 -9.128 1.00 86.38 347 GLN A C 1
ATOM 2781 O O . GLN A 1 347 ? 2.398 17.333 -8.649 1.00 86.38 347 GLN A O 1
ATOM 2786 N N . GLN A 1 348 ? 3.881 18.128 -10.141 1.00 86.19 348 GLN A N 1
ATOM 2787 C CA . GLN A 1 348 ? 2.973 19.102 -10.753 1.00 86.19 348 GLN A CA 1
ATOM 2788 C C . GLN A 1 348 ? 1.740 18.426 -11.366 1.00 86.19 348 GLN A C 1
ATOM 2790 O O . GLN A 1 348 ? 0.622 18.886 -11.150 1.00 86.19 348 GLN A O 1
ATOM 2795 N N . GLY A 1 349 ? 1.917 17.308 -12.078 1.00 90.75 349 GLY A N 1
ATOM 2796 C CA . GLY A 1 349 ? 0.795 16.541 -12.625 1.00 90.75 349 GLY A CA 1
ATOM 2797 C C . GLY A 1 349 ? -0.165 16.046 -11.537 1.00 90.75 349 GLY A C 1
ATOM 2798 O O . GLY A 1 349 ? -1.375 16.243 -11.642 1.00 90.75 349 GLY A O 1
ATOM 2799 N N . LEU A 1 350 ? 0.366 15.471 -10.453 1.00 91.06 350 LEU A N 1
ATOM 2800 C CA . LEU A 1 350 ? -0.435 14.996 -9.318 1.00 91.06 350 LEU A CA 1
ATOM 2801 C C . LEU A 1 350 ? -1.168 16.146 -8.602 1.00 91.06 350 LEU A C 1
ATOM 2803 O O . LEU A 1 350 ? -2.343 16.001 -8.262 1.00 91.06 350 LEU A O 1
ATOM 2807 N N . GLU A 1 351 ? -0.509 17.293 -8.411 1.00 87.38 351 GLU A N 1
ATOM 2808 C CA . GLU A 1 351 ? -1.109 18.506 -7.834 1.00 87.38 351 GLU A CA 1
ATOM 2809 C C . GLU A 1 351 ? -2.247 19.057 -8.704 1.00 87.38 351 GLU A C 1
ATOM 2811 O O . GLU A 1 351 ? -3.293 19.442 -8.178 1.00 87.38 351 GLU A O 1
ATOM 2816 N N . ASN A 1 352 ? -2.079 19.073 -10.028 1.00 87.06 352 ASN A N 1
ATOM 2817 C CA . ASN A 1 352 ? -3.119 19.509 -10.964 1.00 87.06 352 ASN A CA 1
ATOM 2818 C C . ASN A 1 352 ? -4.344 18.591 -10.893 1.00 87.06 352 ASN A C 1
ATOM 2820 O O . ASN A 1 352 ? -5.471 19.067 -10.751 1.00 87.06 352 ASN A O 1
ATOM 2824 N N . PHE A 1 353 ? -4.129 17.272 -10.885 1.00 90.06 353 PHE A N 1
ATOM 2825 C CA . PHE A 1 353 ? -5.222 16.306 -10.791 1.00 90.06 353 PHE A CA 1
ATOM 2826 C C . PHE A 1 353 ? -5.970 16.384 -9.459 1.00 90.06 353 PHE A C 1
ATOM 2828 O O . PHE A 1 353 ? -7.198 16.335 -9.460 1.00 90.06 353 PHE A O 1
ATOM 2835 N N . LYS A 1 354 ? -5.275 16.588 -8.329 1.00 83.00 354 LYS A N 1
ATOM 2836 C CA . LYS A 1 354 ? -5.944 16.807 -7.032 1.00 83.00 354 LYS A CA 1
ATOM 2837 C C . LYS A 1 354 ? -6.765 18.095 -6.983 1.00 83.00 354 LYS A C 1
ATOM 2839 O O . LYS A 1 354 ? -7.745 18.149 -6.249 1.00 83.00 354 LYS A O 1
ATOM 2844 N N . ARG A 1 355 ? -6.394 19.116 -7.760 1.00 80.88 355 ARG A N 1
ATOM 2845 C CA . ARG A 1 355 ? -7.149 20.374 -7.876 1.00 80.88 355 ARG A CA 1
ATOM 2846 C C . ARG A 1 355 ? -8.318 20.305 -8.866 1.00 80.88 355 ARG A C 1
ATOM 2848 O O . ARG A 1 355 ? -9.058 21.277 -8.977 1.00 80.88 355 ARG A O 1
ATOM 2855 N N . GLY A 1 356 ? -8.501 19.187 -9.574 1.00 71.50 356 GLY A N 1
ATOM 2856 C CA . GLY A 1 356 ? -9.507 19.060 -10.635 1.00 71.50 356 GLY A CA 1
ATOM 2857 C C . GLY A 1 356 ? -9.154 19.833 -11.913 1.00 71.50 356 GLY A C 1
ATOM 2858 O O . GLY A 1 356 ? -10.006 20.021 -12.780 1.00 71.50 356 GLY A O 1
ATOM 2859 N N . GLU A 1 357 ? -7.906 20.284 -12.047 1.00 54.72 357 GLU A N 1
ATOM 2860 C CA . GLU A 1 357 ? -7.411 20.978 -13.232 1.00 54.72 357 GLU A CA 1
ATOM 2861 C C . GLU A 1 357 ? -6.974 19.925 -14.265 1.00 54.72 357 GLU A C 1
ATOM 2863 O O . GLU A 1 357 ? -5.953 19.252 -14.108 1.00 54.72 357 GLU A O 1
ATOM 2868 N N . LEU A 1 358 ? -7.762 19.753 -15.334 1.00 51.03 358 LEU A N 1
ATOM 2869 C CA . LEU A 1 358 ? -7.383 18.918 -16.477 1.00 51.03 358 LEU A CA 1
ATOM 2870 C C . LEU A 1 358 ? -6.301 19.643 -17.286 1.00 51.03 358 LEU A C 1
ATOM 2872 O O . LEU A 1 358 ? -6.599 20.406 -18.202 1.00 51.03 358 LEU A O 1
ATOM 2876 N N . ALA A 1 359 ? -5.036 19.419 -16.941 1.00 44.50 359 ALA A N 1
ATOM 2877 C CA . ALA A 1 359 ? -3.927 19.864 -17.771 1.00 44.50 359 ALA A CA 1
ATOM 2878 C C . ALA A 1 359 ? -3.788 18.924 -18.982 1.00 44.50 359 ALA A C 1
ATOM 2880 O O . ALA A 1 359 ? -3.443 17.751 -18.833 1.00 44.50 359 ALA A O 1
ATOM 2881 N N . GLN A 1 360 ? -4.064 19.435 -20.183 1.00 43.44 360 GLN A N 1
ATOM 2882 C CA . GLN A 1 360 ? -3.575 18.833 -21.423 1.00 43.44 360 GLN A CA 1
ATOM 2883 C C . GLN A 1 360 ? -2.080 19.161 -21.530 1.00 43.44 360 GLN A C 1
ATOM 2885 O O . GLN A 1 360 ? -1.716 20.319 -21.711 1.00 43.44 360 GLN A O 1
ATOM 2890 N N . GLU A 1 361 ? -1.209 18.165 -21.357 1.00 48.25 361 GLU A N 1
ATOM 2891 C CA . GLU A 1 361 ? 0.203 18.317 -21.720 1.00 48.25 361 GLU A CA 1
ATOM 2892 C C . GLU A 1 361 ? 0.324 18.287 -23.252 1.00 48.25 361 GLU A C 1
ATOM 2894 O O . GLU A 1 361 ? -0.114 17.328 -23.889 1.00 48.25 361 GLU A O 1
ATOM 2899 N N . ASP A 1 362 ? 0.939 19.313 -23.846 1.00 42.69 362 ASP A N 1
ATOM 2900 C CA . ASP A 1 362 ? 1.363 19.297 -25.249 1.00 42.69 362 ASP A CA 1
ATOM 2901 C C . ASP A 1 362 ? 2.559 18.342 -25.394 1.00 42.69 362 ASP A C 1
ATOM 2903 O O . ASP A 1 362 ? 3.712 18.674 -25.100 1.00 42.69 362 ASP A O 1
ATOM 2907 N N . ILE A 1 363 ? 2.283 17.108 -25.810 1.00 50.31 363 ILE A N 1
ATOM 2908 C CA . ILE A 1 363 ? 3.304 16.084 -26.037 1.00 50.31 363 ILE A CA 1
ATOM 2909 C C . ILE A 1 363 ? 3.942 16.363 -27.406 1.00 50.31 363 ILE A C 1
ATOM 2911 O O . ILE A 1 363 ? 3.283 16.249 -28.436 1.00 50.31 363 ILE A O 1
ATOM 2915 N N . ASN A 1 364 ? 5.226 16.733 -27.436 1.00 46.47 364 ASN A N 1
ATOM 2916 C CA . ASN A 1 364 ? 5.961 16.990 -28.683 1.00 46.47 364 ASN A CA 1
ATOM 2917 C C . ASN A 1 364 ? 5.976 15.743 -29.602 1.00 46.47 364 ASN A C 1
ATOM 2919 O O . ASN A 1 364 ? 6.702 14.783 -29.345 1.00 46.47 364 ASN A O 1
ATOM 2923 N N . GLU A 1 365 ? 5.220 15.787 -30.707 1.00 45.50 365 GLU A N 1
ATOM 2924 C CA . GLU A 1 365 ? 4.986 14.680 -31.661 1.00 45.50 365 GLU A CA 1
ATOM 2925 C C . GLU A 1 365 ? 6.249 14.091 -32.328 1.00 45.50 365 GLU A C 1
ATOM 2927 O O . GLU A 1 365 ? 6.215 12.966 -32.832 1.00 45.50 365 GLU A O 1
ATOM 2932 N N . ALA A 1 366 ? 7.358 14.835 -32.387 1.00 45.31 366 ALA A N 1
ATOM 2933 C CA . ALA A 1 366 ? 8.548 14.427 -33.141 1.00 45.31 366 ALA A CA 1
ATOM 2934 C C . ALA A 1 366 ? 9.367 13.315 -32.451 1.00 45.31 366 ALA A C 1
ATOM 2936 O O . ALA A 1 366 ? 9.796 12.381 -33.123 1.00 45.31 366 ALA A O 1
ATOM 2937 N N . ASP A 1 367 ? 9.535 13.379 -31.125 1.00 50.16 367 ASP A N 1
ATOM 2938 C CA . ASP A 1 367 ? 10.312 12.399 -30.335 1.00 50.16 367 ASP A CA 1
ATOM 2939 C C . ASP A 1 367 ? 9.487 11.117 -30.053 1.00 50.16 367 ASP A C 1
ATOM 2941 O O . ASP A 1 367 ? 10.029 10.029 -29.864 1.00 50.16 367 ASP A O 1
ATOM 2945 N N . ASP A 1 368 ? 8.150 11.221 -30.097 1.00 53.44 368 ASP A N 1
ATOM 2946 C CA . ASP A 1 368 ? 7.214 10.109 -29.870 1.00 53.44 368 ASP A CA 1
ATOM 2947 C C . ASP A 1 368 ? 7.149 9.150 -31.072 1.00 53.44 368 ASP A C 1
ATOM 2949 O O . ASP A 1 368 ? 7.006 7.950 -30.877 1.00 53.44 368 ASP A O 1
ATOM 2953 N N . LYS A 1 369 ? 7.343 9.622 -32.317 1.00 52.72 369 LYS A N 1
ATOM 2954 C CA . LYS A 1 369 ? 7.347 8.756 -33.521 1.00 52.72 369 LYS A CA 1
ATOM 2955 C C . LYS A 1 369 ? 8.527 7.782 -33.578 1.00 52.72 369 LYS A C 1
ATOM 2957 O O . LYS A 1 369 ? 8.369 6.640 -34.028 1.00 52.72 369 LYS A O 1
ATOM 2962 N N . GLU A 1 370 ? 9.709 8.216 -33.140 1.00 53.66 370 GLU A N 1
ATOM 2963 C CA . GLU A 1 370 ? 10.893 7.350 -33.074 1.00 53.66 370 GLU A CA 1
ATOM 2964 C C . GLU A 1 370 ? 10.739 6.305 -31.958 1.00 53.66 370 GLU A C 1
ATOM 2966 O O . GLU A 1 370 ? 10.925 5.112 -32.213 1.00 53.66 370 GLU A O 1
ATOM 2971 N N . ARG A 1 371 ? 10.274 6.718 -30.767 1.00 52.47 371 ARG A N 1
ATOM 2972 C CA . ARG A 1 371 ? 9.956 5.813 -29.642 1.00 52.47 371 ARG A CA 1
ATOM 2973 C C . ARG A 1 371 ? 8.804 4.856 -29.956 1.00 52.47 371 ARG A C 1
ATOM 2975 O O . ARG A 1 371 ? 8.878 3.680 -29.616 1.00 52.47 371 ARG A O 1
ATOM 2982 N N . GLU A 1 372 ? 7.778 5.313 -30.669 1.00 52.12 372 GLU A N 1
ATOM 2983 C CA . GLU A 1 372 ? 6.636 4.518 -31.136 1.00 52.12 372 GLU A CA 1
ATOM 2984 C C . GLU A 1 372 ? 7.090 3.386 -32.074 1.00 52.12 372 GLU A C 1
ATOM 2986 O O . GLU A 1 372 ? 6.666 2.239 -31.925 1.00 52.12 372 GLU A O 1
ATOM 2991 N N . THR A 1 373 ? 7.996 3.680 -33.011 1.00 52.31 373 THR A N 1
ATOM 2992 C CA . THR A 1 373 ? 8.558 2.673 -33.928 1.00 52.31 373 THR A CA 1
ATOM 2993 C C . THR A 1 373 ? 9.385 1.629 -33.173 1.00 52.31 373 THR A C 1
ATOM 2995 O O . THR A 1 373 ? 9.313 0.437 -33.480 1.00 52.31 373 THR A O 1
ATOM 2998 N N . LEU A 1 374 ? 10.138 2.072 -32.164 1.00 51.03 374 LEU A N 1
ATOM 2999 C CA . LEU A 1 374 ? 10.929 1.228 -31.271 1.00 51.03 374 LEU A CA 1
ATOM 3000 C C . LEU A 1 374 ? 10.050 0.324 -30.389 1.00 51.03 374 LEU A C 1
ATOM 3002 O O . LEU A 1 374 ? 10.367 -0.845 -30.193 1.00 51.03 374 LEU A O 1
ATOM 3006 N N . PHE A 1 375 ? 8.929 0.854 -29.902 1.00 48.97 375 PHE A N 1
ATOM 3007 C CA . PHE A 1 375 ? 7.959 0.164 -29.057 1.00 48.97 375 PHE A CA 1
ATOM 3008 C C . PHE A 1 375 ? 7.180 -0.909 -29.829 1.00 48.97 375 PHE A C 1
ATOM 3010 O O . PHE A 1 375 ? 7.065 -2.038 -29.370 1.00 48.97 375 PHE A O 1
ATOM 3017 N N . TYR A 1 376 ? 6.675 -0.618 -31.031 1.00 52.56 376 TYR A N 1
ATOM 3018 C CA . TYR A 1 376 ? 5.971 -1.633 -31.833 1.00 52.56 376 TYR A CA 1
ATOM 3019 C C . TYR A 1 376 ? 6.855 -2.809 -32.207 1.00 52.56 376 TYR A C 1
ATOM 3021 O O . TYR A 1 376 ? 6.419 -3.961 -32.160 1.00 52.56 376 TYR A O 1
ATOM 3029 N N . LYS A 1 377 ? 8.115 -2.497 -32.517 1.00 49.59 377 LYS A N 1
ATOM 3030 C CA . LYS A 1 377 ? 9.176 -3.482 -32.585 1.00 49.59 377 LYS A CA 1
ATOM 3031 C C . LYS A 1 377 ? 9.212 -4.231 -31.257 1.00 49.59 377 LYS A C 1
ATOM 3033 O O . LYS A 1 377 ? 8.814 -5.391 -31.246 1.00 49.59 377 LYS A O 1
ATOM 3038 N N . LEU A 1 378 ? 9.516 -3.580 -30.126 1.00 43.56 378 LEU A N 1
ATOM 3039 C CA . LEU A 1 378 ? 9.609 -4.140 -28.757 1.00 43.56 378 LEU A CA 1
ATOM 3040 C C . LEU A 1 378 ? 8.455 -5.027 -28.278 1.00 43.56 378 LEU A C 1
ATOM 3042 O O . LEU A 1 378 ? 8.698 -5.976 -27.533 1.00 43.56 378 LEU A O 1
ATOM 3046 N N . PHE A 1 379 ? 7.239 -4.791 -28.762 1.00 45.59 379 PHE A N 1
ATOM 3047 C CA . PHE A 1 379 ? 6.052 -5.566 -28.408 1.00 45.59 379 PHE A CA 1
ATOM 3048 C C . PHE A 1 379 ? 5.589 -6.555 -29.499 1.00 45.59 379 PHE A C 1
ATOM 3050 O O . PHE A 1 379 ? 4.610 -7.265 -29.298 1.00 45.59 379 PHE A O 1
ATOM 3057 N N . GLY A 1 380 ? 6.352 -6.715 -30.590 1.00 43.25 380 GLY A N 1
ATOM 3058 C CA . GLY A 1 380 ? 6.199 -7.811 -31.559 1.00 43.25 380 GLY A CA 1
ATOM 3059 C C . GLY A 1 380 ? 4.929 -7.724 -32.390 1.00 43.25 380 GLY A C 1
ATOM 3060 O O . GLY A 1 380 ? 4.439 -8.738 -32.877 1.00 43.25 380 GLY A O 1
ATOM 3061 N N . MET A 1 381 ? 4.383 -6.518 -32.519 1.00 45.62 381 MET A N 1
ATOM 3062 C CA . MET A 1 381 ? 3.139 -6.253 -33.221 1.00 45.62 381 MET A CA 1
ATOM 3063 C C . MET A 1 381 ? 3.383 -5.112 -34.196 1.00 45.62 381 MET A C 1
ATOM 3065 O O . MET A 1 381 ? 3.828 -4.029 -33.813 1.00 45.62 381 MET A O 1
ATOM 3069 N N . SER A 1 382 ? 3.035 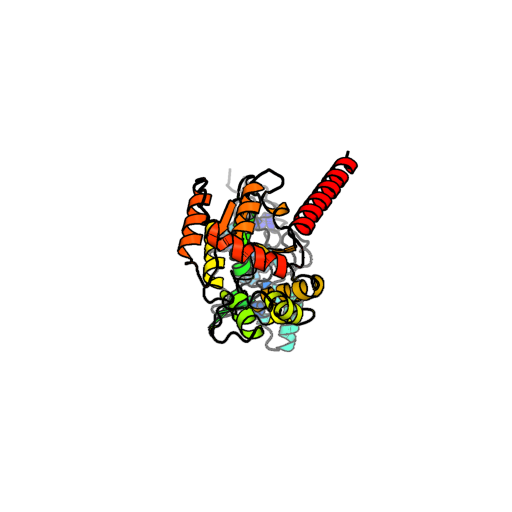-5.307 -35.463 1.00 52.31 382 SER A N 1
ATOM 3070 C CA . SER A 1 382 ? 2.822 -4.173 -36.352 1.00 52.31 382 SER A CA 1
ATOM 3071 C C . SER A 1 382 ? 1.717 -3.284 -35.770 1.00 52.31 382 SER A C 1
ATOM 3073 O O . SER A 1 382 ? 0.790 -3.758 -35.110 1.00 52.31 382 SER A O 1
ATOM 3075 N N . LYS A 1 383 ? 1.769 -1.977 -36.053 1.00 51.47 383 LYS A N 1
ATOM 3076 C CA . LYS A 1 383 ? 0.710 -1.025 -35.664 1.00 51.47 383 LYS A CA 1
ATOM 3077 C C . LYS A 1 383 ? -0.695 -1.556 -35.992 1.00 51.47 383 LYS A C 1
ATOM 3079 O O . LYS A 1 383 ? -1.621 -1.394 -35.207 1.00 51.47 383 LYS A O 1
ATOM 3084 N N . LYS A 1 384 ? -0.819 -2.248 -37.129 1.00 59.16 384 LYS A N 1
ATOM 3085 C CA . LYS A 1 384 ? -2.053 -2.892 -37.579 1.00 59.16 384 LYS A CA 1
ATOM 3086 C C . LYS A 1 384 ? -2.489 -4.041 -36.662 1.00 59.16 384 LYS A C 1
ATOM 3088 O O . LYS A 1 384 ? -3.650 -4.084 -36.285 1.00 59.16 384 LYS A O 1
ATOM 3093 N N . GLU A 1 385 ? -1.579 -4.936 -36.284 1.00 55.38 385 GLU A N 1
ATOM 3094 C CA . GLU A 1 385 ? -1.884 -6.069 -35.397 1.00 55.38 385 GLU A CA 1
ATOM 3095 C C . GLU A 1 385 ? -2.305 -5.610 -34.001 1.00 55.38 385 GLU A C 1
ATOM 3097 O O . GLU A 1 385 ? -3.226 -6.183 -33.426 1.00 55.38 385 GLU A O 1
ATOM 3102 N N . TYR A 1 386 ? -1.686 -4.549 -33.475 1.00 55.16 386 TYR A N 1
ATOM 3103 C CA . TYR A 1 386 ? -2.102 -3.964 -32.200 1.00 55.16 386 TYR A CA 1
ATOM 3104 C C . TYR A 1 386 ? -3.516 -3.385 -32.286 1.00 55.16 386 TYR A C 1
ATOM 3106 O O . TYR A 1 386 ? -4.378 -3.721 -31.477 1.00 55.16 386 TYR A O 1
ATOM 3114 N N . ASP A 1 387 ? -3.781 -2.550 -33.293 1.00 53.50 387 ASP A N 1
ATOM 3115 C CA . ASP A 1 387 ? -5.098 -1.935 -33.465 1.00 53.50 387 ASP A CA 1
ATOM 3116 C C . ASP A 1 387 ? -6.195 -2.995 -33.721 1.00 53.50 387 ASP A C 1
ATOM 3118 O O . ASP A 1 387 ? -7.337 -2.834 -33.279 1.00 53.50 387 ASP A O 1
ATOM 3122 N N . ASP A 1 388 ? -5.860 -4.103 -34.388 1.00 61.97 388 ASP A N 1
ATOM 3123 C CA . ASP A 1 388 ? -6.773 -5.223 -34.631 1.00 61.97 388 ASP A CA 1
ATOM 3124 C C . ASP A 1 388 ? -7.020 -6.074 -33.368 1.00 61.97 388 ASP A C 1
ATOM 3126 O O . ASP A 1 388 ? -8.157 -6.492 -33.130 1.00 61.97 388 ASP A O 1
ATOM 3130 N N . GLU A 1 389 ? -6.016 -6.264 -32.507 1.00 54.00 389 GLU A N 1
ATOM 3131 C CA . GLU A 1 389 ? -6.158 -6.961 -31.221 1.00 54.00 389 GLU A CA 1
ATOM 3132 C C . GLU A 1 389 ? -7.022 -6.165 -30.232 1.00 54.00 389 GLU A C 1
ATOM 3134 O O . GLU A 1 389 ? -7.934 -6.726 -29.622 1.00 54.00 389 GLU A O 1
ATOM 3139 N N . ILE A 1 390 ? -6.835 -4.844 -30.149 1.00 49.22 390 ILE A N 1
ATOM 3140 C CA . ILE A 1 390 ? -7.692 -3.953 -29.347 1.00 49.22 390 ILE A CA 1
ATOM 3141 C C . ILE A 1 390 ? -9.149 -4.032 -29.820 1.00 49.22 390 ILE A C 1
ATOM 3143 O O . ILE A 1 390 ? -10.079 -4.156 -29.019 1.00 49.22 390 ILE A O 1
ATOM 3147 N N . ARG A 1 391 ? -9.380 -4.034 -31.141 1.00 58.62 391 ARG A N 1
ATOM 3148 C CA . ARG A 1 391 ? -10.728 -4.210 -31.714 1.00 58.62 391 ARG A CA 1
ATOM 3149 C C . ARG A 1 391 ? -11.321 -5.580 -31.399 1.00 58.62 391 ARG A C 1
ATOM 3151 O O . ARG A 1 391 ? -12.538 -5.683 -31.217 1.00 58.62 391 ARG A O 1
ATOM 3158 N N . ARG A 1 392 ? -10.496 -6.629 -31.358 1.00 63.53 392 ARG A N 1
ATOM 3159 C CA . ARG A 1 392 ? -10.916 -7.990 -31.012 1.00 63.53 392 ARG A CA 1
ATOM 3160 C C . ARG A 1 392 ? -11.325 -8.078 -29.544 1.00 63.53 392 ARG A C 1
ATOM 3162 O O . ARG A 1 392 ? -12.432 -8.534 -29.266 1.00 63.53 392 ARG A O 1
ATOM 3169 N N . GLN A 1 393 ? -10.510 -7.546 -28.636 1.00 51.09 393 GLN A N 1
ATOM 3170 C CA . GLN A 1 393 ? -10.794 -7.520 -27.198 1.00 51.09 393 GLN A CA 1
ATOM 3171 C C . GLN A 1 393 ? -12.029 -6.669 -26.872 1.00 51.09 393 GLN A C 1
ATOM 3173 O O . GLN A 1 393 ? -12.894 -7.111 -26.119 1.00 51.09 393 GLN A O 1
ATOM 3178 N N . ALA A 1 394 ? -12.206 -5.515 -27.524 1.00 46.22 394 ALA A N 1
ATOM 3179 C CA . ALA A 1 394 ? -13.412 -4.695 -27.379 1.00 46.22 394 ALA A CA 1
ATOM 3180 C C . ALA A 1 394 ? -14.689 -5.415 -27.860 1.00 46.22 394 ALA A C 1
ATOM 3182 O O . ALA A 1 394 ? -15.757 -5.258 -27.264 1.00 46.22 394 ALA A O 1
ATOM 3183 N N . LYS A 1 395 ? -14.602 -6.230 -28.923 1.00 62.41 395 LYS A N 1
ATOM 3184 C CA . LYS A 1 395 ? -15.718 -7.076 -29.387 1.00 62.41 395 LYS A CA 1
ATOM 3185 C C . LYS A 1 395 ? -16.004 -8.240 -28.439 1.00 62.41 395 LYS A C 1
ATOM 3187 O O . LYS A 1 395 ? -17.169 -8.567 -28.230 1.00 62.41 395 LYS A O 1
ATOM 3192 N N . GLU A 1 396 ? -14.972 -8.867 -27.881 1.00 57.19 396 GLU A N 1
ATOM 3193 C CA . GLU A 1 396 ? -15.119 -9.943 -26.894 1.00 57.19 396 GLU A CA 1
ATOM 3194 C C . GLU A 1 396 ? -15.719 -9.425 -25.581 1.00 57.19 396 GLU A C 1
ATOM 3196 O O . GLU A 1 396 ? -16.584 -10.087 -25.010 1.00 57.19 396 GLU A O 1
ATOM 3201 N N . GLN A 1 397 ? -15.340 -8.219 -25.151 1.00 47.34 397 GLN A N 1
ATOM 3202 C CA . GLN A 1 397 ? -15.908 -7.556 -23.980 1.00 47.34 397 GLN A CA 1
ATOM 3203 C C . GLN A 1 397 ? -17.387 -7.201 -24.191 1.00 47.34 397 GLN A C 1
ATOM 3205 O O . GLN A 1 397 ? -18.219 -7.596 -23.382 1.00 47.34 397 GLN A O 1
ATOM 3210 N N . ARG A 1 398 ? -17.749 -6.588 -25.331 1.00 58.44 398 ARG A N 1
ATOM 3211 C CA . ARG A 1 398 ? -19.161 -6.315 -25.677 1.00 58.44 398 ARG A CA 1
ATOM 3212 C C . ARG A 1 398 ? -20.014 -7.580 -25.715 1.00 58.44 398 ARG A C 1
ATOM 3214 O O . ARG A 1 398 ? -21.115 -7.586 -25.185 1.00 58.44 398 ARG A O 1
ATOM 3221 N N . ARG A 1 399 ? -19.483 -8.672 -26.277 1.00 67.56 399 ARG A N 1
ATOM 3222 C CA . ARG A 1 399 ? -20.165 -9.972 -26.263 1.00 67.56 399 ARG A CA 1
ATOM 3223 C C . ARG A 1 399 ? -20.372 -10.499 -24.846 1.00 67.56 399 ARG A C 1
ATOM 3225 O O . ARG A 1 399 ? -21.435 -11.031 -24.582 1.00 67.56 399 ARG A O 1
ATOM 3232 N N . ARG A 1 400 ? -19.392 -10.358 -23.943 1.00 51.75 400 ARG A N 1
ATOM 3233 C CA . ARG A 1 400 ? -19.532 -10.771 -22.530 1.00 51.75 400 ARG A CA 1
ATOM 3234 C C . ARG A 1 400 ? -20.562 -9.939 -21.771 1.00 51.75 400 ARG A C 1
ATOM 3236 O O . ARG A 1 400 ? -21.193 -10.469 -20.860 1.00 51.75 400 ARG A O 1
ATOM 3243 N N . ASP A 1 401 ? -20.710 -8.673 -22.136 1.00 52.41 401 ASP A N 1
ATOM 3244 C CA . ASP A 1 401 ? -21.683 -7.771 -21.524 1.00 52.41 401 ASP A CA 1
ATOM 3245 C C . ASP A 1 401 ? -23.106 -8.033 -22.063 1.00 52.41 401 ASP A C 1
ATOM 3247 O O . ASP A 1 401 ? -24.067 -7.963 -21.303 1.00 52.41 401 ASP A O 1
ATOM 3251 N N . GLU A 1 402 ? -23.243 -8.460 -23.324 1.00 62.78 402 GLU A N 1
ATOM 3252 C CA . GLU A 1 402 ? -24.517 -8.887 -23.932 1.00 62.78 402 GLU A CA 1
ATOM 3253 C C . GLU A 1 402 ? -25.032 -10.239 -23.399 1.00 62.78 402 GLU A C 1
ATOM 3255 O O . GLU A 1 402 ? -26.239 -10.429 -23.305 1.00 62.78 402 GLU A O 1
ATOM 3260 N N . THR A 1 403 ? -24.162 -11.175 -22.992 1.00 55.00 403 THR A N 1
ATOM 3261 C CA . THR A 1 403 ? -24.593 -12.461 -22.393 1.00 55.00 403 THR A CA 1
ATOM 3262 C C . THR A 1 403 ? -24.984 -12.368 -20.911 1.00 55.00 403 THR A C 1
ATOM 3264 O O . THR A 1 403 ? -25.323 -13.386 -20.308 1.00 55.00 403 THR A O 1
ATOM 3267 N N . LYS A 1 404 ? -24.903 -11.179 -20.300 1.00 50.59 404 LYS A N 1
ATOM 3268 C CA . LYS A 1 404 ? -25.286 -10.913 -18.900 1.00 50.59 404 LYS A CA 1
ATOM 3269 C C . LYS A 1 404 ? -26.670 -10.253 -18.760 1.00 50.59 404 LYS A C 1
ATOM 3271 O O . LYS A 1 404 ? -26.971 -9.718 -17.691 1.00 50.59 404 LYS A O 1
ATOM 3276 N N . HIS A 1 405 ? -27.498 -10.271 -19.805 1.00 44.44 405 HIS A N 1
ATOM 3277 C CA . HIS A 1 405 ? -28.909 -9.869 -19.753 1.00 44.44 405 HIS A CA 1
ATOM 3278 C C . HIS A 1 405 ? -29.835 -11.029 -20.100 1.00 44.44 405 HIS A C 1
ATOM 3280 O O . HIS A 1 405 ? -29.634 -11.644 -21.171 1.00 44.44 405 HIS A O 1
#